Protein 6LU2 (pdb70)

Nearest PDB structures (foldseek):
  6lu3-assembly1_A  TM=9.025E-01  e=8.427E-100  Microbacterium hydrocarbonoxydans
  7og0-assembly1_A  TM=8.226E-01  e=1.180E-25  Haemophilus influenzae 86-028NP
  7og0-assembly2_B  TM=8.154E-01  e=1.916E-25  Haemophilus influenzae 86-028NP
  6ofq-assembly1_A  TM=7.859E-01  e=2.929E-25  Helicobacter pylori SS1
  8tv8-assembly1_A  TM=7.716E-01  e=7.281E-24  Haemophilus influenzae 86-028NP

Solvent-accessible surface area: 18898 Å² total

Foldseek 3Di:
DQEAEEEDAAFPFLALQEGDDLVNLQNLQAFFKFQWAFFFPGTFGFQFNDWDDAQFDIKTQGDFLQFFLVRHGCFLVQLLVQQVCSLVRHDQVLNCLQQVGSDWDWDGDRPRNIITGRPGGFRLNRLSRNRSSSGGFGPQCVVPVPVSGPAFRRRGGRHQWHQPDDDRRAKTKIAGRPSDDRGTPYPDDDFFAARRIYIHGYDDDQVRQLVCCVVVVGQKYWHQVSVVVADPVQKDKAFFWWKKKAFQLDPPAPVVDLLLLLLLLQLQDLVVLCCQQAVVSWFWAQARGDPLFQLRPPDDGADRRYHDLPSSLVRAAAAEFEEEFACNRHPRRRSSVSSQVSSVSSHHNYDYDYDHPVVSCCCQLVPLVNGGMYIDGGGPQSRYRLLVLQCAEDDDSVVVGNPSNRHDDVLLNVLSVQQSNPSDSSSNSVSSNSSSNSCNVSSSMGTRTGHMRMMGGDPQWDWDRSNHHSNIRIRGND

Organism: NCBI:txid273678

Structure (mmCIF, N/CA/C/O backbone):
data_6LU2
#
_entry.id   6LU2
#
_cell.length_a   49.263
_cell.length_b   78.443
_cell.length_c   123.368
_cell.angle_alpha   90.000
_cell.angle_beta   90.000
_cell.angle_gamma   90.000
#
_symmetry.space_group_name_H-M   'P 21 21 21'
#
loop_
_entity.id
_entity.type
_entity.pdbx_description
1 polymer 'Substrate binding protein'
2 water water
#
loop_
_atom_site.group_PDB
_atom_site.id
_atom_site.type_symbol
_atom_site.label_atom_id
_atom_site.label_alt_id
_atom_site.label_comp_id
_atom_site.label_asym_id
_atom_site.label_entity_id
_atom_site.label_seq_id
_atom_site.pdbx_PDB_ins_code
_atom_site.Cartn_x
_atom_site.Cartn_y
_atom_site.Cartn_z
_atom_site.occupancy
_atom_site.B_iso_or_equiv
_atom_site.auth_seq_id
_atom_site.auth_comp_id
_atom_site.auth_asym_id
_atom_site.auth_atom_id
_atom_site.pdbx_PDB_model_num
ATOM 1 N N . THR A 1 31 ? 19.802 27.644 43.811 1.000 40.960 35 THR A N 1
ATOM 2 C CA . THR A 1 31 ? 20.217 28.999 43.297 1.000 39.890 35 THR A CA 1
ATOM 3 C C . THR A 1 31 ? 19.129 29.576 42.393 1.000 34.250 35 THR A C 1
ATOM 4 O O . THR A 1 31 ? 18.420 28.815 41.727 1.000 31.520 35 THR A O 1
ATOM 8 N N . SER A 1 32 ? 19.033 30.901 42.368 1.000 30.860 36 SER A N 1
ATOM 9 C CA . SER A 1 32 ? 18.022 31.637 41.586 1.000 28.940 36 SER A CA 1
ATOM 10 C C . SER A 1 32 ? 18.709 32.655 40.680 1.000 24.270 36 SER A C 1
ATOM 11 O O . SER A 1 32 ? 17.980 33.490 40.146 1.000 26.350 36 SER A O 1
ATOM 14 N N . THR A 1 33 ? 20.031 32.560 40.517 1.000 23.940 37 THR A N 1
ATOM 15 C CA . THR A 1 33 ? 20.844 33.460 39.658 1.000 24.580 37 THR A CA 1
ATOM 16 C C . THR A 1 33 ? 21.415 32.699 38.459 1.000 23.520 37 THR A C 1
ATOM 17 O O . THR A 1 33 ? 21.971 31.611 38.609 1.000 24.590 37 THR A O 1
ATOM 21 N N . VAL A 1 34 ? 21.354 33.310 37.282 1.000 21.350 38 VAL A N 1
ATOM 22 C CA . VAL A 1 34 ? 22.081 32.792 36.104 1.000 20.210 38 VAL A CA 1
ATOM 23 C C . VAL A 1 34 ? 23.024 33.894 35.609 1.000 20.430 38 VAL A C 1
ATOM 24 O O . VAL A 1 34 ? 22.604 35.047 35.469 1.000 20.130 38 VAL A O 1
ATOM 28 N N . ARG A 1 35 ? 24.295 33.552 35.461 1.000 20.500 39 ARG A N 1
ATOM 29 C CA . ARG A 1 35 ? 25.328 34.459 34.895 1.000 19.470 39 ARG A CA 1
ATOM 30 C C . ARG A 1 35 ? 25.476 34.094 33.421 1.000 18.890 39 ARG A C 1
ATOM 31 O O . ARG A 1 35 ? 25.900 32.956 33.110 1.000 20.000 39 ARG A O 1
ATOM 39 N N . VAL A 1 36 ? 25.100 35.011 32.528 1.000 17.650 40 VAL A N 1
ATOM 40 C CA . VAL A 1 36 ? 25.088 34.721 31.073 1.000 17.090 40 VAL A CA 1
ATOM 41 C C . VAL A 1 36 ? 26.104 35.611 30.362 1.000 16.910 40 VAL A C 1
ATOM 42 O O . VAL A 1 36 ? 25.956 36.854 30.460 1.000 18.060 40 VAL A O 1
ATOM 46 N N . GLY A 1 37 ? 27.014 34.998 29.609 1.000 17.320 41 GLY A N 1
ATOM 47 C CA . GLY A 1 37 ? 27.988 35.707 28.760 1.000 17.740 41 GLY A CA 1
ATOM 48 C C . GLY A 1 37 ? 27.283 36.344 27.570 1.000 18.190 41 GLY A C 1
ATOM 49 O O . GLY A 1 37 ? 26.429 35.687 26.962 1.000 16.940 41 GLY A O 1
ATOM 50 N N . PHE A 1 38 ? 27.613 37.583 27.223 1.000 17.720 42 PHE A N 1
ATOM 51 C CA . PHE A 1 38 ? 27.047 38.241 26.015 1.000 17.370 42 PHE A CA 1
ATOM 52 C C . PHE A 1 38 ? 28.005 39.364 25.617 1.000 18.570 42 PHE A C 1
ATOM 53 O O . PHE A 1 38 ? 29.007 39.615 26.327 1.000 17.290 42 PHE A O 1
ATOM 61 N N . ASP A 1 39 ? 27.723 39.983 24.480 1.000 18.000 43 ASP A N 1
ATOM 62 C CA . ASP A 1 39 ? 28.547 41.086 23.933 1.000 19.860 43 ASP A CA 1
ATOM 63 C C . ASP A 1 39 ? 28.090 42.404 24.565 1.000 18.780 43 ASP A C 1
ATOM 64 O O . ASP A 1 39 ? 26.966 42.488 25.101 1.000 17.890 43 ASP A O 1
ATOM 69 N N . THR A 1 40 ? 28.941 43.426 24.508 1.000 19.990 44 THR A N 1
ATOM 70 C CA . THR A 1 40 ? 28.613 44.744 25.092 1.000 21.550 44 THR A CA 1
ATOM 71 C C . THR A 1 40 ? 27.403 45.332 24.393 1.000 18.740 44 THR A C 1
ATOM 72 O O . THR A 1 40 ? 27.436 45.513 23.176 1.000 18.350 44 THR A O 1
ATOM 76 N N . PRO A 1 41 ? 26.348 45.721 25.133 1.000 18.770 45 PRO A N 1
ATOM 77 C CA . PRO A 1 41 ? 25.241 46.439 24.512 1.000 19.970 45 PRO A CA 1
ATOM 78 C C . PRO A 1 41 ? 25.697 47.789 23.940 1.000 20.280 45 PRO A C 1
ATOM 79 O O . PRO A 1 41 ? 26.530 48.477 24.557 1.000 20.530 45 PRO A O 1
ATOM 83 N N A GLN A 1 42 ? 25.165 48.141 22.770 0.500 19.960 46 GLN A N 1
ATOM 84 N N B GLN A 1 42 ? 25.151 48.126 22.771 0.500 19.670 46 GLN A N 1
ATOM 85 C CA A GLN A 1 42 ? 25.350 49.480 22.146 0.500 20.640 46 GLN A CA 1
ATOM 86 C CA B GLN A 1 42 ? 25.304 49.439 22.087 0.500 20.170 46 GLN A CA 1
ATOM 87 C C A GLN A 1 42 ? 24.263 50.432 22.664 0.500 19.810 46 GLN A C 1
ATOM 88 C C B GLN A 1 42 ? 24.262 50.417 22.646 0.500 19.580 46 GLN A C 1
ATOM 89 O O A GLN A 1 42 ? 24.511 51.652 22.697 0.500 19.900 46 GLN A O 1
ATOM 90 O O B GLN A 1 42 ? 24.537 51.631 22.683 0.500 19.870 46 GLN A O 1
ATOM 101 N N . SER A 1 43 ? 23.100 49.912 23.065 1.000 18.700 47 SER A N 1
ATOM 102 C CA . SER A 1 43 ? 21.994 50.728 23.608 1.000 18.170 47 SER A CA 1
ATOM 103 C C . SER A 1 43 ? 21.061 49.851 24.419 1.000 17.510 47 SER A C 1
ATOM 104 O O . SER A 1 43 ? 20.786 48.733 23.963 1.000 19.200 47 SER A O 1
ATOM 107 N N . LEU A 1 44 ? 20.569 50.356 25.546 1.000 16.930 48 LEU A N 1
ATOM 108 C CA . LEU A 1 44 ? 19.518 49.685 26.340 1.000 16.840 48 LEU A CA 1
ATOM 109 C C . LEU A 1 44 ? 18.129 50.191 25.954 1.000 16.020 48 LEU A C 1
ATOM 110 O O . LEU A 1 44 ? 17.154 49.756 26.596 1.000 17.770 48 LEU A O 1
ATOM 115 N N . SER A 1 45 ? 18.028 51.031 24.922 1.000 16.340 49 SER A N 1
ATOM 116 C CA . SER A 1 45 ? 16.719 51.544 24.454 1.000 16.650 49 SER A CA 1
ATOM 117 C C . SER A 1 45 ? 16.185 50.634 23.360 1.000 16.190 49 SER A C 1
ATOM 118 O O . SER A 1 45 ? 16.851 50.450 22.359 1.000 15.380 49 SER A O 1
ATOM 121 N N . PRO A 1 46 ? 14.935 50.134 23.460 1.000 16.410 50 PRO A N 1
ATOM 122 C CA . PRO A 1 46 ? 14.387 49.324 22.378 1.000 18.340 50 PRO A CA 1
ATOM 123 C C . PRO A 1 46 ? 14.362 50.106 21.057 1.000 17.560 50 PRO A C 1
ATOM 124 O O . PRO A 1 46 ? 14.474 49.509 20.017 1.000 16.770 50 PRO A O 1
ATOM 128 N N . PHE A 1 47 ? 14.222 51.431 21.123 1.000 18.390 51 PHE A N 1
ATOM 129 C CA . PHE A 1 47 ? 14.159 52.305 19.922 1.000 19.610 51 PHE A CA 1
ATOM 130 C C . PHE A 1 47 ? 15.515 52.392 19.232 1.000 21.530 51 PHE A C 1
ATOM 131 O O . PHE A 1 47 ? 15.539 52.737 18.044 1.000 25.500 51 PHE A O 1
ATOM 139 N N . ASN A 1 48 ? 16.613 52.102 19.927 1.000 20.030 52 ASN A N 1
ATOM 140 C CA . ASN A 1 48 ? 17.960 52.250 19.334 1.000 22.540 52 ASN A CA 1
ATOM 141 C C . ASN A 1 48 ? 18.661 50.897 19.237 1.000 21.880 52 ASN A C 1
ATOM 142 O O . ASN A 1 48 ? 19.876 50.894 19.021 1.000 24.860 52 ASN A O 1
ATOM 147 N N . ALA A 1 49 ? 17.921 49.794 19.346 1.000 20.410 53 ALA A N 1
ATOM 148 C CA . ALA A 1 49 ? 18.511 48.436 19.369 1.000 20.740 53 ALA A CA 1
ATOM 149 C C . ALA A 1 49 ? 19.009 48.077 17.969 1.000 22.040 53 ALA A C 1
ATOM 150 O O . ALA A 1 49 ? 18.199 48.086 17.003 1.000 21.660 53 ALA A O 1
ATOM 152 N N . LEU A 1 50 ? 20.312 47.805 17.858 1.000 22.000 54 LEU A N 1
ATOM 153 C CA . LEU A 1 50 ? 20.956 47.436 16.570 1.000 24.170 54 LEU A CA 1
ATOM 154 C C . LEU A 1 50 ? 21.676 46.090 16.699 1.000 23.320 54 LEU A C 1
ATOM 155 O O . LEU A 1 50 ? 21.482 45.249 15.817 1.000 27.220 54 LEU A O 1
ATOM 160 N N . ALA A 1 51 ? 22.462 45.892 17.762 1.000 19.970 55 ALA A N 1
ATOM 161 C CA . ALA A 1 51 ? 23.294 44.685 17.952 1.000 18.020 55 ALA A CA 1
ATOM 162 C C . ALA A 1 51 ? 22.518 43.702 18.820 1.000 17.210 55 ALA A C 1
ATOM 163 O O . ALA A 1 51 ? 21.711 44.133 19.651 1.000 16.400 55 ALA A O 1
ATOM 165 N N . LEU A 1 52 ? 22.797 42.424 18.670 1.000 15.820 56 LEU A N 1
ATOM 166 C CA . LEU A 1 52 ? 22.080 41.366 19.433 1.000 14.830 56 LEU A CA 1
ATOM 167 C C . LEU A 1 52 ? 21.954 41.684 20.925 1.000 14.730 56 LEU A C 1
ATOM 168 O O . LEU A 1 52 ? 20.849 41.551 21.450 1.000 13.410 56 LEU A O 1
ATOM 173 N N . PRO A 1 53 ? 23.022 42.105 21.663 1.000 15.920 57 PRO A N 1
ATOM 174 C CA . PRO A 1 53 ? 22.883 42.413 23.089 1.000 15.840 57 PRO A CA 1
ATOM 175 C C . PRO A 1 53 ? 21.808 43.455 23.396 1.000 14.110 57 PRO A C 1
ATOM 176 O O . PRO A 1 53 ? 21.171 43.411 24.477 1.000 13.900 57 PRO A O 1
ATOM 180 N N . ASP A 1 54 ? 21.614 44.400 22.471 1.000 14.380 58 ASP A N 1
ATOM 181 C CA . ASP A 1 54 ? 20.566 45.436 22.637 1.000 14.520 58 ASP A CA 1
ATOM 182 C C . ASP A 1 54 ? 19.190 44.770 22.697 1.000 14.400 58 ASP A C 1
ATOM 183 O O . ASP A 1 54 ? 18.358 45.137 23.547 1.000 12.830 58 ASP A O 1
ATOM 188 N N . TYR A 1 55 ? 18.955 43.790 21.826 1.000 13.500 59 TYR A N 1
ATOM 189 C CA . TYR A 1 55 ? 17.680 43.034 21.806 1.000 14.220 59 TYR A CA 1
ATOM 190 C C . TYR A 1 55 ? 17.540 42.123 23.028 1.000 14.330 59 TYR A C 1
ATOM 191 O O . TYR A 1 55 ? 16.436 41.977 23.562 1.000 14.000 59 TYR A O 1
ATOM 200 N N . GLN A 1 56 ? 18.642 41.511 23.446 1.000 13.980 60 GLN A N 1
ATOM 201 C CA . GLN A 1 56 ? 18.677 40.577 24.602 1.000 14.060 60 GLN A CA 1
ATOM 202 C C . GLN A 1 56 ? 18.239 41.334 25.865 1.000 14.550 60 GLN A C 1
ATOM 203 O O . GLN A 1 56 ? 17.444 40.811 26.674 1.000 13.920 60 GLN A O 1
ATOM 209 N N . THR A 1 57 ? 18.758 42.544 26.063 1.000 14.760 61 THR A N 1
ATOM 210 C CA . THR A 1 57 ? 18.404 43.366 27.244 1.000 15.280 61 THR A CA 1
ATOM 211 C C . THR A 1 57 ? 16.972 43.895 27.114 1.000 13.990 61 THR A C 1
ATOM 212 O O . THR A 1 57 ? 16.233 43.897 28.111 1.000 14.340 61 THR A O 1
ATOM 216 N N . ALA A 1 58 ? 16.555 44.328 25.925 1.000 14.140 62 ALA A N 1
ATOM 217 C CA . ALA A 1 58 ? 15.169 44.808 25.694 1.000 13.390 62 ALA A CA 1
ATOM 218 C C . ALA A 1 58 ? 14.156 43.712 26.049 1.000 13.660 62 ALA A C 1
ATOM 219 O O . ALA A 1 58 ? 13.081 44.015 26.603 1.000 14.600 62 ALA A O 1
ATOM 221 N N . ARG A 1 59 ? 14.490 42.462 25.760 1.000 13.500 63 ARG A N 1
ATOM 222 C CA . ARG A 1 59 ? 13.586 41.319 26.021 1.000 14.030 63 ARG A CA 1
ATOM 223 C C . ARG A 1 59 ? 13.334 41.153 27.521 1.000 15.030 63 ARG A C 1
ATOM 224 O O . ARG A 1 59 ? 12.206 40.799 27.902 1.000 16.120 63 ARG A O 1
ATOM 232 N N . LEU A 1 60 ? 14.313 41.472 28.370 1.000 14.690 64 LEU A N 1
ATOM 233 C CA . LEU A 1 60 ? 14.113 41.343 29.840 1.000 15.330 64 LEU A CA 1
ATOM 234 C C . LEU A 1 60 ? 13.246 42.487 30.371 1.000 15.750 64 LEU A C 1
ATOM 235 O O . LEU A 1 60 ? 12.423 42.239 31.266 1.000 15.630 64 LEU A O 1
ATOM 240 N N . SER A 1 61 ? 13.452 43.697 29.867 1.000 15.110 65 SER A N 1
ATOM 241 C CA . SER A 1 61 ? 12.850 44.926 30.443 1.000 15.580 65 SER A CA 1
ATOM 242 C C . SER A 1 61 ? 11.458 45.233 29.904 1.000 14.720 65 SER A C 1
ATOM 243 O O . SER A 1 61 ? 10.746 45.998 30.568 1.000 16.200 65 SER A O 1
ATOM 246 N N . TYR A 1 62 ? 11.139 44.818 28.680 1.000 15.230 66 TYR A N 1
ATOM 247 C CA . TYR A 1 62 ? 9.941 45.306 27.960 1.000 15.690 66 TYR A CA 1
ATOM 248 C C . TYR A 1 62 ? 9.278 44.089 27.332 1.000 16.170 66 TYR A C 1
ATOM 249 O O . TYR A 1 62 ? 9.988 43.193 26.893 1.000 17.310 66 TYR A O 1
ATOM 258 N N . ASP A 1 63 ? 7.951 44.070 27.365 1.000 17.880 67 ASP A N 1
ATOM 259 C CA . ASP A 1 63 ? 7.145 42.928 26.876 1.000 15.730 67 ASP A CA 1
ATOM 260 C C . ASP A 1 63 ? 6.606 43.290 25.502 1.000 15.420 67 ASP A C 1
ATOM 261 O O . ASP A 1 63 ? 6.053 44.375 25.339 1.000 14.030 67 ASP A O 1
ATOM 266 N N . THR A 1 64 ? 6.750 42.385 24.550 1.000 15.790 68 THR A N 1
ATOM 267 C CA . THR A 1 64 ? 6.157 42.531 23.208 1.000 15.520 68 THR A CA 1
ATOM 268 C C . THR A 1 64 ? 4.707 42.032 23.233 1.000 15.880 68 THR A C 1
ATOM 269 O O . THR A 1 64 ? 4.329 41.259 24.148 1.000 16.180 68 THR A O 1
ATOM 273 N N . LEU A 1 65 ? 3.933 42.457 22.245 1.000 17.470 69 LEU A N 1
ATOM 274 C CA . LEU A 1 65 ? 2.486 42.109 22.111 1.000 18.040 69 LEU A CA 1
ATOM 275 C C . LEU A 1 65 ? 2.322 40.606 21.902 1.000 18.320 69 LEU A C 1
ATOM 276 O O . LEU A 1 65 ? 1.401 39.999 22.515 1.000 18.270 69 LEU A O 1
ATOM 281 N N . VAL A 1 66 ? 3.203 40.010 21.110 1.000 17.370 70 VAL A N 1
ATOM 282 C CA . VAL A 1 66 ? 3.194 38.551 20.813 1.000 16.880 70 VAL A CA 1
ATOM 283 C C . VAL A 1 66 ? 4.614 38.034 20.955 1.000 18.410 70 VAL A C 1
ATOM 284 O O . VAL A 1 66 ? 5.541 38.862 21.011 1.000 16.270 70 VAL A O 1
ATOM 288 N N . ARG A 1 67 ? 4.757 36.713 21.011 1.000 16.480 71 ARG A N 1
ATOM 289 C CA . ARG A 1 67 ? 6.049 36.024 21.221 1.000 17.440 71 ARG A CA 1
ATOM 290 C C . ARG A 1 67 ? 6.156 34.826 20.294 1.000 17.540 71 ARG A C 1
ATOM 291 O O . ARG A 1 67 ? 5.111 34.178 19.996 1.000 19.040 71 ARG A O 1
ATOM 299 N N . ARG A 1 68 ? 7.380 34.545 19.866 1.000 17.030 72 ARG A N 1
ATOM 300 C CA . ARG A 1 68 ? 7.656 33.405 18.963 1.000 17.010 72 ARG A CA 1
ATOM 301 C C . ARG A 1 68 ? 7.464 32.078 19.696 1.000 18.300 72 ARG A C 1
ATOM 302 O O . ARG A 1 68 ? 7.935 31.905 20.836 1.000 20.190 72 ARG A O 1
ATOM 310 N N . ASP A 1 69 ? 6.816 31.134 19.021 1.000 20.010 73 ASP A N 1
ATOM 311 C CA . ASP A 1 69 ? 6.837 29.706 19.426 1.000 20.260 73 ASP A CA 1
ATOM 312 C C . ASP A 1 69 ? 6.895 28.896 18.131 1.000 22.280 73 ASP A C 1
ATOM 313 O O . ASP A 1 69 ? 6.873 29.499 17.056 1.000 23.780 73 ASP A O 1
ATOM 318 N N . ALA A 1 70 ? 6.953 27.577 18.228 1.000 23.930 74 ALA A N 1
ATOM 319 C CA . ALA A 1 70 ? 7.012 26.695 17.045 1.000 24.830 74 ALA A CA 1
ATOM 320 C C . ALA A 1 70 ? 5.777 26.966 16.177 1.000 26.620 74 ALA A C 1
ATOM 321 O O . ALA A 1 70 ? 4.657 26.927 16.723 1.000 27.270 74 ALA A O 1
ATOM 323 N N . GLY A 1 71 ? 5.963 27.289 14.894 1.000 29.810 75 GLY A N 1
ATOM 324 C CA . GLY A 1 71 ? 4.863 27.425 13.914 1.000 30.380 75 GLY A CA 1
ATOM 325 C C . GLY A 1 71 ? 4.195 28.795 13.892 1.000 30.750 75 GLY A C 1
ATOM 326 O O . GLY A 1 71 ? 3.334 29.016 13.008 1.000 30.280 75 GLY A O 1
ATOM 327 N N . GLY A 1 72 ? 4.574 29.727 14.772 1.000 28.040 76 GLY A N 1
ATOM 328 C CA . GLY A 1 72 ? 3.975 31.070 14.755 1.000 27.200 76 GLY A CA 1
ATOM 329 C C . GLY A 1 72 ? 4.054 31.725 16.114 1.000 28.910 76 GLY A C 1
ATOM 330 O O . GLY A 1 72 ? 4.797 31.236 16.979 1.000 37.590 76 GLY A O 1
ATOM 331 N N . VAL A 1 73 ? 3.269 32.762 16.321 1.000 24.020 77 VAL A N 1
ATOM 332 C CA . VAL A 1 73 ? 3.391 33.599 17.547 1.000 21.960 77 VAL A CA 1
ATOM 333 C C . VAL A 1 73 ? 2.300 33.209 18.537 1.000 22.430 77 VAL A C 1
ATOM 334 O O . VAL A 1 73 ? 1.271 32.630 18.125 1.000 22.450 77 VAL A O 1
ATOM 338 N N . VAL A 1 74 ? 2.497 33.566 19.801 1.000 21.700 78 VAL A N 1
ATOM 339 C CA . VAL A 1 74 ? 1.527 33.299 20.899 1.000 20.110 78 VAL A CA 1
ATOM 340 C C . VAL A 1 74 ? 1.259 34.617 21.608 1.000 20.570 78 VAL A C 1
ATOM 341 O O . VAL A 1 74 ? 2.071 35.542 21.517 1.000 19.080 78 VAL A O 1
ATOM 345 N N . PRO A 1 75 ? 0.107 34.734 22.307 1.000 20.560 79 PRO A N 1
ATOM 346 C CA . PRO A 1 75 ? -0.167 35.894 23.154 1.000 20.390 79 PRO A CA 1
ATOM 347 C C . PRO A 1 75 ? 0.991 36.256 24.095 1.000 20.200 79 PRO A C 1
ATOM 348 O O . PRO A 1 75 ? 1.518 35.412 24.825 1.000 18.560 79 PRO A O 1
ATOM 352 N N . GLY A 1 76 ? 1.401 37.521 24.021 1.000 20.460 80 GLY A N 1
ATOM 353 C CA . GLY A 1 76 ? 2.325 38.132 24.993 1.000 20.050 80 GLY A CA 1
ATOM 354 C C . GLY A 1 76 ? 1.561 39.158 25.790 1.000 19.690 80 GLY A C 1
ATOM 355 O O . GLY A 1 76 ? 0.673 38.748 26.539 1.000 20.910 80 GLY A O 1
ATOM 356 N N . LEU A 1 77 ? 1.816 40.449 25.580 1.000 20.170 81 LEU A N 1
ATOM 357 C CA . LEU A 1 77 ? 1.046 41.529 26.242 1.000 21.330 81 LEU A CA 1
ATOM 358 C C . LEU A 1 77 ? -0.346 41.668 25.596 1.000 19.870 81 LEU A C 1
ATOM 359 O O . LEU A 1 77 ? -1.259 42.149 26.277 1.000 22.290 81 LEU A O 1
ATOM 364 N N . ALA A 1 78 ? -0.520 41.250 24.337 1.000 20.640 82 ALA A N 1
ATOM 365 C CA . ALA A 1 78 ? -1.844 41.116 23.688 1.000 20.570 82 ALA A CA 1
ATOM 366 C C . ALA A 1 78 ? -2.403 39.725 24.006 1.000 22.400 82 ALA A C 1
ATOM 367 O O . ALA A 1 78 ? -1.703 38.736 23.783 1.000 21.310 82 ALA A O 1
ATOM 369 N N . ALA A 1 79 ? -3.632 39.651 24.520 1.000 24.830 83 ALA A N 1
ATOM 370 C CA . ALA A 1 79 ? -4.298 38.362 24.830 1.000 24.190 83 ALA A CA 1
ATOM 371 C C . ALA A 1 79 ? -4.785 37.719 23.523 1.000 22.410 83 ALA A C 1
ATOM 372 O O . ALA A 1 79 ? -4.785 36.487 23.409 1.000 22.820 83 ALA A O 1
ATOM 374 N N . SER A 1 80 ? -5.184 38.536 22.555 1.000 24.050 84 SER A N 1
ATOM 375 C CA . SER A 1 80 ? -5.749 38.058 21.269 1.000 24.190 84 SER A CA 1
ATOM 376 C C . SER A 1 80 ? -5.639 39.153 20.220 1.000 24.120 84 SER A C 1
ATOM 377 O O . SER A 1 80 ? -5.307 40.314 20.556 1.000 23.420 84 SER A O 1
ATOM 380 N N . TRP A 1 81 ? -5.917 38.790 18.974 1.000 22.520 85 TRP A N 1
ATOM 381 C CA . TRP A 1 81 ? -5.899 39.768 17.873 1.000 24.120 85 TRP A CA 1
ATOM 382 C C . TRP A 1 81 ? -6.870 39.295 16.807 1.000 24.970 85 TRP A C 1
ATOM 383 O O . TRP A 1 81 ? -7.102 38.084 16.717 1.000 25.550 85 TRP A O 1
ATOM 394 N N . THR A 1 82 ? -7.364 40.246 16.031 1.000 27.480 86 THR A N 1
ATOM 395 C CA . THR A 1 82 ? -8.180 39.973 14.834 1.000 29.220 86 THR A CA 1
ATOM 396 C C . THR A 1 82 ? -7.581 40.746 13.672 1.000 28.510 86 THR A C 1
ATOM 397 O O . THR A 1 82 ? -6.924 41.781 13.900 1.000 25.770 86 THR A O 1
ATOM 401 N N . GLY A 1 83 ? -7.833 40.251 12.472 1.000 29.280 87 GLY A N 1
ATOM 402 C CA . GLY A 1 83 ? -7.559 41.005 11.247 1.000 27.960 87 GLY A CA 1
ATOM 403 C C . GLY A 1 83 ? -6.517 40.291 10.435 1.000 27.530 87 GLY A C 1
ATOM 404 O O . GLY A 1 83 ? -6.349 39.082 10.610 1.000 28.040 87 GLY A O 1
ATOM 405 N N . ASP A 1 84 ? -5.859 41.023 9.557 1.000 24.750 88 ASP A N 1
ATOM 406 C CA . ASP A 1 84 ? -5.002 40.425 8.513 1.000 26.850 88 ASP A CA 1
ATOM 407 C C . ASP A 1 84 ? -3.921 41.436 8.142 1.000 25.860 88 ASP A C 1
ATOM 408 O O . ASP A 1 84 ? -3.711 42.408 8.906 1.000 25.370 88 ASP A O 1
ATOM 413 N N . ALA A 1 85 ? -3.291 41.215 6.990 1.000 25.710 89 ALA A N 1
ATOM 414 C CA . ALA A 1 85 ? -2.213 42.064 6.445 1.000 25.030 89 ALA A CA 1
ATOM 415 C C . ALA A 1 85 ? -2.641 43.533 6.437 1.000 25.950 89 ALA A C 1
ATOM 416 O O . ALA A 1 85 ? -1.793 44.391 6.712 1.000 24.330 89 ALA A O 1
ATOM 418 N N . ALA A 1 86 ? -3.917 43.830 6.166 1.000 23.280 90 ALA A N 1
ATOM 419 C CA . ALA A 1 86 ? -4.380 45.217 5.951 1.000 24.240 90 ALA A CA 1
ATOM 420 C C . ALA A 1 86 ? -4.551 45.950 7.278 1.000 24.080 90 ALA A C 1
ATOM 421 O O . ALA A 1 86 ? -4.413 47.195 7.290 1.000 26.550 90 ALA A O 1
ATOM 423 N N . GLN A 1 87 ? -4.910 45.232 8.336 1.000 24.380 91 GLN A N 1
ATOM 424 C CA . GLN A 1 87 ? -5.222 45.854 9.638 1.000 25.300 91 GLN A CA 1
ATOM 425 C C . GLN A 1 87 ? -5.234 44.774 10.712 1.000 24.590 91 GLN A C 1
ATOM 426 O O . GLN A 1 87 ? -5.855 43.720 10.487 1.000 26.310 91 GLN A O 1
ATOM 432 N N . LEU A 1 88 ? -4.543 45.024 11.823 1.000 25.040 92 LEU A N 1
ATOM 433 C CA . LEU A 1 88 ? -4.614 44.167 13.030 1.000 23.710 92 LEU A CA 1
ATOM 434 C C . LEU A 1 88 ? -5.179 44.980 14.185 1.000 23.910 92 LEU A C 1
ATOM 435 O O . LEU A 1 88 ? -4.794 46.149 14.384 1.000 25.740 92 LEU A O 1
ATOM 440 N N . THR A 1 89 ? -6.031 44.337 14.958 1.000 22.350 93 THR A N 1
ATOM 441 C CA . THR A 1 89 ? -6.583 44.895 16.201 1.000 23.680 93 THR A CA 1
ATOM 442 C C . THR A 1 89 ? -6.174 43.941 17.312 1.000 21.410 93 THR A C 1
ATOM 443 O O . THR A 1 89 ? -6.544 42.755 17.245 1.000 23.210 93 THR A O 1
ATOM 447 N N . PHE A 1 90 ? -5.412 44.437 18.277 1.000 23.020 94 PHE A N 1
ATOM 448 C CA . PHE A 1 90 ? -4.946 43.647 19.443 1.000 21.650 94 PHE A CA 1
ATOM 449 C C . PHE A 1 90 ? -5.783 43.998 20.666 1.000 21.190 94 PHE A C 1
ATOM 450 O O . PHE A 1 90 ? -6.004 45.191 20.937 1.000 21.640 94 PHE A O 1
ATOM 458 N N . THR A 1 91 ? -6.216 42.977 21.387 1.000 21.870 95 THR A N 1
ATOM 459 C CA . THR A 1 91 ? -6.868 43.096 22.712 1.000 24.210 95 THR A CA 1
ATOM 460 C C . THR A 1 91 ? -5.770 42.942 23.768 1.000 23.490 95 THR A C 1
ATOM 461 O O . THR A 1 91 ? -5.078 41.919 23.770 1.000 21.410 95 THR A O 1
ATOM 465 N N . ILE A 1 92 ? -5.584 43.951 24.609 1.000 23.240 96 ILE A N 1
ATOM 466 C CA . ILE A 1 92 ? -4.473 43.954 25.597 1.000 25.440 96 ILE A CA 1
ATOM 467 C C . ILE A 1 92 ? -4.896 43.074 26.772 1.000 26.570 96 ILE A C 1
ATOM 468 O O . ILE A 1 92 ? -6.055 43.180 27.239 1.000 28.710 96 ILE A O 1
ATOM 473 N N . ARG A 1 93 ? -3.988 42.243 27.254 1.000 25.850 97 ARG A N 1
ATOM 474 C CA . ARG A 1 93 ? -4.334 41.316 28.350 1.000 29.950 97 ARG A CA 1
ATOM 475 C C . ARG A 1 93 ? -4.600 42.139 29.610 1.000 28.670 97 ARG A C 1
ATOM 476 O O . ARG A 1 93 ? -3.995 43.234 29.782 1.000 27.910 97 ARG A O 1
ATOM 484 N N . ASP A 1 94 ? -5.492 41.645 30.453 1.000 29.260 98 ASP A N 1
ATOM 485 C CA . ASP A 1 94 ? -5.859 42.379 31.690 1.000 32.160 98 ASP A CA 1
ATOM 486 C C . ASP A 1 94 ? -4.773 42.154 32.737 1.000 28.020 98 ASP A C 1
ATOM 487 O O . ASP A 1 94 ? -4.094 41.119 32.694 1.000 27.020 98 ASP A O 1
ATOM 492 N N . GLY A 1 95 ? -4.619 43.112 33.638 1.000 26.410 99 GLY A N 1
ATOM 493 C CA . GLY A 1 95 ? -3.743 42.953 34.808 1.000 27.840 99 GLY A CA 1
ATOM 494 C C . GLY A 1 95 ? -2.267 43.153 34.500 1.000 28.870 99 GLY A C 1
ATOM 495 O O . GLY A 1 95 ? -1.467 42.859 35.391 1.000 28.400 99 GLY A O 1
ATOM 496 N N . ALA A 1 96 ? -1.899 43.627 33.309 1.000 27.450 100 ALA A N 1
ATOM 497 C CA . ALA A 1 96 ? -0.495 43.967 32.978 1.000 26.020 100 ALA A CA 1
ATOM 498 C C . ALA A 1 96 ? -0.205 45.347 33.559 1.000 23.710 100 ALA A C 1
ATOM 499 O O . ALA A 1 96 ? -1.094 46.237 33.484 1.000 22.820 100 ALA A O 1
ATOM 501 N N . THR A 1 97 ? 0.988 45.502 34.139 1.000 25.180 101 THR A N 1
ATOM 502 C CA . THR A 1 97 ? 1.408 46.747 34.827 1.000 24.520 101 THR A CA 1
ATOM 503 C C . THR A 1 97 ? 2.846 47.075 34.454 1.000 22.680 101 THR A C 1
ATOM 504 O O . THR A 1 97 ? 3.649 46.155 34.281 1.000 21.960 101 THR A O 1
ATOM 508 N N . CYS A 1 98 ? 3.126 48.365 34.383 1.000 24.070 102 CYS A N 1
ATOM 509 C CA . CYS A 1 98 ? 4.497 48.909 34.382 1.000 23.490 102 CYS A CA 1
ATOM 510 C C . CYS A 1 98 ? 5.132 48.675 35.760 1.000 22.050 102 CYS A C 1
ATOM 511 O O . CYS A 1 98 ? 4.403 48.380 36.740 1.000 23.110 102 CYS A O 1
ATOM 514 N N . SER A 1 99 ? 6.458 48.760 35.830 1.000 21.040 103 SER A N 1
ATOM 515 C CA . SER A 1 99 ? 7.249 48.418 37.033 1.000 21.450 103 SER A CA 1
ATOM 516 C C . SER A 1 99 ? 6.950 49.396 38.185 1.000 22.580 103 SER A C 1
ATOM 517 O O . SER A 1 99 ? 7.367 49.096 39.308 1.000 23.280 103 SER A O 1
ATOM 520 N N . ASP A 1 100 ? 6.239 50.496 37.938 1.000 24.060 104 ASP A N 1
ATOM 521 C CA . ASP A 1 100 ? 5.787 51.410 39.026 1.000 27.050 104 ASP A CA 1
ATOM 522 C C . ASP A 1 100 ? 4.314 51.166 39.379 1.000 27.830 104 ASP A C 1
ATOM 523 O O . ASP A 1 100 ? 3.744 52.028 40.094 1.000 31.870 104 ASP A O 1
ATOM 528 N N . GLY A 1 101 ? 3.702 50.090 38.869 1.000 26.370 105 GLY A N 1
ATOM 529 C CA . GLY A 1 101 ? 2.306 49.709 39.160 1.000 27.110 105 GLY A CA 1
ATOM 530 C C . GLY A 1 101 ? 1.296 50.375 38.236 1.000 27.650 105 GLY A C 1
ATOM 531 O O . GLY A 1 101 ? 0.100 50.078 38.409 1.000 28.040 105 GLY A O 1
ATOM 532 N N . THR A 1 102 ? 1.740 51.213 37.287 1.000 27.570 106 THR A N 1
ATOM 533 C CA . THR A 1 102 ? 0.889 51.869 36.251 1.000 30.830 106 THR A CA 1
ATOM 534 C C . THR A 1 102 ? 0.205 50.756 35.452 1.000 28.920 106 THR A C 1
ATOM 535 O O . THR A 1 102 ? 0.902 49.821 35.019 1.000 27.820 106 THR A O 1
ATOM 539 N N . GLU A 1 103 ? -1.097 50.858 35.235 1.000 27.410 107 GLU A N 1
ATOM 540 C CA . GLU A 1 103 ? -1.836 49.827 34.469 1.000 27.620 107 GLU A CA 1
ATOM 541 C C . GLU A 1 103 ? -1.435 49.970 32.996 1.000 23.430 107 GLU A C 1
ATOM 542 O O . GLU A 1 103 ? -1.395 51.120 32.484 1.000 24.670 107 GLU A O 1
ATOM 548 N N . ILE A 1 104 ? -1.119 48.853 32.341 1.000 22.860 108 ILE A N 1
ATOM 549 C CA . ILE A 1 104 ? -0.817 48.875 30.885 1.000 22.860 108 ILE A CA 1
ATOM 550 C C . ILE A 1 104 ? -2.147 48.873 30.134 1.000 23.430 108 ILE A C 1
ATOM 551 O O . ILE A 1 104 ? -2.757 47.816 29.977 1.000 24.510 108 ILE A O 1
ATOM 556 N N . THR A 1 105 ? -2.524 50.056 29.662 1.000 24.060 109 THR A N 1
ATOM 557 C CA . THR A 1 105 ? -3.760 50.354 28.905 1.000 25.580 109 THR A CA 1
ATOM 558 C C . THR A 1 105 ? -3.483 50.276 27.410 1.000 24.910 109 THR A C 1
ATOM 559 O O . THR A 1 105 ? -2.326 50.365 26.972 1.000 23.050 109 THR A O 1
ATOM 563 N N . PRO A 1 106 ? -4.523 50.202 26.557 1.000 23.990 110 PRO A N 1
ATOM 564 C CA . PRO A 1 106 ? -4.313 50.452 25.132 1.000 22.830 110 PRO A CA 1
ATOM 565 C C . PRO A 1 106 ? -3.556 51.747 24.826 1.000 22.500 110 PRO A C 1
ATOM 566 O O . PRO A 1 106 ? -2.733 51.735 23.952 1.000 22.720 110 PRO A O 1
ATOM 570 N N . THR A 1 107 ? -3.829 52.838 25.540 1.000 22.940 111 THR A N 1
ATOM 571 C CA . THR A 1 107 ? -3.110 54.117 25.307 1.000 22.460 111 THR A CA 1
ATOM 572 C C . THR A 1 107 ? -1.609 53.903 25.558 1.000 21.720 111 THR A C 1
ATOM 573 O O . THR A 1 107 ? -0.794 54.406 24.770 1.000 23.050 111 THR A O 1
ATOM 577 N N . VAL A 1 108 ? -1.247 53.205 26.620 1.000 20.740 112 VAL A N 1
ATOM 578 C CA . VAL A 1 108 ? 0.194 52.991 26.949 1.000 21.860 112 VAL A CA 1
ATOM 579 C C . VAL A 1 108 ? 0.836 52.249 25.775 1.000 20.670 112 VAL A C 1
ATOM 580 O O . VAL A 1 108 ? 1.972 52.597 25.351 1.000 21.850 112 VAL A O 1
ATOM 584 N N . VAL A 1 109 ? 0.150 51.222 25.283 1.000 20.420 113 VAL A N 1
ATOM 585 C CA . VAL A 1 109 ? 0.688 50.346 24.212 1.000 20.390 113 VAL A CA 1
ATOM 586 C C . VAL A 1 109 ? 0.789 51.179 22.934 1.000 21.090 113 VAL A C 1
ATOM 587 O O . VAL A 1 109 ? 1.826 51.115 22.278 1.000 19.250 113 VAL A O 1
ATOM 591 N N . ALA A 1 110 ? -0.258 51.928 22.598 1.000 21.430 114 ALA A N 1
ATOM 592 C CA . ALA A 1 110 ? -0.308 52.732 21.354 1.000 21.270 114 ALA A CA 1
ATOM 593 C C . ALA A 1 110 ? 0.773 53.808 21.408 1.000 21.170 114 ALA A C 1
ATOM 594 O O . ALA A 1 110 ? 1.419 54.067 20.394 1.000 19.410 114 ALA A O 1
ATOM 596 N N . ASP A 1 111 ? 0.958 54.444 22.560 1.000 21.790 115 ASP A N 1
ATOM 597 C CA . ASP A 1 111 ? 1.998 55.495 22.670 1.000 21.290 115 ASP A CA 1
ATOM 598 C C . ASP A 1 111 ? 3.387 54.872 22.452 1.000 20.210 115 ASP A C 1
ATOM 599 O O . ASP A 1 111 ? 4.209 55.517 21.789 1.000 20.750 115 ASP A O 1
ATOM 604 N N . SER A 1 112 ? 3.639 53.674 22.981 1.000 19.560 116 SER A N 1
ATOM 605 C CA . SER A 1 112 ? 4.950 52.982 22.831 1.000 19.100 116 SER A CA 1
ATOM 606 C C . SER A 1 112 ? 5.189 52.642 21.351 1.000 18.800 116 SER A C 1
ATOM 607 O O . SER A 1 112 ? 6.280 52.927 20.810 1.000 18.390 116 SER A O 1
ATOM 610 N N . LEU A 1 113 ? 4.195 52.071 20.680 1.000 18.250 117 LEU A N 1
ATOM 611 C CA . LEU A 1 113 ? 4.383 51.689 19.261 1.000 19.120 117 LEU A CA 1
ATOM 612 C C . LEU A 1 113 ? 4.554 52.946 18.403 1.000 18.710 117 LEU A C 1
ATOM 613 O O . LEU A 1 113 ? 5.390 52.907 17.512 1.000 19.770 117 LEU A O 1
ATOM 618 N N . SER A 1 114 ? 3.824 54.019 18.693 1.000 19.020 118 SER A N 1
ATOM 619 C CA . SER A 1 114 ? 3.988 55.322 17.999 1.000 20.090 118 SER A CA 1
ATOM 620 C C . SER A 1 114 ? 5.413 55.849 18.194 1.000 20.370 118 SER A C 1
ATOM 621 O O . SER A 1 114 ? 6.031 56.257 17.202 1.000 19.240 118 SER A O 1
ATOM 624 N N . ALA A 1 115 ? 5.917 55.824 19.426 1.000 21.600 119 ALA A N 1
ATOM 625 C CA . ALA A 1 115 ? 7.297 56.256 19.730 1.000 20.530 119 ALA A CA 1
ATOM 626 C C . ALA A 1 115 ? 8.267 55.344 18.980 1.000 20.900 119 ALA A C 1
ATOM 627 O O . ALA A 1 115 ? 9.279 55.850 18.481 1.000 21.980 119 ALA A O 1
ATOM 629 N N . PHE A 1 116 ? 7.979 54.043 18.874 1.000 20.000 120 PHE A N 1
ATOM 630 C CA . PHE A 1 116 ? 8.868 53.128 18.122 1.000 20.480 120 PHE A CA 1
ATOM 631 C C . PHE A 1 116 ? 8.911 53.592 16.661 1.000 20.780 120 PHE A C 1
ATOM 632 O O . PHE A 1 116 ? 9.989 53.739 16.106 1.000 21.300 120 PHE A O 1
ATOM 640 N N . ALA A 1 117 ? 7.751 53.812 16.050 1.000 21.120 121 ALA A N 1
ATOM 641 C CA . ALA A 1 117 ? 7.654 54.214 14.624 1.000 22.940 121 ALA A CA 1
ATOM 642 C C . ALA A 1 117 ? 8.403 55.541 14.425 1.000 21.500 121 ALA A C 1
ATOM 643 O O . ALA A 1 117 ? 9.068 55.739 13.371 1.000 22.180 121 ALA A O 1
ATOM 645 N N . LYS A 1 118 ? 8.358 56.412 15.423 1.000 24.090 122 LYS A N 1
ATOM 646 C CA . LYS A 1 118 ? 8.930 57.779 15.330 1.000 25.670 122 LYS A CA 1
ATOM 647 C C . LYS A 1 118 ? 10.448 57.732 15.534 1.000 26.010 122 LYS A C 1
ATOM 648 O O . LYS A 1 118 ? 11.140 58.418 14.799 1.000 24.530 122 LYS A O 1
ATOM 654 N N . ASN A 1 119 ? 10.944 56.926 16.475 1.000 24.100 123 ASN A N 1
ATOM 655 C CA . ASN A 1 119 ? 12.331 57.028 17.012 1.000 22.940 123 ASN A CA 1
ATOM 656 C C . ASN A 1 119 ? 13.252 55.908 16.497 1.000 24.270 123 ASN A C 1
ATOM 657 O O . ASN A 1 119 ? 14.487 56.123 16.420 1.000 21.280 123 ASN A O 1
ATOM 662 N N . ALA A 1 120 ? 12.727 54.735 16.140 1.000 22.360 124 ALA A N 1
ATOM 663 C CA . ALA A 1 120 ? 13.574 53.616 15.671 1.000 21.430 124 ALA A CA 1
ATOM 664 C C . ALA A 1 120 ? 14.105 53.912 14.265 1.000 23.880 124 ALA A C 1
ATOM 665 O O . ALA A 1 120 ? 13.610 54.840 13.577 1.000 24.350 124 ALA A O 1
ATOM 667 N N . GLY A 1 121 ? 15.151 53.188 13.884 1.000 24.620 125 GLY A N 1
ATOM 668 C CA . GLY A 1 121 ? 15.769 53.304 12.555 1.000 25.700 125 GLY A CA 1
ATOM 669 C C . GLY A 1 121 ? 14.731 53.068 11.466 1.000 25.530 125 GLY A C 1
ATOM 670 O O . GLY A 1 121 ? 13.858 52.204 11.598 1.000 24.080 125 GLY A O 1
ATOM 671 N N . PRO A 1 122 ? 14.765 53.821 10.346 1.000 27.500 126 PRO A N 1
ATOM 672 C CA . PRO A 1 122 ? 13.805 53.593 9.270 1.000 27.440 126 PRO A CA 1
ATOM 673 C C . PRO A 1 122 ? 13.711 52.148 8.776 1.000 27.780 126 PRO A C 1
ATOM 674 O O . PRO A 1 122 ? 12.631 51.688 8.494 1.000 28.680 126 PRO A O 1
ATOM 678 N N A SER A 1 123 ? 14.845 51.436 8.670 0.500 26.470 127 SER A N 1
ATOM 679 N N B SER A 1 123 ? 14.842 51.476 8.699 0.500 27.130 127 SER A N 1
ATOM 680 C CA A SER A 1 123 ? 14.884 50.041 8.150 0.500 27.530 127 SER A CA 1
ATOM 681 C CA B SER A 1 123 ? 14.911 50.094 8.190 0.500 28.190 127 SER A CA 1
ATOM 682 C C A SER A 1 123 ? 14.054 49.131 9.067 0.500 26.170 127 SER A C 1
ATOM 683 C C B SER A 1 123 ? 14.068 49.155 9.068 0.500 26.690 127 SER A C 1
ATOM 684 O O A SER A 1 123 ? 13.260 48.343 8.521 0.500 25.320 127 SER A O 1
ATOM 685 O O B SER A 1 123 ? 13.295 48.364 8.502 0.500 26.220 127 SER A O 1
ATOM 690 N N . THR A 1 124 ? 14.206 49.229 10.394 1.000 24.810 128 THR A N 1
ATOM 691 C CA . THR A 1 124 ? 13.443 48.353 11.328 1.000 24.290 128 THR A CA 1
ATOM 692 C C . THR A 1 124 ? 11.955 48.764 11.345 1.000 22.520 128 THR A C 1
ATOM 693 O O . THR A 1 124 ? 11.098 47.877 11.503 1.000 21.090 128 THR A O 1
ATOM 697 N N . VAL A 1 125 ? 11.642 50.051 11.208 1.000 21.900 129 VAL A N 1
ATOM 698 C CA . VAL A 1 125 ? 10.234 50.537 11.155 1.000 22.430 129 VAL A CA 1
ATOM 699 C C . VAL A 1 125 ? 9.568 49.984 9.886 1.000 22.690 129 VAL A C 1
ATOM 700 O O . VAL A 1 125 ? 8.401 49.521 9.967 1.000 21.730 129 VAL A O 1
ATOM 704 N N . VAL A 1 126 ? 10.274 49.996 8.750 1.000 23.580 130 VAL A N 1
ATOM 705 C CA . VAL A 1 126 ? 9.744 49.429 7.478 1.000 23.220 130 VAL A CA 1
ATOM 706 C C . VAL A 1 126 ? 9.592 47.906 7.608 1.000 23.640 130 VAL A C 1
ATOM 707 O O . VAL A 1 126 ? 8.552 47.386 7.189 1.000 24.260 130 VAL A O 1
ATOM 711 N N . ASP A 1 127 ? 10.560 47.196 8.180 1.000 23.860 131 ASP A N 1
ATOM 712 C CA . ASP A 1 127 ? 10.390 45.748 8.470 1.000 22.640 131 ASP A CA 1
ATOM 713 C C . ASP A 1 127 ? 9.110 45.506 9.275 1.000 19.660 131 ASP A C 1
ATOM 714 O O . ASP A 1 127 ? 8.509 44.434 9.074 1.000 20.510 131 ASP A O 1
ATOM 719 N N . THR A 1 128 ? 8.730 46.414 10.176 1.000 17.810 132 THR A N 1
ATOM 720 C CA . THR A 1 128 ? 7.626 46.200 11.147 1.000 19.320 132 THR A CA 1
ATOM 721 C C . THR A 1 128 ? 6.291 46.555 10.494 1.000 19.430 132 THR A C 1
ATOM 722 O O . THR A 1 128 ? 5.336 45.808 10.686 1.000 18.110 132 THR A O 1
ATOM 726 N N . PHE A 1 129 ? 6.225 47.680 9.782 1.000 19.130 133 PHE A N 1
ATOM 727 C CA . PHE A 1 129 ? 4.938 48.240 9.298 1.000 20.150 133 PHE A CA 1
ATOM 728 C C . PHE A 1 129 ? 4.886 48.380 7.774 1.000 21.550 133 PHE A C 1
ATOM 729 O O . PHE A 1 129 ? 3.841 48.810 7.289 1.000 23.830 133 PHE A O 1
ATOM 737 N N . GLY A 1 130 ? 5.955 48.060 7.062 1.000 21.740 134 GLY A N 1
ATOM 738 C CA . GLY A 1 130 ? 6.012 48.159 5.588 1.000 24.380 134 GLY A CA 1
ATOM 739 C C . GLY A 1 130 ? 6.186 49.595 5.128 1.000 26.220 134 GLY A C 1
ATOM 740 O O . GLY A 1 130 ? 6.161 49.831 3.902 1.000 30.300 134 GLY A O 1
ATOM 741 N N . GLY A 1 131 ? 6.360 50.519 6.063 1.000 26.130 135 GLY A N 1
ATOM 742 C CA . GLY A 1 131 ? 6.488 51.953 5.773 1.000 26.170 135 GLY A CA 1
ATOM 743 C C . GLY A 1 131 ? 6.638 52.730 7.049 1.000 27.910 135 GLY A C 1
ATOM 744 O O . GLY A 1 131 ? 6.593 52.122 8.138 1.000 27.370 135 GLY A O 1
ATOM 745 N N . LEU A 1 132 ? 6.817 54.035 6.935 1.000 26.840 136 LEU A N 1
ATOM 746 C CA . LEU A 1 132 ? 7.250 54.848 8.088 1.000 28.920 136 LEU A CA 1
ATOM 747 C C . LEU A 1 132 ? 6.077 55.455 8.845 1.000 29.010 136 LEU A C 1
ATOM 748 O O . LEU A 1 132 ? 6.339 55.981 9.936 1.000 32.170 136 LEU A O 1
ATOM 753 N N . ASN A 1 133 ? 4.849 55.355 8.332 1.000 29.410 137 ASN A N 1
ATOM 754 C CA . ASN A 1 133 ? 3.697 56.147 8.841 1.000 29.900 137 ASN A CA 1
ATOM 755 C C . ASN A 1 133 ? 2.467 55.261 9.040 1.000 26.780 137 ASN A C 1
ATOM 756 O O . ASN A 1 133 ? 1.409 55.503 8.466 1.000 26.800 137 ASN A O 1
ATOM 761 N N . PRO A 1 134 ? 2.523 54.215 9.896 1.000 24.250 138 PRO A N 1
ATOM 762 C CA . PRO A 1 134 ? 1.322 53.451 10.213 1.000 23.680 138 PRO A CA 1
ATOM 763 C C . PRO A 1 134 ? 0.345 54.291 11.032 1.000 24.750 138 PRO A C 1
ATOM 764 O O . PRO A 1 134 ? 0.782 55.223 11.706 1.000 24.440 138 PRO A O 1
ATOM 768 N N . ALA A 1 135 ? -0.942 53.954 10.950 1.000 24.120 139 ALA A N 1
ATOM 769 C CA . ALA A 1 135 ? -1.979 54.449 11.875 1.000 25.210 139 ALA A CA 1
ATOM 770 C C . ALA A 1 135 ? -2.012 53.517 13.081 1.000 24.770 139 ALA A C 1
ATOM 771 O O . ALA A 1 135 ? -2.113 52.287 12.895 1.000 25.210 139 ALA A O 1
ATOM 773 N N . ILE A 1 136 ? -1.894 54.088 14.269 1.000 25.940 140 ILE A N 1
ATOM 774 C CA . ILE A 1 136 ? -1.882 53.321 15.548 1.000 26.970 140 ILE A CA 1
ATOM 775 C C . ILE A 1 136 ? -2.844 54.030 16.492 1.000 27.640 140 ILE A C 1
ATOM 776 O O . ILE A 1 136 ? -2.590 55.207 16.837 1.000 27.480 140 ILE A O 1
ATOM 781 N N . THR A 1 137 ? -3.923 53.342 16.846 1.000 27.130 141 THR A N 1
ATOM 782 C CA . THR A 1 137 ? -5.082 53.934 17.544 1.000 29.990 141 THR A CA 1
ATOM 783 C C . THR A 1 137 ? -5.494 53.080 18.734 1.000 28.340 141 THR A C 1
ATOM 784 O O . THR A 1 137 ? -5.765 51.877 18.541 1.000 27.730 141 THR A O 1
ATOM 788 N N . ALA A 1 138 ? -5.588 53.697 19.906 1.000 28.250 142 ALA A N 1
ATOM 789 C CA . ALA A 1 138 ? -6.034 53.029 21.139 1.000 28.280 142 ALA A CA 1
ATOM 790 C C . ALA A 1 138 ? -7.525 53.287 21.366 1.000 28.060 142 ALA A C 1
ATOM 791 O O . ALA A 1 138 ? -8.000 54.414 21.106 1.000 29.980 142 ALA A O 1
ATOM 793 N N . ASP A 1 139 ? -8.201 52.274 21.892 1.000 30.580 143 ASP A N 1
ATOM 794 C CA . ASP A 1 139 ? -9.575 52.356 22.441 1.000 31.280 143 ASP A CA 1
ATOM 795 C C . ASP A 1 139 ? -9.567 51.760 23.854 1.000 28.690 143 ASP A C 1
ATOM 796 O O . ASP A 1 139 ? -9.690 50.526 23.995 1.000 27.270 143 ASP A O 1
ATOM 801 N N . ASP A 1 140 ? -9.397 52.606 24.868 1.000 30.060 144 ASP A N 1
ATOM 802 C CA . ASP A 1 140 ? -9.223 52.176 26.280 1.000 32.750 144 ASP A CA 1
ATOM 803 C C . ASP A 1 140 ? -10.466 51.413 26.752 1.000 33.550 144 ASP A C 1
ATOM 804 O O . ASP A 1 140 ? -10.293 50.374 27.407 1.000 33.770 144 ASP A O 1
ATOM 809 N N . ALA A 1 141 ? -11.664 51.900 26.409 1.000 36.310 145 ALA A N 1
ATOM 810 C CA . ALA A 1 141 ? -12.965 51.252 26.716 1.000 36.540 145 ALA A CA 1
ATOM 811 C C . ALA A 1 141 ? -12.999 49.816 26.170 1.000 34.660 145 ALA A C 1
ATOM 812 O O . ALA A 1 141 ? -13.297 48.884 26.952 1.000 34.810 145 ALA A O 1
ATOM 814 N N . ALA A 1 142 ? -12.701 49.636 24.877 1.000 33.100 146 ALA A N 1
ATOM 815 C CA . ALA A 1 142 ? -12.751 48.327 24.177 1.000 31.230 146 ALA A CA 1
ATOM 816 C C . ALA A 1 142 ? -11.577 47.441 24.609 1.000 31.150 146 ALA A C 1
ATOM 817 O O . ALA A 1 142 ? -11.662 46.201 24.447 1.000 29.250 146 ALA A O 1
ATOM 819 N N . GLY A 1 143 ? -10.494 48.053 25.092 1.000 29.210 147 GLY A N 1
ATOM 820 C CA . GLY A 1 143 ? -9.259 47.335 25.465 1.000 28.220 147 GLY A CA 1
ATOM 821 C C . GLY A 1 143 ? -8.414 46.992 24.247 1.000 27.200 147 GLY A C 1
ATOM 822 O O . GLY A 1 143 ? -7.704 45.976 24.294 1.000 25.410 147 GLY A O 1
ATOM 823 N N . THR A 1 144 ? -8.486 47.792 23.178 1.000 25.390 148 THR A N 1
ATOM 824 C CA . THR A 1 144 ? -7.925 47.390 21.865 1.000 25.160 148 THR A CA 1
ATOM 825 C C . THR A 1 144 ? -6.937 48.431 21.349 1.000 24.530 148 THR A C 1
ATOM 826 O O . THR A 1 144 ? -7.056 49.628 21.708 1.000 24.080 148 THR A O 1
ATOM 830 N N . VAL A 1 145 ? -6.005 47.947 20.534 1.000 22.500 149 VAL A N 1
ATOM 831 C CA . VAL A 1 145 ? -5.035 48.762 19.769 1.000 22.670 149 VAL A CA 1
ATOM 832 C C . VAL A 1 145 ? -5.155 48.320 18.320 1.000 22.230 149 VAL A C 1
ATOM 833 O O . VAL A 1 145 ? -4.964 47.147 18.011 1.000 23.680 149 VAL A O 1
ATOM 845 N N . ILE A 1 147 ? -3.904 48.703 14.494 1.000 23.020 151 ILE A N 1
ATOM 846 C CA . ILE A 1 147 ? -2.781 49.112 13.676 1.000 22.070 151 ILE A CA 1
ATOM 847 C C . ILE A 1 147 ? -3.140 48.919 12.208 1.000 21.900 151 ILE A C 1
ATOM 848 O O . ILE A 1 147 ? -3.368 47.772 11.797 1.000 20.790 151 ILE A O 1
ATOM 853 N N . THR A 1 148 ? -3.098 50.006 11.446 1.000 23.650 152 THR A N 1
ATOM 854 C CA . THR A 1 148 ? -3.359 50.009 9.993 1.000 25.280 152 THR A CA 1
ATOM 855 C C . THR A 1 148 ? -2.109 50.470 9.276 1.000 24.320 152 THR A C 1
ATOM 856 O O . THR A 1 148 ? -1.844 51.672 9.209 1.000 24.690 152 THR A O 1
ATOM 860 N N . PRO A 1 149 ? -1.318 49.524 8.728 1.000 25.270 153 PRO A N 1
ATOM 861 C CA . PRO A 1 149 ? -0.190 49.878 7.880 1.000 26.240 153 PRO A CA 1
ATOM 862 C C . PRO A 1 149 ? -0.675 50.748 6.711 1.000 28.330 153 PRO A C 1
ATOM 863 O O . PRO A 1 149 ? -1.826 50.600 6.299 1.000 29.910 153 PRO A O 1
ATOM 867 N N . GLU A 1 150 ? 0.188 51.629 6.210 1.000 28.270 154 GLU A N 1
ATOM 868 C CA . GLU A 1 150 ? -0.109 52.528 5.057 1.000 31.020 154 GLU A CA 1
ATOM 869 C C . GLU A 1 150 ? -0.625 51.727 3.866 1.000 32.100 154 GLU A C 1
ATOM 870 O O . GLU A 1 150 ? -1.561 52.198 3.200 1.000 33.980 154 GLU A O 1
ATOM 876 N N . ALA A 1 151 ? 0.034 50.617 3.559 1.000 28.850 155 ALA A N 1
ATOM 877 C CA . ALA A 1 151 ? -0.429 49.582 2.615 1.000 30.040 155 ALA A CA 1
ATOM 878 C C . ALA A 1 151 ? -0.383 48.267 3.369 1.000 29.880 155 ALA A C 1
ATOM 879 O O . ALA A 1 151 ? 0.277 48.202 4.407 1.000 29.290 155 ALA A O 1
ATOM 881 N N . PRO A 1 152 ? -1.089 47.201 2.927 1.000 27.480 156 PRO A N 1
ATOM 882 C CA . PRO A 1 152 ? -1.046 45.938 3.662 1.000 26.380 156 PRO A CA 1
ATOM 883 C C . PRO A 1 152 ? 0.375 45.430 3.918 1.000 25.480 156 PRO A C 1
ATOM 884 O O . PRO A 1 152 ? 1.253 45.600 3.087 1.000 25.800 156 PRO A O 1
ATOM 888 N N . TRP A 1 153 ? 0.564 44.830 5.086 1.000 22.080 157 TRP A N 1
ATOM 889 C CA . TRP A 1 153 ? 1.897 44.384 5.535 1.000 21.670 157 TRP A CA 1
ATOM 890 C C . TRP A 1 153 ? 1.737 43.111 6.344 1.000 20.070 157 TRP A C 1
ATOM 891 O O . TRP A 1 153 ? 1.451 43.162 7.567 1.000 18.760 157 TRP A O 1
ATOM 902 N N . ALA A 1 154 ? 1.844 41.992 5.643 1.000 22.220 158 ALA A N 1
ATOM 903 C CA . ALA A 1 154 ? 1.582 40.662 6.213 1.000 22.480 158 ALA A CA 1
ATOM 904 C C . ALA A 1 154 ? 2.529 40.403 7.382 1.000 22.720 158 ALA A C 1
ATOM 905 O O . ALA A 1 154 ? 2.102 39.737 8.324 1.000 23.510 158 ALA A O 1
ATOM 907 N N . ASP A 1 155 ? 3.752 40.931 7.347 1.000 21.180 159 ASP A N 1
ATOM 908 C CA . ASP A 1 155 ? 4.751 40.623 8.404 1.000 21.730 159 ASP A CA 1
ATOM 909 C C . ASP A 1 155 ? 4.437 41.348 9.720 1.000 20.160 159 ASP A C 1
ATOM 910 O O . ASP A 1 155 ? 5.149 41.054 10.682 1.000 22.000 159 ASP A O 1
ATOM 915 N N . LEU A 1 156 ? 3.457 42.254 9.791 1.000 20.570 160 LEU A N 1
ATOM 916 C CA . LEU A 1 156 ? 3.228 43.070 11.020 1.000 20.050 160 LEU A CA 1
ATOM 917 C C . LEU A 1 156 ? 3.143 42.162 12.252 1.000 20.870 160 LEU A C 1
ATOM 918 O O . LEU A 1 156 ? 3.771 42.493 13.265 1.000 19.460 160 LEU A O 1
ATOM 923 N N . LEU A 1 157 ? 2.365 41.088 12.207 1.000 19.280 161 LEU A N 1
ATOM 924 C CA . LEU A 1 157 ? 2.148 40.257 13.419 1.000 19.700 161 LEU A CA 1
ATOM 925 C C . LEU A 1 157 ? 3.487 39.674 13.861 1.000 20.170 161 LEU A C 1
ATOM 926 O O . LEU A 1 157 ? 3.851 39.826 15.061 1.000 20.730 161 LEU A O 1
ATOM 931 N N . ALA A 1 158 ? 4.199 39.023 12.946 1.000 18.830 162 ALA A N 1
ATOM 932 C CA . ALA A 1 158 ? 5.523 38.449 13.274 1.000 19.240 162 ALA A CA 1
ATOM 933 C C . ALA A 1 158 ? 6.453 39.553 13.786 1.000 18.510 162 ALA A C 1
ATOM 934 O O . ALA A 1 158 ? 7.132 39.309 14.788 1.000 18.480 162 ALA A O 1
ATOM 936 N N . ALA A 1 159 ? 6.494 40.705 13.115 1.000 17.130 163 ALA A N 1
ATOM 937 C CA . ALA A 1 159 ? 7.402 41.824 13.477 1.000 18.020 163 ALA A CA 1
ATOM 938 C C . ALA A 1 159 ? 7.145 42.299 14.908 1.000 18.060 163 ALA A C 1
ATOM 939 O O . ALA A 1 159 ? 8.106 42.760 15.549 1.000 16.990 163 ALA A O 1
ATOM 941 N N . LEU A 1 160 ? 5.923 42.174 15.428 1.000 17.000 164 LEU A N 1
ATOM 942 C CA . LEU A 1 160 ? 5.615 42.660 16.798 1.000 16.890 164 LEU A CA 1
ATOM 943 C C . LEU A 1 160 ? 6.013 41.642 17.866 1.000 15.690 164 LEU A C 1
ATOM 944 O O . LEU A 1 160 ? 5.680 41.889 19.054 1.000 16.830 164 LEU A O 1
ATOM 949 N N . SER A 1 161 ? 6.737 40.580 17.505 1.000 14.890 165 SER A N 1
ATOM 950 C CA . SER A 1 161 ? 7.377 39.679 18.493 1.000 15.660 165 SER A CA 1
ATOM 951 C C . SER A 1 161 ? 8.828 40.111 18.715 1.000 17.060 165 SER A C 1
ATOM 952 O O . SER A 1 161 ? 9.441 39.647 19.680 1.000 17.010 165 SER A O 1
ATOM 955 N N . VAL A 1 162 ? 9.368 40.970 17.855 1.000 15.390 166 VAL A N 1
ATOM 956 C CA . VAL A 1 162 ? 10.807 41.347 17.911 1.000 14.980 166 VAL A CA 1
ATOM 957 C C . VAL A 1 162 ? 11.019 42.224 19.152 1.000 14.820 166 VAL A C 1
ATOM 958 O O . VAL A 1 162 ? 10.164 43.093 19.433 1.000 14.630 166 VAL A O 1
ATOM 962 N N . ALA A 1 163 ? 12.114 42.002 19.887 1.000 15.180 167 ALA A N 1
ATOM 963 C CA . ALA A 1 163 ? 12.302 42.556 21.246 1.000 15.280 167 ALA A CA 1
ATOM 964 C C . ALA A 1 163 ? 12.282 44.083 21.222 1.000 14.490 167 ALA A C 1
ATOM 965 O O . ALA A 1 163 ? 11.857 44.701 22.212 1.000 14.500 167 ALA A O 1
ATOM 967 N N . SER A 1 164 ? 12.690 44.691 20.128 1.000 14.800 168 SER A N 1
ATOM 968 C CA . SER A 1 164 ? 12.750 46.166 20.001 1.000 15.760 168 SER A CA 1
ATOM 969 C C . SER A 1 164 ? 11.344 46.774 19.943 1.000 15.360 168 SER A C 1
ATOM 970 O O . SER A 1 164 ? 11.258 48.012 20.092 1.000 15.990 168 SER A O 1
ATOM 973 N N . THR A 1 165 ? 10.285 45.967 19.723 1.000 14.210 169 THR A N 1
ATOM 974 C CA . THR A 1 165 ? 8.882 46.458 19.735 1.000 14.660 169 THR A CA 1
ATOM 975 C C . THR A 1 165 ? 8.251 46.328 21.136 1.000 14.670 169 THR A C 1
ATOM 976 O O . THR A 1 165 ? 7.046 46.611 21.273 1.000 14.220 169 THR A O 1
ATOM 980 N N . GLY A 1 166 ? 9.034 45.950 22.153 1.000 15.260 170 GLY A N 1
ATOM 981 C CA . GLY A 1 166 ? 8.577 45.836 23.547 1.000 15.040 170 GLY A CA 1
ATOM 982 C C . GLY A 1 166 ? 8.010 47.153 24.064 1.000 15.130 170 GLY A C 1
ATOM 983 O O . GLY A 1 166 ? 8.534 48.248 23.707 1.000 15.380 170 GLY A O 1
ATOM 984 N N . ILE A 1 167 ? 6.963 47.084 24.873 1.000 16.790 171 ILE A N 1
ATOM 985 C CA . ILE A 1 167 ? 6.185 48.276 25.296 1.000 17.800 171 ILE A CA 1
ATOM 986 C C . ILE A 1 167 ? 7.007 49.062 26.323 1.000 16.480 171 ILE A C 1
ATOM 987 O O . ILE A 1 167 ? 7.342 48.503 27.384 1.000 17.760 171 ILE A O 1
ATOM 992 N N . VAL A 1 168 ? 7.272 50.329 26.010 1.000 17.310 172 VAL A N 1
ATOM 993 C CA . VAL A 1 168 ? 7.903 51.291 26.951 1.000 17.530 172 VAL A CA 1
ATOM 994 C C . VAL A 1 168 ? 6.802 52.111 27.620 1.000 18.210 172 VAL A C 1
ATOM 995 O O . VAL A 1 168 ? 6.009 52.763 26.939 1.000 17.350 172 VAL A O 1
ATOM 999 N N . CYS A 1 169 ? 6.807 52.103 28.944 1.000 18.880 173 CYS A N 1
ATOM 1000 C CA . CYS A 1 169 ? 5.770 52.759 29.774 1.000 19.170 173 CYS A CA 1
ATOM 1001 C C . CYS A 1 169 ? 6.016 54.264 29.830 1.000 20.560 173 CYS A C 1
ATOM 1002 O O . CYS A 1 169 ? 7.067 54.748 29.411 1.000 20.850 173 CYS A O 1
ATOM 1005 N N . PRO A 1 170 ? 5.028 55.080 30.265 1.000 20.150 174 PRO A N 1
ATOM 1006 C CA . PRO A 1 170 ? 5.139 56.533 30.121 1.000 21.520 174 PRO A CA 1
ATOM 1007 C C . PRO A 1 170 ? 6.450 57.166 30.620 1.000 21.190 174 PRO A C 1
ATOM 1008 O O . PRO A 1 170 ? 6.945 58.069 29.968 1.000 21.280 174 PRO A O 1
ATOM 1012 N N . ALA A 1 171 ? 6.973 56.706 31.750 1.000 20.630 175 ALA A N 1
ATOM 1013 C CA . ALA A 1 171 ? 8.194 57.263 32.376 1.000 21.240 175 ALA A CA 1
ATOM 1014 C C . ALA A 1 171 ? 9.360 57.156 31.389 1.000 21.080 175 ALA A C 1
ATOM 1015 O O . ALA A 1 171 ? 10.160 58.094 31.275 1.000 21.240 175 ALA A O 1
ATOM 1017 N N . GLY A 1 172 ? 9.441 56.039 30.655 1.000 19.600 176 GLY A N 1
ATOM 1018 C CA . GLY A 1 172 ? 10.477 55.856 29.633 1.000 19.050 176 GLY A CA 1
ATOM 1019 C C . GLY A 1 172 ? 10.256 56.775 28.461 1.000 18.070 176 GLY A C 1
ATOM 1020 O O . GLY A 1 172 ? 11.236 57.323 27.965 1.000 17.540 176 GLY A O 1
ATOM 1021 N N . LEU A 1 173 ? 9.011 56.934 28.011 1.000 17.320 177 LEU A N 1
ATOM 1022 C CA . LEU A 1 173 ? 8.724 57.773 26.816 1.000 18.230 177 LEU A CA 1
ATOM 1023 C C . LEU A 1 173 ? 9.073 59.240 27.131 1.000 19.500 177 LEU A C 1
ATOM 1024 O O . LEU A 1 173 ? 9.432 59.954 26.196 1.000 18.400 177 LEU A O 1
ATOM 1029 N N . ALA A 1 174 ? 9.024 59.630 28.412 1.000 20.220 178 ALA A N 1
ATOM 1030 C CA . ALA A 1 174 ? 9.390 60.982 28.897 1.000 21.200 178 ALA A CA 1
ATOM 1031 C C . ALA A 1 174 ? 10.913 61.181 28.916 1.000 21.910 178 ALA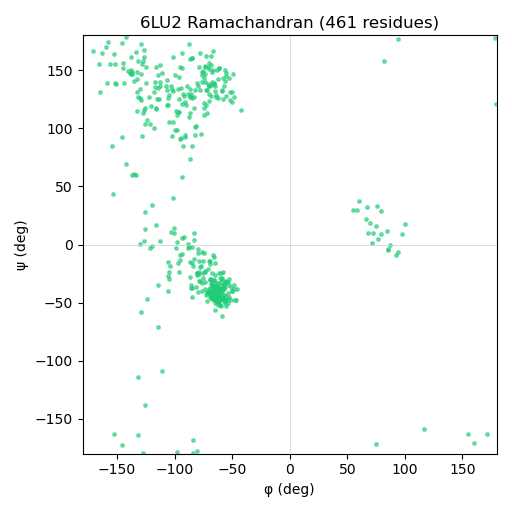 A C 1
ATOM 1032 O O . ALA A 1 174 ? 11.347 62.357 29.031 1.000 23.040 178 ALA A O 1
ATOM 1034 N N . ASN A 1 175 ? 11.712 60.111 28.797 1.000 20.400 179 ASN A N 1
ATOM 1035 C CA . ASN A 1 175 ? 13.192 60.157 28.953 1.000 19.610 179 ASN A CA 1
ATOM 1036 C C . ASN A 1 175 ? 13.827 59.216 27.931 1.000 19.600 179 ASN A C 1
ATOM 1037 O O . ASN A 1 175 ? 14.385 58.188 28.329 1.000 18.440 179 ASN A O 1
ATOM 1042 N N . LEU A 1 176 ? 13.738 59.576 26.659 1.000 19.700 180 LEU A N 1
ATOM 1043 C CA . LEU A 1 176 ? 14.236 58.718 25.557 1.000 19.300 180 LEU A CA 1
ATOM 1044 C C . LEU A 1 176 ? 15.744 58.537 25.697 1.000 19.790 180 LEU A C 1
ATOM 1045 O O . LEU A 1 176 ? 16.259 57.419 25.430 1.000 20.150 180 LEU A O 1
ATOM 1050 N N . ASP A 1 177 ? 16.442 59.588 26.121 1.000 19.490 181 ASP A N 1
ATOM 1051 C CA . ASP A 1 177 ? 17.912 59.532 26.261 1.000 19.100 181 ASP A CA 1
ATOM 1052 C C . ASP A 1 177 ? 18.283 58.518 27.341 1.000 16.870 181 ASP A C 1
ATOM 1053 O O . ASP A 1 177 ? 19.240 57.799 27.127 1.000 19.670 181 ASP A O 1
ATOM 1058 N N . GLY A 1 178 ? 17.575 58.504 28.468 1.000 17.680 182 GLY A N 1
ATOM 1059 C CA . GLY A 1 178 ? 17.917 57.690 29.647 1.000 18.050 182 GLY A CA 1
ATOM 1060 C C . GLY A 1 178 ? 17.703 56.209 29.368 1.000 18.260 182 GLY A C 1
ATOM 1061 O O . GLY A 1 178 ? 18.398 55.364 29.941 1.000 18.090 182 GLY A O 1
ATOM 1062 N N . LEU A 1 179 ? 16.745 55.890 28.516 1.000 18.260 183 LEU A N 1
ATOM 1063 C CA . LEU A 1 179 ? 16.501 54.488 28.088 1.000 18.520 183 LEU A CA 1
ATOM 1064 C C . LEU A 1 179 ? 17.782 53.885 27.502 1.000 19.380 183 LEU A C 1
ATOM 1065 O O . LEU A 1 179 ? 17.963 52.647 27.630 1.000 17.590 183 LEU A O 1
ATOM 1070 N N . ASN A 1 180 ? 18.637 54.689 26.864 1.000 18.480 184 ASN A N 1
ATOM 1071 C CA . ASN A 1 180 ? 19.861 54.163 26.211 1.000 19.350 184 ASN A CA 1
ATOM 1072 C C . ASN A 1 180 ? 20.836 53.596 27.239 1.000 18.830 184 ASN A C 1
ATOM 1073 O O . ASN A 1 180 ? 21.586 52.683 26.886 1.000 19.120 184 ASN A O 1
ATOM 1078 N N . THR A 1 181 ? 20.861 54.127 28.457 1.000 19.100 185 THR A N 1
ATOM 1079 C CA . THR A 1 181 ? 21.989 53.879 29.383 1.000 20.230 185 THR A CA 1
ATOM 1080 C C . THR A 1 181 ? 21.535 53.190 30.662 1.000 19.910 185 THR A C 1
ATOM 1081 O O . THR A 1 181 ? 22.412 52.888 31.477 1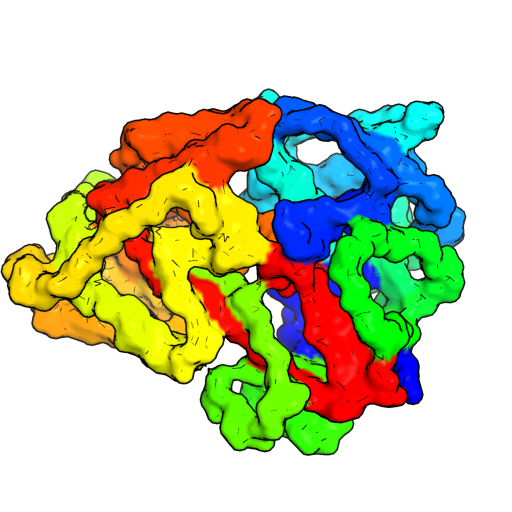.000 22.720 185 THR A O 1
ATOM 1085 N N . GLY A 1 182 ? 20.242 52.917 30.831 1.000 19.380 186 GLY A N 1
ATOM 1086 C CA . GLY A 1 182 ? 19.783 52.227 32.043 1.000 19.380 186 GLY A CA 1
ATOM 1087 C C . GLY A 1 182 ? 18.284 52.155 32.199 1.000 19.140 186 GLY A C 1
ATOM 1088 O O . GLY A 1 182 ? 17.537 52.325 31.221 1.000 18.640 186 GLY A O 1
ATOM 1089 N N . SER A 1 183 ? 17.875 51.866 33.426 1.000 19.230 187 SER A N 1
ATOM 1090 C CA . SER A 1 183 ? 16.461 51.784 33.835 1.000 20.200 187 SER A CA 1
ATOM 1091 C C . SER A 1 183 ? 15.996 53.202 34.137 1.000 20.630 187 SER A C 1
ATOM 1092 O O . SER A 1 183 ? 16.636 53.848 34.982 1.000 21.130 187 SER A O 1
ATOM 1095 N N . VAL A 1 184 ? 14.897 53.601 33.516 1.000 20.460 188 VAL A N 1
ATOM 1096 C CA . VAL A 1 184 ? 14.068 54.755 33.952 1.000 20.150 188 VAL A CA 1
ATOM 1097 C C . VAL A 1 184 ? 12.932 54.202 34.801 1.000 20.670 188 VAL A C 1
ATOM 1098 O O . VAL A 1 184 ? 12.109 53.460 34.265 1.000 19.310 188 VAL A O 1
ATOM 1102 N N . GLU A 1 185 ? 12.916 54.535 36.085 1.000 20.060 189 GLU A N 1
ATOM 1103 C CA . GLU A 1 185 ? 11.987 53.926 37.062 1.000 20.950 189 GLU A CA 1
ATOM 1104 C C . GLU A 1 185 ? 10.560 53.989 36.520 1.000 20.780 189 GLU A C 1
ATOM 1105 O O . GLU A 1 185 ? 10.052 55.083 36.214 1.000 20.740 189 GLU A O 1
ATOM 1111 N N . GLY A 1 186 ? 9.925 52.828 36.409 1.000 19.900 190 GLY A N 1
ATOM 1112 C CA . GLY A 1 186 ? 8.542 52.725 35.935 1.000 20.220 190 GLY A CA 1
ATOM 1113 C C . GLY A 1 186 ? 8.420 52.453 34.447 1.000 19.860 190 GLY A C 1
ATOM 1114 O O . GLY A 1 186 ? 7.281 52.237 34.012 1.000 22.250 190 GLY A O 1
ATOM 1115 N N . ALA A 1 187 ? 9.511 52.456 33.676 1.000 18.810 191 ALA A N 1
ATOM 1116 C CA . ALA A 1 187 ? 9.426 52.354 32.202 1.000 19.060 191 ALA A CA 1
ATOM 1117 C C . ALA A 1 187 ? 9.182 50.895 31.798 1.000 18.450 191 ALA A C 1
ATOM 1118 O O . ALA A 1 187 ? 8.710 50.664 30.662 1.000 17.400 191 ALA A O 1
ATOM 1120 N N . GLU A 1 188 ? 9.586 49.952 32.644 1.000 17.180 192 GLU A N 1
ATOM 1121 C CA . GLU A 1 188 ? 9.622 48.514 32.260 1.000 17.470 192 GLU A CA 1
ATOM 1122 C C . GLU A 1 188 ? 8.197 47.975 32.196 1.000 17.630 192 GLU A C 1
ATOM 1123 O O . GLU A 1 188 ? 7.429 48.152 33.158 1.000 18.900 192 GLU A O 1
ATOM 1129 N N . SER A 1 189 ? 7.882 47.262 31.116 1.000 16.750 193 SER A N 1
ATOM 1130 C CA . SER A 1 189 ? 6.619 46.498 30.981 1.000 17.750 193 SER A CA 1
ATOM 1131 C C . SER A 1 189 ? 6.953 45.020 31.136 1.000 17.560 193 SER A C 1
ATOM 1132 O O . SER A 1 189 ? 6.014 44.213 31.280 1.000 19.920 193 SER A O 1
ATOM 1135 N N . GLY A 1 190 ? 8.237 44.686 31.043 1.000 17.730 194 GLY A N 1
ATOM 1136 C CA . GLY A 1 190 ? 8.724 43.303 31.078 1.000 17.810 194 GLY A CA 1
ATOM 1137 C C . GLY A 1 190 ? 8.904 42.770 32.497 1.000 17.690 194 GLY A C 1
ATOM 1138 O O . GLY A 1 190 ? 8.635 43.462 33.491 1.000 19.140 194 GLY A O 1
ATOM 1139 N N . PRO A 1 191 ? 9.361 41.510 32.612 1.000 17.470 195 PRO A N 1
ATOM 1140 C CA . PRO A 1 191 ? 9.483 40.850 33.910 1.000 18.370 195 PRO A CA 1
ATOM 1141 C C . PRO A 1 191 ? 10.644 41.333 34.789 1.000 19.200 195 PRO A C 1
ATOM 1142 O O . PRO A 1 191 ? 10.579 41.125 36.008 1.000 20.260 195 PRO A O 1
ATOM 1146 N N . TYR A 1 192 ? 11.685 41.918 34.189 1.000 17.600 196 TYR A N 1
ATOM 1147 C CA . TYR A 1 192 ? 12.911 42.293 34.927 1.000 17.080 196 TYR A CA 1
ATOM 1148 C C . TYR A 1 192 ? 13.105 43.807 34.911 1.000 17.780 196 TYR A C 1
ATOM 1149 O O . TYR A 1 192 ? 12.673 44.488 33.974 1.000 17.540 196 TYR A O 1
ATOM 1158 N N . VAL A 1 193 ? 13.780 44.295 35.953 1.000 17.800 197 VAL A N 1
ATOM 1159 C CA . VAL A 1 193 ? 14.309 45.683 36.032 1.000 18.770 197 VAL A CA 1
ATOM 1160 C C . VAL A 1 193 ? 15.832 45.581 36.125 1.000 18.310 197 VAL A C 1
ATOM 1161 O O . VAL A 1 193 ? 16.358 44.730 36.886 1.000 18.260 197 VAL A O 1
ATOM 1165 N N . LEU A 1 194 ? 16.537 46.408 35.368 1.000 18.370 198 LEU A N 1
ATOM 1166 C CA . LEU A 1 194 ? 18.004 46.533 35.513 1.000 18.970 198 LEU A CA 1
ATOM 1167 C C . LEU A 1 194 ? 18.269 47.172 36.882 1.000 20.570 198 LEU A C 1
ATOM 1168 O O . LEU A 1 194 ? 18.036 48.361 37.056 1.000 19.750 198 LEU A O 1
ATOM 1173 N N A SER A 1 195 ? 18.695 46.372 37.851 0.500 21.030 199 SER A N 1
ATOM 1174 N N B SER A 1 195 ? 18.707 46.361 37.836 0.500 22.470 199 SER A N 1
ATOM 1175 C CA A SER A 1 195 ? 18.831 46.798 39.270 0.500 22.190 199 SER A CA 1
ATOM 1176 C CA B SER A 1 195 ? 18.862 46.741 39.265 0.500 24.770 199 SER A CA 1
ATOM 1177 C C A SER A 1 195 ? 20.217 47.396 39.532 0.500 24.750 199 SER A C 1
ATOM 1178 C C B SER A 1 195 ? 20.213 47.412 39.504 0.500 26.330 199 SER A C 1
ATOM 1179 O O A SER A 1 195 ? 20.305 48.273 40.412 0.500 27.660 199 SER A O 1
ATOM 1180 O O B SER A 1 195 ? 20.266 48.345 40.327 0.500 29.290 199 SER A O 1
ATOM 1185 N N . GLU A 1 196 ? 21.254 46.927 38.828 1.000 26.850 200 GLU A N 1
ATOM 1186 C CA . GLU A 1 196 ? 22.651 47.409 38.959 1.000 30.700 200 GLU A CA 1
ATOM 1187 C C . GLU A 1 196 ? 23.301 47.321 37.590 1.000 28.850 200 GLU A C 1
ATOM 1188 O O . GLU A 1 196 ? 22.998 46.391 36.795 1.000 24.340 200 GLU A O 1
ATOM 1194 N N . VAL A 1 197 ? 24.185 48.252 37.307 1.000 25.980 201 VAL A N 1
ATOM 1195 C CA . VAL A 1 197 ? 24.860 48.239 35.996 1.000 25.580 201 VAL A CA 1
ATOM 1196 C C . VAL A 1 197 ? 26.283 48.738 36.171 1.000 26.210 201 VAL A C 1
ATOM 1197 O O . VAL A 1 197 ? 26.487 49.803 36.786 1.000 26.840 201 VAL A O 1
ATOM 1201 N N A GLU A 1 198 ? 27.236 47.968 35.662 0.500 25.380 202 GLU A N 1
ATOM 1202 N N B GLU A 1 198 ? 27.232 47.948 35.683 0.500 25.670 202 GLU A N 1
ATOM 1203 C CA A GLU A 1 198 ? 28.622 48.427 35.420 0.500 26.610 202 GLU A CA 1
ATOM 1204 C CA B GLU A 1 198 ? 28.630 48.363 35.424 0.500 27.190 202 GLU A CA 1
ATOM 1205 C C A GLU A 1 198 ? 28.806 48.447 33.914 0.500 26.810 202 GLU A C 1
ATOM 1206 C C B GLU A 1 198 ? 28.792 48.442 33.914 0.500 27.000 202 GLU A C 1
ATOM 1207 O O A GLU A 1 198 ? 29.019 47.408 33.283 0.500 23.920 202 GLU A O 1
ATOM 1208 O O B GLU A 1 198 ? 28.997 47.416 33.264 0.500 24.070 202 GLU A O 1
ATOM 1219 N N . PRO A 1 199 ? 28.705 49.652 33.313 1.000 27.350 203 PRO A N 1
ATOM 1220 C CA . PRO A 1 199 ? 28.637 49.789 31.863 1.000 28.220 203 PRO A CA 1
ATOM 1221 C C . PRO A 1 199 ? 29.779 49.049 31.173 1.000 26.000 203 PRO A C 1
ATOM 1222 O O . PRO A 1 199 ? 30.930 49.157 31.579 1.000 26.550 203 PRO A O 1
ATOM 1226 N N . GLY A 1 200 ? 29.418 48.241 30.181 1.000 22.600 204 GLY A N 1
ATOM 1227 C CA . GLY A 1 200 ? 30.374 47.442 29.415 1.000 21.670 204 GLY A CA 1
ATOM 1228 C C . GLY A 1 200 ? 30.939 46.278 30.218 1.000 21.160 204 GLY A C 1
ATOM 1229 O O . GLY A 1 200 ? 31.856 45.657 29.709 1.000 22.980 204 GLY A O 1
ATOM 1230 N N . VAL A 1 201 ? 30.418 45.961 31.403 1.000 21.220 205 VAL A N 1
ATOM 1231 C CA . VAL A 1 201 ? 30.988 44.859 32.234 1.000 21.460 205 VAL A CA 1
ATOM 1232 C C . VAL A 1 201 ? 29.883 43.905 32.679 1.000 21.600 205 VAL A C 1
ATOM 1233 O O . VAL A 1 201 ? 29.984 42.705 32.365 1.000 21.630 205 VAL A O 1
ATOM 1237 N N . ARG A 1 202 ? 28.875 44.409 33.376 1.000 19.650 206 ARG A N 1
ATOM 1238 C CA . ARG A 1 202 ? 27.811 43.533 33.915 1.000 20.670 206 ARG A CA 1
ATOM 1239 C C . ARG A 1 202 ? 26.496 44.276 34.029 1.000 20.540 206 ARG A C 1
ATOM 1240 O O . ARG A 1 202 ? 26.481 45.414 34.529 1.000 22.370 206 ARG A O 1
ATOM 1248 N N . TYR A 1 203 ? 25.408 43.599 33.650 1.000 18.640 207 TYR A N 1
ATOM 1249 C CA . TYR A 1 203 ? 24.044 44.172 33.635 1.000 18.550 207 TYR A CA 1
ATOM 1250 C C . TYR A 1 203 ? 23.168 43.263 34.487 1.000 18.990 207 TYR A C 1
ATOM 1251 O O . TYR A 1 203 ? 22.915 42.118 34.050 1.000 19.700 207 TYR A O 1
ATOM 1260 N N . THR A 1 204 ? 22.785 43.719 35.687 1.000 17.870 208 THR A N 1
ATOM 1261 C CA . THR A 1 204 ? 22.128 42.853 36.696 1.000 19.410 208 THR A CA 1
ATOM 1262 C C . THR A 1 204 ? 20.621 43.074 36.630 1.000 19.810 208 THR A C 1
ATOM 1263 O O . THR A 1 204 ? 20.148 44.177 36.943 1.000 20.600 208 THR A O 1
ATOM 1267 N N . TYR A 1 205 ? 19.885 42.045 36.237 1.000 17.840 209 TYR A N 1
ATOM 1268 C CA . TYR A 1 205 ? 18.422 42.125 36.074 1.000 17.670 209 TYR A CA 1
ATOM 1269 C C . TYR A 1 205 ? 17.744 41.381 37.211 1.000 18.640 209 TYR A C 1
ATOM 1270 O O . TYR A 1 205 ? 18.105 40.229 37.462 1.000 19.340 209 TYR A O 1
ATOM 1279 N N . GLU A 1 206 ? 16.743 42.004 37.815 1.000 18.400 210 GLU A N 1
ATOM 1280 C CA . GLU A 1 206 ? 15.991 41.376 38.924 1.000 19.500 210 GLU A CA 1
ATOM 1281 C C . GLU A 1 206 ? 14.522 41.202 38.556 1.000 17.670 210 GLU A C 1
ATOM 1282 O O . GLU A 1 206 ? 13.855 42.179 38.173 1.000 17.300 210 GLU A O 1
ATOM 1288 N N . LEU A 1 207 ? 14.020 39.999 38.790 1.000 20.590 211 LEU A N 1
ATOM 1289 C CA . LEU A 1 207 ? 12.618 39.641 38.505 1.000 20.420 211 LEU A CA 1
ATOM 1290 C C . LEU A 1 207 ? 11.689 40.465 39.388 1.000 21.200 211 LEU A C 1
ATOM 1291 O O . LEU A 1 207 ? 11.861 40.470 40.646 1.000 22.470 211 LEU A O 1
ATOM 1296 N N . ARG A 1 208 ? 10.716 41.106 38.765 1.000 21.970 212 ARG A N 1
ATOM 1297 C CA . ARG A 1 208 ? 9.666 41.892 39.454 1.000 22.170 212 ARG A CA 1
ATOM 1298 C C . ARG A 1 208 ? 8.731 40.932 40.199 1.000 24.860 212 ARG A C 1
ATOM 1299 O O . ARG A 1 208 ? 8.162 40.017 39.561 1.000 23.470 212 ARG A O 1
ATOM 1307 N N . ASP A 1 209 ? 8.595 41.139 41.508 1.000 27.290 213 ASP A N 1
ATOM 1308 C CA . ASP A 1 209 ? 7.657 40.405 42.404 1.000 31.850 213 ASP A CA 1
ATOM 1309 C C . ASP A 1 209 ? 6.215 40.546 41.908 1.000 31.320 213 ASP A C 1
ATOM 1310 O O . ASP A 1 209 ? 5.451 39.570 42.047 1.000 33.130 213 ASP A O 1
ATOM 1315 N N . ASP A 1 210 ? 5.882 41.710 41.344 1.000 30.170 214 ASP A N 1
ATOM 1316 C CA . ASP A 1 210 ? 4.508 42.120 40.944 1.000 32.390 214 ASP A CA 1
ATOM 1317 C C . ASP A 1 210 ? 4.180 41.664 39.518 1.000 31.760 214 ASP A C 1
ATOM 1318 O O . ASP A 1 210 ? 3.060 41.955 39.071 1.000 33.840 214 ASP A O 1
ATOM 1323 N N . TYR A 1 211 ? 5.098 40.989 38.826 1.000 26.700 215 TYR A N 1
ATOM 1324 C CA . TYR A 1 211 ? 4.891 40.612 37.407 1.000 25.080 215 TYR A CA 1
ATOM 1325 C C . TYR A 1 211 ? 4.197 39.259 37.319 1.000 25.780 215 TYR A C 1
ATOM 1326 O O . TYR A 1 211 ? 4.700 38.294 37.918 1.000 26.030 215 TYR A O 1
ATOM 1335 N N . ASP A 1 212 ? 3.121 39.191 36.538 1.000 27.900 216 ASP A N 1
ATOM 1336 C CA . ASP A 1 212 ? 2.353 37.936 36.320 1.000 29.910 216 ASP A CA 1
ATOM 1337 C C . ASP A 1 212 ? 1.653 37.992 34.962 1.000 29.760 216 ASP A C 1
ATOM 1338 O O . ASP A 1 212 ? 0.476 37.619 34.877 1.000 29.840 216 ASP A O 1
ATOM 1343 N N . SER A 1 213 ? 2.357 38.450 33.930 1.000 26.250 217 SER A N 1
ATOM 1344 C CA . SER A 1 213 ? 1.787 38.601 32.571 1.000 24.750 217 SER A CA 1
ATOM 1345 C C . SER A 1 213 ? 2.560 37.744 31.564 1.000 24.060 217 SER A C 1
ATOM 1346 O O . SER A 1 213 ? 2.659 38.159 30.392 1.000 23.250 217 SER A O 1
ATOM 1349 N N . TRP A 1 214 ? 3.049 36.571 31.984 1.000 22.630 218 TRP A N 1
ATOM 1350 C CA . TRP A 1 214 ? 3.867 35.668 31.130 1.000 23.130 218 TRP A CA 1
ATOM 1351 C C . TRP A 1 214 ? 3.139 35.323 29.837 1.000 22.620 218 TRP A C 1
ATOM 1352 O O . TRP A 1 214 ? 1.915 35.215 29.790 1.000 20.090 218 TRP A O 1
ATOM 1363 N N . PRO A 1 215 ? 3.882 35.174 28.725 1.000 23.050 219 PRO A N 1
ATOM 1364 C CA . PRO A 1 215 ? 3.280 34.767 27.458 1.000 23.030 219 PRO A CA 1
ATOM 1365 C C . PRO A 1 215 ? 2.628 33.379 27.528 1.000 23.610 219 PRO A C 1
ATOM 1366 O O . PRO A 1 215 ? 3.086 32.543 28.279 1.000 22.160 219 PRO A O 1
ATOM 1370 N N . GLU A 1 216 ? 1.602 33.156 26.709 1.000 24.630 220 GLU A N 1
ATOM 1371 C CA . GLU A 1 216 ? 0.898 31.848 26.668 1.000 26.350 220 GLU A CA 1
ATOM 1372 C C . GLU A 1 216 ? 1.627 30.931 25.688 1.000 24.010 220 GLU A C 1
ATOM 1373 O O . GLU A 1 216 ? 1.098 30.682 24.586 1.000 24.320 220 GLU A O 1
ATOM 1379 N N . TRP A 1 217 ? 2.794 30.441 26.096 1.000 24.100 221 TRP A N 1
ATOM 1380 C CA . TRP A 1 217 ? 3.665 29.572 25.274 1.000 24.710 221 TRP A CA 1
ATOM 1381 C C . TRP A 1 217 ? 2.941 28.250 25.035 1.000 26.340 221 TRP A C 1
ATOM 1382 O O . TRP A 1 217 ? 2.286 27.763 25.970 1.000 25.920 221 TRP A O 1
ATOM 1393 N N . GLU A 1 218 ? 3.039 27.725 23.820 1.000 26.830 222 GLU A N 1
ATOM 1394 C CA . GLU A 1 218 ? 2.529 26.373 23.485 1.000 31.290 222 GLU A CA 1
ATOM 1395 C C . GLU A 1 218 ? 3.577 25.366 23.943 1.000 30.280 222 GLU A C 1
ATOM 1396 O O . GLU A 1 218 ? 3.206 24.282 24.448 1.000 29.460 222 GLU A O 1
ATOM 1402 N N . THR A 1 219 ? 4.851 25.716 23.800 1.000 30.040 223 THR A N 1
ATOM 1403 C CA . THR A 1 219 ? 5.965 24.826 24.195 1.000 29.640 223 THR A CA 1
ATOM 1404 C C . THR A 1 219 ? 6.101 24.911 25.716 1.000 31.240 223 THR A C 1
ATOM 1405 O O . THR A 1 219 ? 6.052 26.012 26.282 1.000 30.330 223 THR A O 1
ATOM 1409 N N . THR A 1 220 ? 6.211 23.770 26.371 1.000 33.920 224 THR A N 1
ATOM 1410 C CA . THR A 1 220 ? 6.287 23.699 27.846 1.000 36.750 224 THR A CA 1
ATOM 1411 C C . THR A 1 220 ? 7.774 23.709 28.209 1.000 34.980 224 THR A C 1
ATOM 1412 O O . THR A 1 220 ? 8.526 22.956 27.567 1.000 38.610 224 THR A O 1
ATOM 1416 N N . LEU A 1 221 ? 8.208 24.566 29.127 1.000 30.970 225 LEU A N 1
ATOM 1417 C CA . LEU A 1 221 ? 9.646 24.672 29.476 1.000 32.410 225 LEU A CA 1
ATOM 1418 C C . LEU A 1 221 ? 9.872 24.213 30.914 1.000 31.460 225 LEU A C 1
ATOM 1419 O O . LEU A 1 221 ? 9.261 24.770 31.823 1.000 30.310 225 LEU A O 1
ATOM 1424 N N . GLU A 1 222 ? 10.777 23.263 31.082 1.000 30.220 226 GLU A N 1
ATOM 1425 C CA . GLU A 1 222 ? 11.165 22.714 32.400 1.000 32.130 226 GLU A CA 1
ATOM 1426 C C . GLU A 1 222 ? 11.969 23.770 33.145 1.000 30.270 226 GLU A C 1
ATOM 1427 O O . GLU A 1 222 ? 12.621 24.609 32.487 1.000 29.630 226 GLU A O 1
ATOM 1433 N N . GLY A 1 223 ? 11.932 23.711 34.466 1.000 27.920 227 GLY A N 1
ATOM 1434 C CA . GLY A 1 223 ? 12.824 24.503 35.320 1.000 26.580 227 GLY A CA 1
ATOM 1435 C C . GLY A 1 223 ? 12.194 25.807 35.742 1.000 26.520 227 GLY A C 1
ATOM 1436 O O . GLY A 1 223 ? 11.058 26.108 35.321 1.000 27.660 227 GLY A O 1
ATOM 1437 N N . GLU A 1 224 ? 12.916 26.549 36.567 1.000 25.000 228 GLU A N 1
ATOM 1438 C CA . GLU A 1 224 ? 12.413 27.777 37.225 1.000 26.090 228 GLU A CA 1
ATOM 1439 C C . GLU A 1 224 ? 12.907 29.009 36.470 1.000 22.470 228 GLU A C 1
ATOM 1440 O O . GLU A 1 224 ? 14.043 29.013 36.002 1.000 21.060 228 GLU A O 1
ATOM 1446 N N . ILE A 1 225 ? 12.073 30.033 36.441 1.000 23.040 229 ILE A N 1
ATOM 1447 C CA . ILE A 1 225 ? 12.453 31.378 35.926 1.000 23.330 229 ILE A CA 1
ATOM 1448 C C . ILE A 1 225 ? 13.468 31.987 36.882 1.000 23.250 229 ILE A C 1
ATOM 1449 O O . ILE A 1 225 ? 13.263 32.019 38.089 1.000 25.860 229 ILE A O 1
ATOM 1454 N N . PRO A 1 226 ? 14.628 32.449 36.372 1.000 23.290 230 PRO A N 1
ATOM 1455 C CA . PRO A 1 226 ? 15.656 33.040 37.226 1.000 21.670 230 PRO A CA 1
ATOM 1456 C C . PRO A 1 226 ? 15.167 34.334 37.887 1.000 23.870 230 PRO A C 1
ATOM 1457 O O . PRO A 1 226 ? 14.541 35.161 37.246 1.000 21.920 230 PRO A O 1
ATOM 1461 N N . LYS A 1 227 ? 15.453 34.493 39.171 1.000 22.260 231 LYS A N 1
ATOM 1462 C CA . LYS A 1 227 ? 15.092 35.735 39.881 1.000 24.170 231 LYS A CA 1
ATOM 1463 C C . LYS A 1 227 ? 16.136 36.810 39.571 1.000 20.540 231 LYS A C 1
ATOM 1464 O O . LYS A 1 227 ? 15.814 37.985 39.698 1.000 21.000 231 LYS A O 1
ATOM 1470 N N . THR A 1 228 ? 17.348 36.409 39.218 1.000 21.050 232 THR A N 1
ATOM 1471 C CA . THR A 1 228 ? 18.423 37.345 38.812 1.000 20.330 232 THR A CA 1
ATOM 1472 C C . THR A 1 228 ? 19.075 36.826 37.538 1.000 21.240 232 THR A C 1
ATOM 1473 O O . THR A 1 228 ? 19.410 35.632 37.489 1.000 20.550 232 THR A O 1
ATOM 1477 N N . ILE A 1 229 ? 19.228 37.696 36.540 1.000 19.640 233 ILE A N 1
ATOM 1478 C CA . ILE A 1 229 ? 20.060 37.396 35.343 1.000 18.680 233 ILE A CA 1
ATOM 1479 C C . ILE A 1 229 ? 21.193 38.401 35.375 1.000 19.350 233 ILE A C 1
ATOM 1480 O O . ILE A 1 229 ? 20.889 39.601 35.376 1.000 20.240 233 ILE A O 1
ATOM 1485 N N . GLU A 1 230 ? 22.409 37.907 35.510 1.000 19.660 234 GLU A N 1
ATOM 1486 C CA . GLU A 1 230 ? 23.631 38.730 35.394 1.000 20.360 234 GLU A CA 1
ATOM 1487 C C . GLU A 1 230 ? 24.137 38.621 33.968 1.000 18.490 234 GLU A C 1
ATOM 1488 O O . GLU A 1 230 ? 24.931 37.702 33.672 1.000 18.160 234 GLU A O 1
ATOM 1494 N N . TYR A 1 231 ? 23.697 39.525 33.108 1.000 17.300 235 TYR A N 1
ATOM 1495 C CA . TYR A 1 231 ? 24.217 39.594 31.728 1.000 17.390 235 TYR A CA 1
ATOM 1496 C C . TYR A 1 231 ? 25.643 40.134 31.808 1.000 18.390 235 TYR A C 1
ATOM 1497 O O . TYR A 1 231 ? 25.824 41.324 32.165 1.000 17.080 235 TYR A O 1
ATOM 1506 N N . THR A 1 232 ? 26.615 39.293 31.457 1.000 17.760 236 THR A N 1
ATOM 1507 C CA . THR A 1 232 ? 28.051 39.536 31.747 1.000 18.200 236 THR A CA 1
ATOM 1508 C C . THR A 1 232 ? 28.816 39.678 30.436 1.000 18.420 236 THR A C 1
ATOM 1509 O O . THR A 1 232 ? 28.901 38.710 29.644 1.000 18.790 236 THR A O 1
ATOM 1513 N N . VAL A 1 233 ? 29.407 40.847 30.196 1.000 18.930 237 VAL A N 1
ATOM 1514 C CA . VAL A 1 233 ? 30.163 41.077 28.940 1.000 20.060 237 VAL A CA 1
ATOM 1515 C C . VAL A 1 233 ? 31.386 40.157 28.880 1.000 20.020 237 VAL A C 1
ATOM 1516 O O . VAL A 1 233 ? 32.145 40.068 29.861 1.000 22.140 237 VAL A O 1
ATOM 1520 N N . VAL A 1 234 ? 31.563 39.495 27.744 1.000 19.820 238 VAL A N 1
ATOM 1521 C CA . VAL A 1 234 ? 32.814 38.776 27.382 1.000 22.510 238 VAL A CA 1
ATOM 1522 C C . VAL A 1 234 ? 33.510 39.500 26.230 1.000 24.720 238 VAL A C 1
ATOM 1523 O O . VAL A 1 234 ? 32.817 40.052 25.370 1.000 25.490 238 VAL A O 1
ATOM 1527 N N . LYS A 1 235 ? 34.836 39.429 26.228 1.000 28.360 239 LYS A N 1
ATOM 1528 C CA . LYS A 1 235 ? 35.748 40.084 25.257 1.000 33.090 239 LYS A CA 1
ATOM 1529 C C . LYS A 1 235 ? 35.703 39.418 23.882 1.000 34.270 239 LYS A C 1
ATOM 1530 O O . LYS A 1 235 ? 35.732 40.143 22.889 1.000 35.270 239 LYS A O 1
ATOM 1536 N N . ASP A 1 236 ? 35.666 38.090 23.841 1.000 33.080 240 ASP A N 1
ATOM 1537 C CA . ASP A 1 236 ? 36.036 37.271 22.660 1.000 34.550 240 ASP A CA 1
ATOM 1538 C C . ASP A 1 236 ? 35.494 35.868 22.939 1.000 34.080 240 ASP A C 1
ATOM 1539 O O . ASP A 1 236 ? 35.174 35.552 24.085 1.000 29.170 240 ASP A O 1
ATOM 1544 N N . PRO A 1 237 ? 35.217 35.032 21.914 1.000 34.810 241 PRO A N 1
ATOM 1545 C CA . PRO A 1 237 ? 34.693 33.686 22.155 1.000 34.150 241 PRO A CA 1
ATOM 1546 C C . PRO A 1 237 ? 35.591 32.802 23.025 1.000 34.420 241 PRO A C 1
ATOM 1547 O O . PRO A 1 237 ? 35.065 31.957 23.747 1.000 32.920 241 PRO A O 1
ATOM 1551 N N . SER A 1 238 ? 36.906 32.946 22.857 1.000 34.790 242 SER A N 1
ATOM 1552 C CA . SER A 1 238 ? 37.933 32.210 23.630 1.000 36.230 242 SER A CA 1
ATOM 1553 C C . SER A 1 238 ? 37.690 32.468 25.127 1.000 32.210 242 SER A C 1
ATOM 1554 O O . SER A 1 238 ? 37.615 31.488 25.895 1.000 28.180 242 SER A O 1
ATOM 1557 N N . ALA A 1 239 ? 37.497 33.735 25.521 1.000 30.650 243 ALA A N 1
ATOM 1558 C CA . ALA A 1 239 ? 37.230 34.143 26.926 1.000 27.400 243 ALA A CA 1
ATOM 1559 C C . ALA A 1 239 ? 35.878 33.586 27.387 1.000 22.870 243 ALA A C 1
ATOM 1560 O O . ALA A 1 239 ? 35.769 33.178 28.554 1.000 22.210 243 ALA A O 1
ATOM 1562 N N . SER A 1 240 ? 34.877 33.565 26.507 1.000 21.600 244 SER A N 1
ATOM 1563 C CA . SER A 1 240 ? 33.546 33.003 26.838 1.000 21.410 244 SER A CA 1
ATOM 1564 C C . SER A 1 240 ? 33.695 31.523 27.232 1.000 20.490 244 SER A C 1
ATOM 1565 O O . SER A 1 240 ? 33.252 31.143 28.340 1.000 19.620 244 SER A O 1
ATOM 1568 N N . ALA A 1 241 ? 34.336 30.722 26.383 1.000 21.170 245 ALA A N 1
ATOM 1569 C CA . ALA A 1 241 ? 34.564 29.277 26.657 1.000 20.960 245 ALA A CA 1
ATOM 1570 C C . ALA A 1 241 ? 35.335 29.108 27.978 1.000 22.970 245 ALA A C 1
ATOM 1571 O O . ALA A 1 241 ? 34.928 28.275 28.820 1.000 22.770 245 ALA A O 1
ATOM 1573 N N . ASN A 1 242 ? 36.413 29.863 28.177 1.000 22.820 246 ASN A N 1
ATOM 1574 C CA . ASN A 1 242 ? 37.270 29.741 29.392 1.000 23.100 246 ASN A CA 1
ATOM 1575 C C . ASN A 1 242 ? 36.439 29.996 30.646 1.000 22.850 246 ASN A C 1
ATOM 1576 O O . ASN A 1 242 ? 36.590 29.233 31.637 1.000 20.600 246 ASN A O 1
ATOM 1581 N N . GLN A 1 243 ? 35.570 31.012 30.621 1.000 21.490 247 GLN A N 1
ATOM 1582 C CA . GLN A 1 243 ? 34.805 31.437 31.817 1.000 22.570 247 GLN A CA 1
ATOM 1583 C C . GLN A 1 243 ? 33.684 30.440 32.139 1.000 21.420 247 GLN A C 1
ATOM 1584 O O . GLN A 1 243 ? 33.382 30.278 33.315 1.000 20.860 247 GLN A O 1
ATOM 1590 N N . ILE A 1 244 ? 33.092 29.783 31.137 1.000 19.360 248 ILE A N 1
ATOM 1591 C CA . ILE A 1 244 ? 32.068 28.731 31.386 1.000 20.060 248 ILE A CA 1
ATOM 1592 C C . ILE A 1 244 ? 32.803 27.544 32.031 1.000 20.080 248 ILE A C 1
ATOM 1593 O O . ILE A 1 244 ? 32.340 27.015 33.068 1.000 21.650 248 ILE A O 1
ATOM 1598 N N . LEU A 1 245 ? 33.947 27.181 31.470 1.000 19.920 249 LEU A N 1
ATOM 1599 C CA . LEU A 1 245 ? 34.722 26.008 31.955 1.000 21.550 249 LEU A CA 1
ATOM 1600 C C . LEU A 1 245 ? 35.223 26.215 33.384 1.000 22.920 249 LEU A C 1
ATOM 1601 O O . LEU A 1 245 ? 35.255 25.208 34.137 1.000 23.850 249 LEU A O 1
ATOM 1606 N N . SER A 1 246 ? 35.598 27.440 33.746 1.000 22.900 250 SER A N 1
ATOM 1607 C CA . SER A 1 246 ? 36.156 27.785 35.081 1.000 24.600 250 SER A CA 1
ATOM 1608 C C . SER A 1 246 ? 35.033 28.052 36.084 1.000 25.090 250 SER A C 1
ATOM 1609 O O . SER A 1 246 ? 35.320 28.137 37.298 1.000 25.220 250 SER A O 1
ATOM 1612 N N . GLY A 1 247 ? 33.800 28.262 35.622 1.000 24.410 251 GLY A N 1
ATOM 1613 C CA . GLY A 1 247 ? 32.655 28.504 36.516 1.000 24.440 251 GLY A CA 1
ATOM 1614 C C . GLY A 1 247 ? 32.453 29.976 36.850 1.000 23.540 251 GLY A C 1
ATOM 1615 O O . GLY A 1 247 ? 31.813 30.264 37.849 1.000 24.250 251 GLY A O 1
ATOM 1616 N N A GLN A 1 248 ? 32.989 30.887 36.031 0.500 24.880 252 GLN A N 1
ATOM 1617 N N B GLN A 1 248 ? 32.977 30.879 36.024 0.500 24.880 252 GLN A N 1
ATOM 1618 C CA A GLN A 1 248 ? 32.759 32.353 36.151 0.500 24.180 252 GLN A CA 1
ATOM 1619 C CA B GLN A 1 248 ? 32.740 32.340 36.149 0.500 24.180 252 GLN A CA 1
ATOM 1620 C C A GLN A 1 248 ? 31.461 32.717 35.419 0.500 23.150 252 GLN A C 1
ATOM 1621 C C B GLN A 1 248 ? 31.439 32.705 35.435 0.500 23.200 252 GLN A C 1
ATOM 1622 O O A GLN A 1 248 ? 30.892 33.786 35.717 0.500 24.090 252 GLN A O 1
ATOM 1623 O O B GLN A 1 248 ? 30.880 33.781 35.723 0.500 24.190 252 GLN A O 1
ATOM 1634 N N . LEU A 1 249 ? 31.026 31.867 34.484 1.000 20.840 253 LEU A N 1
ATOM 1635 C CA . LEU A 1 249 ? 29.707 31.983 33.826 1.000 19.890 253 LEU A CA 1
ATOM 1636 C C . LEU A 1 249 ? 28.985 30.646 33.912 1.000 20.440 253 LEU A C 1
ATOM 1637 O O . LEU A 1 249 ? 29.650 29.574 33.850 1.000 22.670 253 LEU A O 1
ATOM 1642 N N . ASP A 1 250 ? 27.665 30.740 33.964 1.000 18.610 254 ASP A N 1
ATOM 1643 C CA . ASP A 1 250 ? 26.757 29.571 33.920 1.000 20.030 254 ASP A CA 1
ATOM 1644 C C . ASP A 1 250 ? 26.502 29.188 32.459 1.000 20.980 254 ASP A C 1
ATOM 1645 O O . ASP A 1 250 ? 26.391 27.985 32.182 1.000 20.620 254 ASP A O 1
ATOM 1650 N N . LEU A 1 251 ? 26.384 30.173 31.568 1.000 19.090 255 LEU A N 1
ATOM 1651 C CA . LEU A 1 251 ? 26.134 29.972 30.114 1.000 20.520 255 LEU A CA 1
ATOM 1652 C C . LEU A 1 251 ? 26.870 31.050 29.333 1.000 18.710 255 LEU A C 1
ATOM 1653 O O . LEU A 1 251 ? 26.953 32.193 29.818 1.000 17.640 255 LEU A O 1
ATOM 1658 N N . GLY A 1 252 ? 27.246 30.722 28.107 1.000 17.960 256 GLY A N 1
ATOM 1659 C CA . GLY A 1 252 ? 27.659 31.738 27.137 1.000 18.810 256 GLY A CA 1
ATOM 1660 C C . GLY A 1 252 ? 27.835 31.165 25.763 1.000 18.350 256 GLY A C 1
ATOM 1661 O O . GLY A 1 252 ? 27.862 29.936 25.591 1.000 18.520 256 GLY A O 1
ATOM 1662 N N . ARG A 1 253 ? 27.927 32.041 24.773 1.000 16.470 257 ARG A N 1
ATOM 1663 C CA . ARG A 1 253 ? 28.128 31.563 23.394 1.000 17.550 257 ARG A CA 1
ATOM 1664 C C . ARG A 1 253 ? 29.558 31.065 23.202 1.000 17.040 257 ARG A C 1
ATOM 1665 O O . ARG A 1 253 ? 30.508 31.760 23.646 1.000 17.680 257 ARG A O 1
ATOM 1673 N N . ILE A 1 254 ? 29.742 29.967 22.478 1.000 17.860 258 ILE A N 1
ATOM 1674 C CA . ILE A 1 254 ? 31.107 29.524 22.092 1.000 18.140 258 ILE A CA 1
ATOM 1675 C C . ILE A 1 254 ? 31.172 29.351 20.581 1.000 19.500 258 ILE A C 1
ATOM 1676 O O . ILE A 1 254 ? 30.147 29.161 19.934 1.000 21.110 258 ILE A O 1
ATOM 1689 N N . PRO A 1 256 ? 32.401 27.184 17.168 1.000 21.630 260 PRO A N 1
ATOM 1690 C CA . PRO A 1 256 ? 32.559 25.758 16.876 1.000 22.180 260 PRO A CA 1
ATOM 1691 C C . PRO A 1 256 ? 33.914 25.155 17.270 1.000 24.170 260 PRO A C 1
ATOM 1692 O O . PRO A 1 256 ? 33.922 24.003 17.688 1.000 25.160 260 PRO A O 1
ATOM 1696 N N . ASP A 1 257 ? 35.011 25.909 17.168 1.000 24.470 261 ASP A N 1
ATOM 1697 C CA . ASP A 1 257 ? 36.361 25.366 17.464 1.000 27.810 261 ASP A CA 1
ATOM 1698 C C . ASP A 1 257 ? 36.545 25.076 18.966 1.000 26.130 261 ASP A C 1
ATOM 1699 O O . ASP A 1 257 ? 37.511 24.375 19.281 1.000 27.440 261 ASP A O 1
ATOM 1704 N N . SER A 1 258 ? 35.686 25.570 19.858 1.000 23.310 262 SER A N 1
ATOM 1705 C CA . SER A 1 258 ? 35.779 25.318 21.320 1.000 22.430 262 SER A CA 1
ATOM 1706 C C . SER A 1 258 ? 34.888 24.134 21.742 1.000 20.720 262 SER A C 1
ATOM 1707 O O . SER A 1 258 ? 34.941 23.757 22.911 1.000 22.100 262 SER A O 1
ATOM 1710 N N . ARG A 1 259 ? 34.054 23.634 20.841 1.000 20.920 263 ARG A N 1
ATOM 1711 C CA . ARG A 1 259 ? 33.021 22.592 21.066 1.000 23.410 263 ARG A CA 1
ATOM 1712 C C . ARG A 1 259 ? 33.604 21.409 21.833 1.000 23.230 263 ARG A C 1
ATOM 1713 O O . ARG A 1 259 ? 32.970 20.908 22.799 1.000 21.440 263 ARG A O 1
ATOM 1721 N N . SER A 1 260 ? 34.765 20.972 21.363 1.000 25.170 264 SER A N 1
ATOM 1722 C CA . SER A 1 260 ? 35.431 19.718 21.792 1.000 24.510 264 SER A CA 1
ATOM 1723 C C . SER A 1 260 ? 35.836 19.800 23.263 1.000 24.470 264 SER A C 1
ATOM 1724 O O . SER A 1 260 ? 36.103 18.735 23.843 1.000 22.980 264 SER A O 1
ATOM 1727 N N . ARG A 1 261 ? 35.859 20.992 23.868 1.000 22.230 265 ARG A N 1
ATOM 1728 C CA . ARG A 1 261 ? 36.252 21.155 25.298 1.000 21.680 265 ARG A CA 1
ATOM 1729 C C . ARG A 1 261 ? 35.113 20.772 26.256 1.000 20.910 265 ARG A C 1
ATOM 1730 O O . ARG A 1 261 ? 35.374 20.640 27.467 1.000 18.840 265 ARG A O 1
ATOM 1738 N N . PHE A 1 262 ? 33.884 20.634 25.755 1.000 18.340 266 PHE A N 1
ATOM 1739 C CA . PHE A 1 262 ? 32.657 20.466 26.559 1.000 18.540 266 PHE A CA 1
ATOM 1740 C C . PHE A 1 262 ? 32.088 19.060 26.339 1.000 17.710 266 PHE A C 1
ATOM 1741 O O . PHE A 1 262 ? 32.272 18.496 25.253 1.000 19.820 266 PHE A O 1
ATOM 1749 N N . SER A 1 263 ? 31.346 18.540 27.313 1.000 19.140 267 SER A N 1
ATOM 1750 C CA . SER A 1 263 ? 30.510 17.329 27.117 1.000 19.740 267 SER A CA 1
ATOM 1751 C C . SER A 1 263 ? 29.286 17.719 26.283 1.000 21.330 267 SER A C 1
ATOM 1752 O O . SER A 1 263 ? 28.933 18.887 26.260 1.000 20.900 267 SER A O 1
ATOM 1755 N N . ASP A 1 264 ? 28.723 16.765 25.548 1.000 22.680 268 ASP A N 1
ATOM 1756 C CA . ASP A 1 264 ? 27.536 17.010 24.689 1.000 24.560 268 ASP A CA 1
ATOM 1757 C C . ASP A 1 264 ? 26.404 17.640 25.509 1.000 23.720 268 ASP A C 1
ATOM 1758 O O . ASP A 1 264 ? 25.741 18.547 24.987 1.000 21.670 268 ASP A O 1
ATOM 1763 N N . SER A 1 265 ? 26.173 17.172 26.740 1.000 20.300 269 SER A N 1
ATOM 1764 C CA . SER A 1 265 ? 25.147 17.690 27.676 1.000 21.750 269 SER A CA 1
ATOM 1765 C C . SER A 1 265 ? 25.284 19.210 27.870 1.000 20.590 269 SER A C 1
ATOM 1766 O O . SER A 1 265 ? 24.266 19.889 28.086 1.000 23.330 269 SER A O 1
ATOM 1769 N N . GLN A 1 266 ? 26.489 19.738 27.760 1.000 19.700 270 GLN A N 1
ATOM 1770 C CA . GLN A 1 266 ? 26.758 21.180 28.003 1.000 19.050 270 GLN A CA 1
ATOM 1771 C C . GLN A 1 266 ? 26.437 22.015 26.752 1.000 18.960 270 GLN A C 1
ATOM 1772 O O . GLN A 1 266 ? 26.442 23.223 26.892 1.000 20.500 270 GLN A O 1
ATOM 1778 N N . LEU A 1 267 ? 26.218 21.418 25.580 1.000 18.760 271 LEU A N 1
ATOM 1779 C CA . LEU A 1 267 ? 26.090 22.196 24.314 1.000 19.610 271 LEU A CA 1
ATOM 1780 C C . LEU A 1 267 ? 24.637 22.260 23.868 1.000 20.560 271 LEU A C 1
ATOM 1781 O O . LEU A 1 267 ? 23.963 21.216 23.809 1.000 19.720 271 LEU A O 1
ATOM 1786 N N . VAL A 1 268 ? 24.150 23.467 23.593 1.000 20.390 272 VAL A N 1
ATOM 1787 C CA . VAL A 1 268 ? 22.756 23.710 23.161 1.000 20.940 272 VAL A CA 1
ATOM 1788 C C . VAL A 1 268 ? 22.865 24.533 21.888 1.000 21.120 272 VAL A C 1
ATOM 1789 O O . VAL A 1 268 ? 23.310 25.668 21.992 1.000 20.050 272 VAL A O 1
ATOM 1793 N N . SER A 1 269 ? 22.480 23.964 20.763 1.000 20.680 273 SER A N 1
ATOM 1794 C CA . SER A 1 269 ? 22.634 24.598 19.431 1.000 22.420 273 SER A CA 1
ATOM 1795 C C . SER A 1 269 ? 21.271 25.051 18.896 1.000 20.610 273 SER A C 1
ATOM 1796 O O . SER A 1 269 ? 20.285 24.307 19.021 1.000 19.960 273 SER A O 1
ATOM 1799 N N . ASN A 1 270 ? 21.194 26.258 18.321 1.000 18.960 274 ASN A N 1
ATOM 1800 C CA . ASN A 1 270 ? 19.936 26.772 17.733 1.000 17.620 274 ASN A CA 1
ATOM 1801 C C . ASN A 1 270 ? 20.239 27.512 16.445 1.000 17.700 274 ASN A C 1
ATOM 1802 O O . ASN A 1 270 ? 21.308 28.110 16.316 1.000 17.280 274 ASN A O 1
ATOM 1807 N N . PRO A 1 271 ? 19.308 27.506 15.468 1.000 18.090 275 PRO A N 1
ATOM 1808 C CA . PRO A 1 271 ? 19.561 28.179 14.202 1.000 17.960 275 PRO A CA 1
ATOM 1809 C C . PRO A 1 271 ? 19.617 29.692 14.450 1.000 16.460 275 PRO A C 1
ATOM 1810 O O . PRO A 1 271 ? 18.832 30.185 15.204 1.000 18.610 275 PRO A O 1
ATOM 1814 N N . PHE A 1 272 ? 20.529 30.396 13.807 1.000 16.060 276 PHE A N 1
ATOM 1815 C CA . PHE A 1 272 ? 20.747 31.833 14.107 1.000 16.040 276 PHE A CA 1
ATOM 1816 C C . PHE A 1 272 ? 20.787 32.605 12.787 1.000 15.710 276 PHE A C 1
ATOM 1817 O O . PHE A 1 272 ? 19.774 32.599 12.085 1.000 17.490 276 PHE A O 1
ATOM 1825 N N . GLY A 1 273 ? 21.925 33.181 12.416 1.000 15.830 277 GLY A N 1
ATOM 1826 C CA . GLY A 1 273 ? 21.997 33.998 11.204 1.000 16.580 277 GLY A CA 1
ATOM 1827 C C . GLY A 1 273 ? 21.867 33.123 9.975 1.000 17.410 277 GLY A C 1
ATOM 1828 O O . GLY A 1 273 ? 22.232 31.913 10.031 1.000 17.790 277 GLY A O 1
ATOM 1829 N N . ASN A 1 274 ? 21.440 33.713 8.872 1.000 16.230 278 ASN A N 1
ATOM 1830 C CA . ASN A 1 274 ? 21.354 32.951 7.604 1.000 17.160 278 ASN A CA 1
ATOM 1831 C C . ASN A 1 274 ? 22.168 33.696 6.551 1.000 16.980 278 ASN A C 1
ATOM 1832 O O . ASN A 1 274 ? 22.120 34.949 6.513 1.000 16.470 278 ASN A O 1
ATOM 1837 N N . PHE A 1 275 ? 22.912 32.949 5.743 1.000 14.710 279 PHE A N 1
ATOM 1838 C CA . PHE A 1 275 ? 23.877 33.511 4.780 1.000 16.580 279 PHE A CA 1
ATOM 1839 C C . PHE A 1 275 ? 23.384 33.248 3.359 1.000 16.630 279 PHE A C 1
ATOM 1840 O O . PHE A 1 275 ? 22.900 32.146 3.078 1.000 18.150 279 PHE A O 1
ATOM 1848 N N . TYR A 1 276 ? 23.557 34.237 2.491 1.000 17.620 280 TYR A N 1
ATOM 1849 C CA . TYR A 1 276 ? 23.221 34.151 1.049 1.000 18.190 280 TYR A CA 1
ATOM 1850 C C . TYR A 1 276 ? 24.052 35.172 0.279 1.000 19.210 280 TYR A C 1
ATOM 1851 O O . TYR A 1 276 ? 24.473 36.189 0.867 1.000 18.710 280 TYR A O 1
ATOM 1860 N N . LEU A 1 277 ? 24.279 34.930 -1.019 1.000 21.240 281 LEU A N 1
ATOM 1861 C CA . LEU A 1 277 ? 25.049 35.873 -1.869 1.000 21.990 281 LEU A CA 1
ATOM 1862 C C . LEU A 1 277 ? 24.196 37.082 -2.245 1.000 21.780 281 LEU A C 1
ATOM 1863 O O . LEU A 1 277 ? 22.972 36.942 -2.438 1.000 22.280 281 LEU A O 1
ATOM 1868 N N . VAL A 1 278 ? 24.855 38.225 -2.404 1.000 23.430 282 VAL A N 1
ATOM 1869 C CA . VAL A 1 278 ? 24.276 39.473 -2.975 1.000 23.770 282 VAL A CA 1
ATOM 1870 C C . VAL A 1 278 ? 25.248 39.941 -4.050 1.000 26.150 282 VAL A C 1
ATOM 1871 O O . VAL A 1 278 ? 26.451 39.978 -3.763 1.000 24.860 282 VAL A O 1
ATOM 1875 N N . PHE A 1 279 ? 24.727 40.309 -5.219 1.000 25.880 283 PHE A N 1
ATOM 1876 C CA . PHE A 1 279 ? 25.515 40.751 -6.393 1.000 26.740 283 PHE A CA 1
ATOM 1877 C C . PHE A 1 279 ? 25.202 42.217 -6.670 1.000 29.180 283 PHE A C 1
ATOM 1878 O O . PHE A 1 279 ? 24.059 42.600 -6.445 1.000 27.980 283 PHE A O 1
ATOM 1886 N N . ASN A 1 280 ? 26.181 42.995 -7.142 1.000 29.800 284 ASN A N 1
ATOM 1887 C CA . ASN A 1 280 ? 25.944 44.347 -7.708 1.000 33.390 284 ASN A CA 1
ATOM 1888 C C . ASN A 1 280 ? 25.506 44.188 -9.168 1.000 35.110 284 ASN A C 1
ATOM 1889 O O . ASN A 1 280 ? 26.369 43.968 -10.023 1.000 34.160 284 ASN A O 1
ATOM 1894 N N . GLU A 1 281 ? 24.208 44.301 -9.450 1.000 36.840 285 GLU A N 1
ATOM 1895 C CA . GLU A 1 281 ? 23.652 44.022 -10.802 1.000 35.180 285 GLU A CA 1
ATOM 1896 C C . GLU A 1 281 ? 23.402 45.321 -11.577 1.000 35.510 285 GLU A C 1
ATOM 1897 O O . GLU A 1 281 ? 22.703 45.258 -12.593 1.000 32.050 285 GLU A O 1
ATOM 1903 N N . ARG A 1 282 ? 23.938 46.454 -11.125 1.000 36.580 286 ARG A N 1
ATOM 1904 C CA . ARG A 1 282 ? 23.673 47.760 -11.781 1.000 39.130 286 ARG A CA 1
ATOM 1905 C C . ARG A 1 282 ? 24.319 47.735 -13.168 1.000 42.640 286 ARG A C 1
ATOM 1906 O O . ARG A 1 282 ? 25.331 47.041 -13.343 1.000 40.230 286 ARG A O 1
ATOM 1914 N N . GLU A 1 283 ? 23.735 48.467 -14.116 1.000 47.800 287 GLU A N 1
ATOM 1915 C CA . GLU A 1 283 ? 24.241 48.603 -15.506 1.000 48.830 287 GLU A CA 1
ATOM 1916 C C . GLU A 1 283 ? 25.714 49.001 -15.448 1.000 42.870 287 GLU A C 1
ATOM 1917 O O . GLU A 1 283 ? 26.044 49.927 -14.689 1.000 42.630 287 GLU A O 1
ATOM 1923 N N . GLY A 1 284 ? 26.557 48.303 -16.202 1.000 43.550 288 GLY A N 1
ATOM 1924 C CA . GLY A 1 284 ? 27.992 48.622 -16.319 1.000 44.550 288 GLY A CA 1
ATOM 1925 C C . GLY A 1 284 ? 28.827 47.852 -15.313 1.000 44.070 288 GLY A C 1
ATOM 1926 O O . GLY A 1 284 ? 30.064 47.916 -15.407 1.000 45.080 288 GLY A O 1
ATOM 1927 N N . ALA A 1 285 ? 28.187 47.157 -14.369 1.000 41.860 289 ALA A N 1
ATOM 1928 C CA . ALA A 1 285 ? 28.886 46.278 -13.407 1.000 39.330 289 ALA A CA 1
ATOM 1929 C C . ALA A 1 285 ? 28.885 44.856 -13.964 1.000 37.480 289 ALA A C 1
ATOM 1930 O O . ALA A 1 285 ? 27.971 44.494 -14.734 1.000 38.450 289 ALA A O 1
ATOM 1932 N N . VAL A 1 286 ? 29.909 44.100 -13.583 1.000 37.800 290 VAL A N 1
ATOM 1933 C CA . VAL A 1 286 ? 30.238 42.741 -14.090 1.000 37.410 290 VAL A CA 1
ATOM 1934 C C . VAL A 1 286 ? 29.045 41.803 -13.904 1.000 37.060 290 VAL A C 1
ATOM 1935 O O . VAL A 1 286 ? 28.837 40.926 -14.753 1.000 38.430 290 VAL A O 1
ATOM 1939 N N . PHE A 1 287 ? 28.304 41.961 -12.806 1.000 38.440 291 PHE A N 1
ATOM 1940 C CA . PHE A 1 287 ? 27.239 41.014 -12.399 1.000 37.840 291 PHE A CA 1
ATOM 1941 C C . PHE A 1 287 ? 25.868 41.528 -12.833 1.000 38.160 291 PHE A C 1
ATOM 1942 O O . PHE A 1 287 ? 24.875 40.829 -12.567 1.000 35.700 291 PHE A O 1
ATOM 1950 N N . ALA A 1 288 ? 25.815 42.676 -13.520 1.000 37.960 292 ALA A N 1
ATOM 1951 C CA . ALA A 1 288 ? 24.651 43.030 -14.363 1.000 37.370 292 ALA A CA 1
ATOM 1952 C C . ALA A 1 288 ? 24.406 41.867 -15.325 1.000 37.350 292 ALA A C 1
ATOM 1953 O O . ALA A 1 288 ? 23.231 41.602 -15.633 1.000 41.100 292 ALA A O 1
ATOM 1955 N N . ASP A 1 289 ? 25.460 41.162 -15.740 1.000 37.240 293 ASP A N 1
ATOM 1956 C CA . ASP A 1 289 ? 25.334 40.029 -16.692 1.000 39.940 293 ASP A CA 1
ATOM 1957 C C . ASP A 1 289 ? 25.025 38.739 -15.927 1.000 39.410 293 ASP A C 1
ATOM 1958 O O . ASP A 1 289 ? 25.914 38.251 -15.216 1.000 38.780 293 ASP A O 1
ATOM 1963 N N . GLU A 1 290 ? 23.819 38.198 -16.128 1.000 38.670 294 GLU A N 1
ATOM 1964 C CA . GLU A 1 290 ? 23.322 36.901 -15.583 1.000 41.790 294 GLU A CA 1
ATOM 1965 C C . GLU A 1 290 ? 24.348 35.770 -15.750 1.000 39.930 294 GLU A C 1
ATOM 1966 O O . GLU A 1 290 ? 24.404 34.901 -14.867 1.000 38.020 294 GLU A O 1
ATOM 1972 N N . LYS A 1 291 ? 25.081 35.712 -16.865 1.000 39.110 295 LYS A N 1
ATOM 1973 C CA . LYS A 1 291 ? 26.085 34.637 -17.112 1.000 38.130 295 LYS A CA 1
ATOM 1974 C C . LYS A 1 291 ? 27.160 34.627 -16.016 1.000 33.980 295 LYS A C 1
ATOM 1975 O O . LYS A 1 291 ? 27.510 33.537 -15.553 1.000 35.800 295 LYS A O 1
ATOM 1981 N N . ASN A 1 292 ? 27.696 35.801 -15.673 1.000 34.270 296 ASN A N 1
ATOM 1982 C CA . ASN A 1 292 ? 28.750 35.980 -14.636 1.000 35.450 296 ASN A CA 1
ATOM 1983 C C . ASN A 1 292 ? 28.202 35.559 -13.265 1.000 35.990 296 ASN A C 1
ATOM 1984 O O . ASN A 1 292 ? 28.974 34.952 -12.483 1.000 37.020 296 ASN A O 1
ATOM 1989 N N . ARG A 1 293 ? 26.926 35.850 -12.987 1.000 33.010 297 ARG A N 1
ATOM 1990 C CA . ARG A 1 293 ? 26.265 35.466 -11.707 1.000 33.680 297 ARG A CA 1
ATOM 1991 C C . ARG A 1 293 ? 26.140 33.943 -11.643 1.000 33.830 297 ARG A C 1
ATOM 1992 O O . ARG A 1 293 ? 26.529 33.347 -10.618 1.000 31.910 297 ARG A O 1
ATOM 2000 N N . GLU A 1 294 ? 25.671 33.311 -12.716 1.000 34.660 298 GLU A N 1
ATOM 2001 C CA . GLU A 1 294 ? 25.534 31.835 -12.751 1.000 33.910 298 GLU A CA 1
ATOM 2002 C C . GLU A 1 294 ? 26.910 31.210 -12.527 1.000 33.960 298 GLU A C 1
ATOM 2003 O O . GLU A 1 294 ? 26.996 30.154 -11.870 1.000 35.080 298 GLU A O 1
ATOM 2009 N N . ALA A 1 295 ? 27.952 31.815 -13.085 1.000 34.000 299 ALA A N 1
ATOM 2010 C CA . ALA A 1 295 ? 29.313 31.244 -13.015 1.000 35.390 299 ALA A CA 1
ATOM 2011 C C . ALA A 1 295 ? 29.780 31.209 -11.553 1.000 35.490 299 ALA A C 1
ATOM 2012 O O . ALA A 1 295 ? 30.407 30.201 -11.144 1.000 33.400 299 ALA A O 1
ATOM 2014 N N . VAL A 1 296 ? 29.472 32.254 -10.781 1.000 36.130 300 VAL A N 1
ATOM 2015 C CA . VAL A 1 296 ? 29.838 32.291 -9.335 1.000 32.410 300 VAL A CA 1
ATOM 2016 C C . VAL A 1 296 ? 29.149 31.108 -8.653 1.000 32.970 300 VAL A C 1
ATOM 2017 O O . VAL A 1 296 ? 29.818 30.428 -7.868 1.000 35.340 300 VAL A O 1
ATOM 2021 N N . ALA A 1 297 ? 27.868 30.863 -8.936 1.000 32.510 301 ALA A N 1
ATOM 2022 C CA . ALA A 1 297 ? 27.111 29.711 -8.385 1.000 31.780 301 ALA A CA 1
ATOM 2023 C C . ALA A 1 297 ? 27.843 28.409 -8.720 1.000 34.670 301 ALA A C 1
ATOM 2024 O O . ALA A 1 297 ? 27.757 27.442 -7.924 1.000 30.880 301 ALA A O 1
ATOM 2026 N N . GLN A 1 298 ? 28.515 28.376 -9.876 1.000 40.120 302 GLN A N 1
ATOM 2027 C CA . GLN A 1 298 ? 29.200 27.165 -10.402 1.000 40.410 302 GLN A CA 1
ATOM 2028 C C . GLN A 1 298 ? 30.524 26.917 -9.667 1.000 37.400 302 GLN A C 1
ATOM 2029 O O . GLN A 1 298 ? 31.014 25.781 -9.781 1.000 37.700 302 GLN A O 1
ATOM 2035 N N . VAL A 1 299 ? 31.106 27.908 -8.969 1.000 34.900 303 VAL A N 1
ATOM 2036 C CA . VAL A 1 299 ? 32.409 27.712 -8.245 1.000 33.630 303 VAL A CA 1
ATOM 2037 C C . VAL A 1 299 ? 32.178 27.565 -6.737 1.000 33.200 303 VAL A C 1
ATOM 2038 O O . VAL A 1 299 ? 33.107 27.096 -6.043 1.000 30.340 303 VAL A O 1
ATOM 2042 N N . LEU A 1 300 ? 31.010 27.986 -6.248 1.000 32.170 304 LEU A N 1
ATOM 2043 C CA . LEU A 1 300 ? 30.722 28.032 -4.793 1.000 29.380 304 LEU A CA 1
ATOM 2044 C C . LEU A 1 300 ? 30.106 26.703 -4.388 1.000 26.740 304 LEU A C 1
ATOM 2045 O O . LEU A 1 300 ? 28.869 26.530 -4.498 1.000 28.590 304 LEU A O 1
ATOM 2050 N N . ASP A 1 301 ? 30.953 25.794 -3.925 1.000 28.010 305 ASP A N 1
ATOM 2051 C CA . ASP A 1 301 ? 30.532 24.482 -3.381 1.000 28.990 305 ASP A CA 1
ATOM 2052 C C . ASP A 1 301 ? 29.925 24.663 -1.991 1.000 30.380 305 ASP A C 1
ATOM 2053 O O . ASP A 1 301 ? 30.691 24.939 -1.066 1.000 30.580 305 ASP A O 1
ATOM 2058 N N . ARG A 1 302 ? 28.624 24.442 -1.836 1.000 30.890 306 ARG A N 1
ATOM 2059 C CA . ARG A 1 302 ? 27.885 24.829 -0.601 1.000 31.460 306 ARG A CA 1
ATOM 2060 C C . ARG A 1 302 ? 28.339 23.959 0.582 1.000 33.430 306 ARG A C 1
ATOM 2061 O O . ARG A 1 302 ? 28.399 24.475 1.711 1.000 30.670 306 ARG A O 1
ATOM 2069 N N . ASP A 1 303 ? 28.673 22.686 0.354 1.000 34.540 307 ASP A N 1
ATOM 2070 C CA . ASP A 1 303 ? 29.140 21.781 1.438 1.000 32.790 307 ASP A CA 1
ATOM 2071 C C . ASP A 1 303 ? 30.520 22.233 1.938 1.000 31.450 307 ASP A C 1
ATOM 2072 O O . ASP A 1 303 ? 30.726 22.227 3.174 1.000 33.290 307 ASP A O 1
ATOM 2077 N N . ALA A 1 304 ? 31.441 22.583 1.037 1.000 30.850 308 ALA A N 1
ATOM 2078 C CA . ALA A 1 304 ? 32.815 23.027 1.385 1.000 31.520 308 ALA A CA 1
ATOM 2079 C C . ALA A 1 304 ? 32.706 24.360 2.131 1.000 31.030 308 ALA A C 1
ATOM 2080 O O . ALA A 1 304 ? 33.429 24.553 3.126 1.000 33.270 308 ALA A O 1
ATOM 2082 N N . PHE A 1 305 ? 31.863 25.257 1.622 1.000 28.410 309 PHE A N 1
ATOM 2083 C CA . PHE A 1 305 ? 31.599 26.576 2.248 1.000 26.420 309 PHE A CA 1
ATOM 2084 C C . PHE A 1 305 ? 31.139 26.388 3.694 1.000 26.220 309 PHE A C 1
ATOM 2085 O O . PHE A 1 305 ? 31.653 27.125 4.577 1.000 26.210 309 PHE A O 1
ATOM 2093 N N . ASP A 1 306 ? 30.182 25.484 3.929 1.000 26.160 310 ASP A N 1
ATOM 2094 C CA . ASP A 1 306 ? 29.660 25.185 5.290 1.000 28.690 310 ASP A CA 1
ATOM 2095 C C . ASP A 1 306 ? 30.787 24.633 6.169 1.000 28.620 310 ASP A C 1
ATOM 2096 O O . ASP A 1 306 ? 30.857 25.001 7.366 1.000 27.070 310 ASP A O 1
ATOM 2101 N N . GLN A 1 307 ? 31.632 23.760 5.620 1.000 27.470 311 GLN A N 1
ATOM 2102 C CA . GLN A 1 307 ? 32.775 23.191 6.374 1.000 27.750 311 GLN A CA 1
ATOM 2103 C C . GLN A 1 307 ? 33.730 24.301 6.806 1.000 25.730 311 GLN A C 1
ATOM 2104 O O . GLN A 1 307 ? 34.167 24.269 7.951 1.000 25.320 311 GLN A O 1
ATOM 2110 N N . THR A 1 308 ? 34.093 25.206 5.900 1.000 25.350 312 THR A N 1
ATOM 2111 C CA . THR A 1 308 ? 35.070 26.270 6.191 1.000 26.990 312 THR A CA 1
ATOM 2112 C C . THR A 1 308 ? 34.447 27.252 7.176 1.000 24.490 312 THR A C 1
ATOM 2113 O O . THR A 1 308 ? 35.189 27.782 8.002 1.000 26.210 312 THR A O 1
ATOM 2117 N N . THR A 1 309 ? 33.151 27.519 7.034 1.000 24.490 313 THR A N 1
ATOM 2118 C CA . THR A 1 309 ? 32.455 28.629 7.742 1.000 24.460 313 THR A CA 1
ATOM 2119 C C . THR A 1 309 ? 31.982 28.192 9.137 1.000 23.320 313 THR A C 1
ATOM 2120 O O . THR A 1 309 ? 31.964 29.048 10.052 1.000 22.840 313 THR A O 1
ATOM 2124 N N . THR A 1 310 ? 31.521 26.952 9.316 1.000 23.780 314 THR A N 1
ATOM 2125 C CA . THR A 1 310 ? 30.860 26.529 10.579 1.000 22.880 314 THR A CA 1
ATOM 2126 C C . THR A 1 310 ? 31.455 25.224 11.131 1.000 25.200 314 THR A C 1
ATOM 2127 O O . THR A 1 310 ? 30.936 24.770 12.136 1.000 22.450 314 THR A O 1
ATOM 2131 N N . ASP A 1 311 ? 32.456 24.625 10.486 1.000 25.800 315 ASP A N 1
ATOM 2132 C CA . ASP A 1 311 ? 32.954 23.272 10.861 1.000 28.950 315 ASP 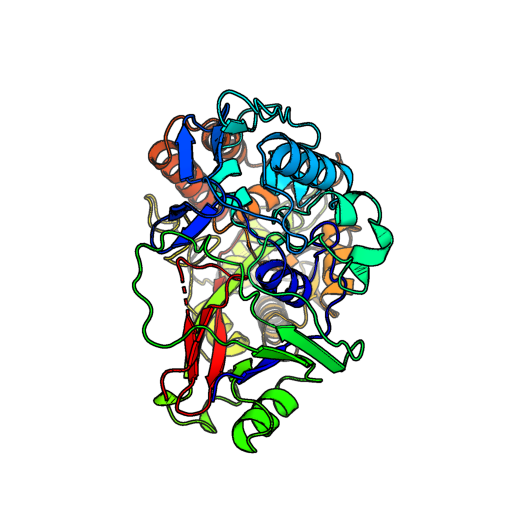A CA 1
ATOM 2133 C C . ASP A 1 311 ? 31.803 22.255 10.852 1.000 27.750 315 ASP A C 1
ATOM 2134 O O . ASP A 1 311 ? 31.856 21.296 11.641 1.000 30.090 315 ASP A O 1
ATOM 2139 N N . GLY A 1 312 ? 30.789 22.474 10.006 1.000 29.140 316 GLY A N 1
ATOM 2140 C CA . GLY A 1 312 ? 29.583 21.627 9.881 1.000 28.700 316 GLY A CA 1
ATOM 2141 C C . GLY A 1 312 ? 28.635 21.695 11.070 1.000 29.210 316 GLY A C 1
ATOM 2142 O O . GLY A 1 312 ? 27.760 20.807 11.186 1.000 33.080 316 GLY A O 1
ATOM 2143 N N . THR A 1 313 ? 28.731 22.722 11.915 1.000 26.260 317 THR A N 1
ATOM 2144 C CA . THR A 1 313 ? 27.766 22.946 13.021 1.000 24.000 317 THR A CA 1
ATOM 2145 C C . THR A 1 313 ? 26.537 23.695 12.493 1.000 22.710 317 THR A C 1
ATOM 2146 O O . THR A 1 313 ? 25.527 23.718 13.184 1.000 24.890 317 THR A O 1
ATOM 2150 N N . GLY A 1 314 ? 26.660 24.333 11.333 1.000 24.140 318 GLY A N 1
ATOM 2151 C CA . GLY A 1 314 ? 25.548 25.012 10.652 1.000 24.010 318 GLY A CA 1
ATOM 2152 C C . GLY A 1 314 ? 24.689 24.015 9.900 1.000 26.540 318 GLY A C 1
ATOM 2153 O O . GLY A 1 314 ? 24.930 22.788 10.025 1.000 26.480 318 GLY A O 1
ATOM 2154 N N . GLU A 1 315 ? 23.677 24.518 9.205 1.000 25.780 319 GLU A N 1
ATOM 2155 C CA . GLU A 1 315 ? 22.749 23.707 8.378 1.000 27.490 319 GLU A CA 1
ATOM 2156 C C . GLU A 1 315 ? 22.669 24.356 7.007 1.000 26.320 319 GLU A C 1
ATOM 2157 O O . GLU A 1 315 ? 22.356 25.555 6.933 1.000 22.330 319 GLU A O 1
ATOM 2163 N N . LEU A 1 316 ? 22.919 23.601 5.943 1.000 23.760 320 LEU A N 1
ATOM 2164 C CA . LEU A 1 316 ? 22.652 24.137 4.590 1.000 25.000 320 LEU A CA 1
ATOM 2165 C C . LEU A 1 316 ? 21.184 24.576 4.525 1.000 24.430 320 LEU A C 1
ATOM 2166 O O . LEU A 1 316 ? 20.317 23.980 5.197 1.000 22.530 320 LEU A O 1
ATOM 2171 N N . THR A 1 317 ? 20.903 25.612 3.745 1.000 22.800 321 THR A N 1
ATOM 2172 C CA . THR A 1 317 ? 19.517 26.058 3.491 1.000 23.180 321 THR A CA 1
ATOM 2173 C C . THR A 1 317 ? 19.396 26.421 2.020 1.000 23.610 321 THR A C 1
ATOM 2174 O O . THR A 1 317 ? 20.372 26.924 1.455 1.000 23.200 321 THR A O 1
ATOM 2178 N N . ASP A 1 318 ? 18.211 26.206 1.457 1.000 26.550 322 ASP A N 1
ATOM 2179 C CA . ASP A 1 318 ? 17.881 26.625 0.080 1.000 26.520 322 ASP A CA 1
ATOM 2180 C C . ASP A 1 318 ? 17.015 27.888 0.113 1.000 25.980 322 ASP A C 1
ATOM 2181 O O . ASP A 1 318 ? 16.483 28.283 -0.962 1.000 25.260 322 ASP A O 1
ATOM 2186 N N . THR A 1 319 ? 16.864 28.540 1.273 1.000 22.440 323 THR A N 1
ATOM 2187 C CA . THR A 1 319 ? 15.999 29.735 1.361 1.000 20.350 323 THR A CA 1
ATOM 2188 C C . THR A 1 319 ? 16.602 30.728 2.362 1.000 18.820 323 THR A C 1
ATOM 2189 O O . THR A 1 319 ? 17.761 30.536 2.788 1.000 20.420 323 THR A O 1
ATOM 2193 N N . PHE A 1 320 ? 15.862 31.774 2.662 1.000 20.070 324 PHE A N 1
ATOM 2194 C CA . PHE A 1 320 ? 16.362 32.891 3.490 1.000 20.010 324 PHE A CA 1
ATOM 2195 C C . PHE A 1 320 ? 15.986 32.621 4.935 1.000 21.320 324 PHE A C 1
ATOM 2196 O O . PHE A 1 320 ? 15.295 33.439 5.540 1.000 22.050 324 PHE A O 1
ATOM 2204 N N . GLY A 1 321 ? 16.441 31.498 5.456 1.000 22.830 325 GLY A N 1
ATOM 2205 C CA . GLY A 1 321 ? 16.199 31.110 6.849 1.000 23.360 325 GLY A CA 1
ATOM 2206 C C . GLY A 1 321 ? 16.382 29.625 7.043 1.000 24.320 325 GLY A C 1
ATOM 2207 O O . GLY A 1 321 ? 16.835 28.938 6.098 1.000 26.740 325 GLY A O 1
ATOM 2208 N N . SER A 1 322 ? 15.996 29.149 8.222 1.000 24.660 326 SER A N 1
ATOM 2209 C CA . SER A 1 322 ? 16.036 27.720 8.609 1.000 24.960 326 SER A CA 1
ATOM 2210 C C . SER A 1 322 ? 14.649 27.090 8.431 1.000 23.680 326 SER A C 1
ATOM 2211 O O . SER A 1 322 ? 13.682 27.804 8.095 1.000 20.460 326 SER A O 1
ATOM 2214 N N . LYS A 1 323 ? 14.535 25.809 8.766 1.000 27.990 327 LYS A N 1
ATOM 2215 C CA . LYS A 1 323 ? 13.234 25.097 8.771 1.000 30.360 327 LYS A CA 1
ATOM 2216 C C . LYS A 1 323 ? 12.224 25.771 9.706 1.000 28.240 327 LYS A C 1
ATOM 2217 O O . LYS A 1 323 ? 11.031 25.604 9.455 1.000 29.470 327 LYS A O 1
ATOM 2223 N N . ALA A 1 324 ? 12.667 26.526 10.717 1.000 26.490 328 ALA A N 1
ATOM 2224 C CA . ALA A 1 324 ? 11.797 27.196 11.715 1.000 24.290 328 ALA A CA 1
ATOM 2225 C C . ALA A 1 324 ? 11.338 28.575 11.227 1.000 21.990 328 ALA A C 1
ATOM 2226 O O . ALA A 1 324 ? 10.406 29.129 11.828 1.000 22.130 328 ALA A O 1
ATOM 2228 N N . THR A 1 325 ? 11.966 29.127 10.188 1.000 21.150 329 THR A N 1
ATOM 2229 C CA . THR A 1 325 ? 11.550 30.416 9.590 1.000 21.620 329 THR A CA 1
ATOM 2230 C C . THR A 1 325 ? 10.162 30.271 8.953 1.000 22.220 329 THR A C 1
ATOM 2231 O O . THR A 1 325 ? 9.935 29.271 8.261 1.000 23.190 329 THR A O 1
ATOM 2235 N N . GLN A 1 326 ? 9.288 31.263 9.139 1.000 24.040 330 GLN A N 1
ATOM 2236 C CA . GLN A 1 326 ? 7.934 31.270 8.517 1.000 25.380 330 GLN A CA 1
ATOM 2237 C C . GLN A 1 326 ? 8.053 30.992 7.012 1.000 25.810 330 GLN A C 1
ATOM 2238 O O . GLN A 1 326 ? 8.902 31.600 6.344 1.000 24.300 330 GLN A O 1
ATOM 2244 N N . CYS A 1 327 ? 7.252 30.061 6.482 1.000 24.530 331 CYS A N 1
ATOM 2245 C CA . CYS A 1 327 ? 7.179 29.742 5.027 1.000 25.930 331 CYS A CA 1
ATOM 2246 C C . CYS A 1 327 ? 8.418 29.008 4.481 1.000 24.650 331 CYS A C 1
ATOM 2247 O O . CYS A 1 327 ? 8.423 28.751 3.261 1.000 25.160 331 CYS A O 1
ATOM 2250 N N . ALA A 1 328 ? 9.439 28.670 5.287 1.000 23.830 332 ALA A N 1
ATOM 2251 C CA . ALA A 1 328 ? 10.709 28.081 4.789 1.000 23.780 332 ALA A CA 1
ATOM 2252 C C . ALA A 1 328 ? 10.486 26.671 4.225 1.000 26.780 332 ALA A C 1
ATOM 2253 O O . ALA A 1 328 ? 11.352 26.240 3.441 1.000 27.360 332 ALA A O 1
ATOM 2255 N N . THR A 1 329 ? 9.432 25.955 4.650 1.000 29.040 333 THR A N 1
ATOM 22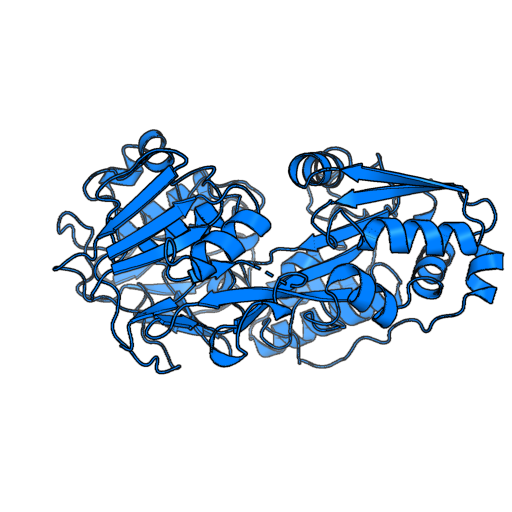56 C CA . THR A 1 329 ? 9.145 24.568 4.158 1.000 32.520 333 THR A CA 1
ATOM 2257 C C . THR A 1 329 ? 8.073 24.571 3.057 1.000 33.270 333 THR A C 1
ATOM 2258 O O . THR A 1 329 ? 7.814 23.482 2.508 1.000 32.250 333 THR A O 1
ATOM 2262 N N . ALA A 1 330 ? 7.501 25.725 2.709 1.000 30.740 334 ALA A N 1
ATOM 2263 C CA . ALA A 1 330 ? 6.363 25.802 1.763 1.000 32.200 334 ALA A CA 1
ATOM 2264 C C . ALA A 1 330 ? 6.869 25.618 0.331 1.000 32.280 334 ALA A C 1
ATOM 2265 O O . ALA A 1 330 ? 8.005 26.019 0.019 1.000 31.590 334 ALA A O 1
ATOM 2267 N N . ALA A 1 331 ? 6.058 24.976 -0.517 1.000 34.330 335 ALA A N 1
ATOM 2268 C CA . ALA A 1 331 ? 6.405 24.674 -1.920 1.000 33.180 335 ALA A CA 1
ATOM 2269 C C . ALA A 1 331 ? 6.295 25.957 -2.724 1.000 31.530 335 ALA A C 1
ATOM 2270 O O . ALA A 1 331 ? 5.473 26.808 -2.404 1.000 33.680 335 ALA A O 1
ATOM 2272 N N . PRO A 1 332 ? 7.098 26.143 -3.791 1.000 31.490 336 PRO A N 1
ATOM 2273 C CA . PRO A 1 332 ? 8.081 25.160 -4.247 1.000 33.040 336 PRO A CA 1
ATOM 2274 C C . PRO A 1 332 ? 9.462 25.268 -3.580 1.000 35.550 336 PRO A C 1
ATOM 2275 O O . PRO A 1 332 ? 9.711 26.246 -2.861 1.000 34.210 336 PRO A O 1
ATOM 2279 N N . ARG A 1 333 ? 10.328 24.292 -3.855 1.000 34.330 337 ARG A N 1
ATOM 2280 C CA . ARG A 1 333 ? 11.742 24.281 -3.406 1.000 32.590 337 ARG A CA 1
ATOM 2281 C C . ARG A 1 333 ? 12.588 24.861 -4.532 1.000 35.870 337 ARG A C 1
ATOM 2282 O O . ARG A 1 333 ? 12.378 24.541 -5.704 1.000 33.800 337 ARG A O 1
ATOM 2290 N N . PRO A 1 334 ? 13.544 25.774 -4.256 1.000 32.000 338 PRO A N 1
ATOM 2291 C CA . PRO A 1 334 ? 14.381 26.313 -5.328 1.000 32.280 338 PRO A CA 1
ATOM 2292 C C . PRO A 1 334 ? 15.214 25.226 -6.017 1.000 33.220 338 PRO A C 1
ATOM 2293 O O . PRO A 1 334 ? 15.504 24.231 -5.389 1.000 31.240 338 PRO A O 1
ATOM 2297 N N . ALA A 1 335 ? 15.540 25.446 -7.292 1.000 35.380 339 ALA A N 1
ATOM 2298 C CA . ALA A 1 335 ? 16.437 24.584 -8.095 1.000 35.910 339 ALA A CA 1
ATOM 2299 C C . ALA A 1 335 ? 17.831 25.202 -8.090 1.000 34.230 339 ALA A C 1
ATOM 2300 O O . ALA A 1 335 ? 18.064 26.135 -8.879 1.000 40.690 339 ALA A O 1
ATOM 2302 N N . LEU A 1 336 ? 18.725 24.710 -7.236 1.000 36.410 340 LEU A N 1
ATOM 2303 C CA . LEU A 1 336 ? 20.077 25.304 -7.081 1.000 38.330 340 LEU A CA 1
ATOM 2304 C C . LEU A 1 336 ? 20.952 24.897 -8.269 1.000 37.060 340 LEU A C 1
ATOM 2305 O O . LEU A 1 336 ? 20.860 23.745 -8.695 1.000 38.530 340 LEU A O 1
ATOM 2310 N N . THR A 1 337 ? 21.764 25.832 -8.764 1.000 36.360 341 THR A N 1
ATOM 2311 C CA . THR A 1 337 ? 22.769 25.611 -9.830 1.000 37.380 341 THR A CA 1
ATOM 2312 C C . THR A 1 337 ? 23.832 24.634 -9.324 1.000 39.710 341 THR A C 1
ATOM 2313 O O . THR A 1 337 ? 24.425 24.909 -8.261 1.000 40.060 341 THR A O 1
ATOM 2317 N N . ALA A 1 338 ? 24.088 23.556 -10.067 1.000 40.110 342 ALA A N 1
ATOM 2318 C CA . ALA A 1 338 ? 25.107 22.535 -9.719 1.000 41.090 342 ALA A CA 1
ATOM 2319 C C . ALA A 1 338 ? 26.498 23.113 -9.976 1.000 38.870 342 ALA A C 1
ATOM 2320 O O . ALA A 1 338 ? 26.638 24.032 -10.830 1.000 37.700 342 ALA A O 1
ATOM 2322 N N . LEU A 1 339 ? 27.498 22.607 -9.254 1.000 41.920 343 LEU A N 1
ATOM 2323 C CA . LEU A 1 339 ? 28.918 22.963 -9.510 1.000 44.380 343 LEU A CA 1
ATOM 2324 C C . LEU A 1 339 ? 29.253 22.627 -10.962 1.000 44.730 343 LEU A C 1
ATOM 2325 O O . LEU A 1 339 ? 28.857 21.535 -11.425 1.000 45.260 343 LEU A O 1
ATOM 2330 N N . ASP A 1 340 ? 29.952 23.543 -11.629 1.000 48.270 344 ASP A N 1
ATOM 2331 C CA . ASP A 1 340 ? 30.534 23.347 -12.982 1.000 48.760 344 ASP A CA 1
ATOM 2332 C C . ASP A 1 340 ? 31.726 24.296 -13.110 1.000 49.020 344 ASP A C 1
ATOM 2333 O O . ASP A 1 340 ? 31.584 25.421 -13.654 1.000 48.060 344 ASP A O 1
ATOM 2338 N N . GLU A 1 341 ? 32.864 23.822 -12.616 1.000 52.720 345 GLU A N 1
ATOM 2339 C CA . GLU A 1 341 ? 34.100 24.605 -12.375 1.000 55.950 345 GLU A CA 1
ATOM 2340 C C . GLU A 1 341 ? 34.670 25.020 -13.730 1.000 53.740 345 GLU A C 1
ATOM 2341 O O . GLU A 1 341 ? 35.210 26.133 -13.864 1.000 53.390 345 GLU A O 1
ATOM 2347 N N . SER A 1 342 ? 34.489 24.114 -14.690 1.000 54.710 346 SER A N 1
ATOM 2348 C CA . SER A 1 342 ? 34.891 24.185 -16.114 1.000 52.230 346 SER A CA 1
ATOM 2349 C C . SER A 1 342 ? 34.261 25.390 -16.814 1.000 49.290 346 SER A C 1
ATOM 2350 O O . SER A 1 342 ? 35.009 26.238 -17.352 1.000 45.680 346 SER A O 1
ATOM 2353 N N . ALA A 1 343 ? 32.924 25.403 -16.854 1.000 48.900 347 ALA A N 1
ATOM 2354 C CA . ALA A 1 343 ? 32.094 26.442 -17.501 1.000 48.050 347 ALA A CA 1
ATOM 2355 C C . ALA A 1 343 ? 32.335 27.786 -16.809 1.000 50.390 347 ALA A C 1
ATOM 2356 O O . ALA A 1 343 ? 32.294 28.815 -17.504 1.000 50.020 347 ALA A O 1
ATOM 2358 N N . ALA A 1 344 ? 32.594 27.767 -15.493 1.000 49.900 348 ALA A N 1
ATOM 2359 C CA . ALA A 1 344 ? 32.914 28.964 -14.682 1.000 49.400 348 ALA A CA 1
ATOM 2360 C C . ALA A 1 344 ? 34.244 29.555 -15.148 1.000 49.260 348 ALA A C 1
ATOM 2361 O O . ALA A 1 344 ? 34.327 30.791 -15.283 1.000 48.860 348 ALA A O 1
ATOM 2363 N N . ALA A 1 345 ? 35.240 28.691 -15.374 1.000 53.230 349 ALA A N 1
ATOM 2364 C CA . ALA A 1 345 ? 36.609 29.056 -15.810 1.000 51.850 349 ALA A CA 1
ATOM 2365 C C . ALA A 1 345 ? 36.552 29.790 -17.155 1.000 50.500 349 ALA A C 1
ATOM 2366 O O . ALA A 1 345 ? 37.210 30.849 -17.286 1.000 48.780 349 ALA A O 1
ATOM 2368 N N . GLU A 1 346 ? 35.787 29.242 -18.104 1.000 53.750 350 GLU A N 1
ATOM 2369 C CA . GLU A 1 346 ? 35.525 29.867 -19.428 1.000 55.610 350 GLU A CA 1
ATOM 2370 C C . GLU A 1 346 ? 34.920 31.254 -19.210 1.000 53.870 350 GLU A C 1
ATOM 2371 O O . GLU A 1 346 ? 35.420 32.226 -19.810 1.000 52.340 350 GLU A O 1
ATOM 2377 N N . THR A 1 347 ? 33.901 31.347 -18.355 1.000 50.500 351 THR A N 1
ATOM 2378 C CA . THR A 1 347 ? 33.072 32.569 -18.240 1.000 48.870 351 THR A CA 1
ATOM 2379 C C . THR A 1 347 ? 33.870 33.679 -17.548 1.000 48.100 351 THR A C 1
ATOM 2380 O O . THR A 1 347 ? 33.766 34.857 -17.946 1.000 44.030 351 THR A O 1
ATOM 2384 N N . LEU A 1 348 ? 34.588 33.311 -16.482 1.000 48.020 352 LEU A N 1
ATOM 2385 C CA . LEU A 1 348 ? 35.117 34.280 -15.495 1.000 48.260 352 LEU A CA 1
ATOM 2386 C C . LEU A 1 348 ? 36.584 34.662 -15.752 1.000 48.590 352 LEU A C 1
ATOM 2387 O O . LEU A 1 348 ? 37.002 35.684 -15.168 1.000 47.710 352 LEU A O 1
ATOM 2392 N N . ALA A 1 349 ? 37.354 33.921 -16.562 1.000 48.370 353 ALA A N 1
ATOM 2393 C CA . ALA A 1 349 ? 38.752 34.289 -16.901 1.000 45.340 353 ALA A CA 1
ATOM 2394 C C . ALA A 1 349 ? 38.832 35.798 -17.180 1.000 44.680 353 ALA A C 1
ATOM 2395 O O . ALA A 1 349 ? 38.168 36.242 -18.124 1.000 48.880 353 ALA A O 1
ATOM 2397 N N . GLY A 1 350 ? 39.565 36.565 -16.366 1.000 42.840 354 GLY A N 1
ATOM 2398 C CA . GLY A 1 350 ? 39.860 37.990 -16.620 1.000 46.640 354 GLY A CA 1
ATOM 2399 C C . GLY A 1 350 ? 38.781 38.941 -16.129 1.000 48.340 354 GLY A C 1
ATOM 2400 O O . GLY A 1 350 ? 3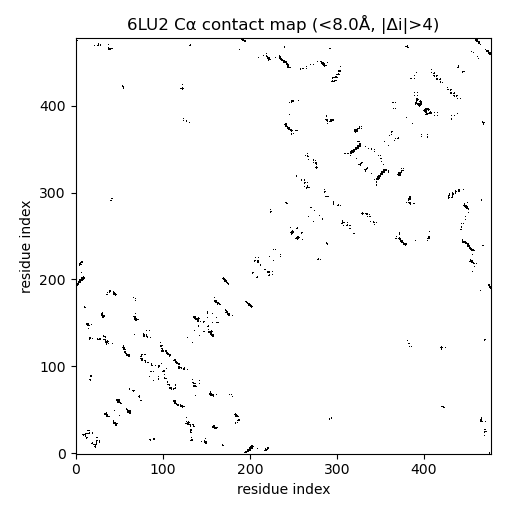9.021 40.165 -16.207 1.000 51.590 354 GLY A O 1
ATOM 2401 N N . VAL A 1 351 ? 37.650 38.432 -15.618 1.000 49.750 355 VAL A N 1
ATOM 2402 C CA . VAL A 1 351 ? 36.577 39.284 -15.023 1.000 47.450 355 VAL A CA 1
ATOM 2403 C C . VAL A 1 351 ? 37.107 39.848 -13.708 1.000 46.920 355 VAL A C 1
ATOM 2404 O O . VAL A 1 351 ? 37.589 39.073 -12.877 1.000 41.290 355 VAL A O 1
ATOM 2408 N N . LYS A 1 352 ? 36.983 41.159 -13.543 1.000 48.160 356 LYS A N 1
ATOM 2409 C CA . LYS A 1 352 ? 37.415 41.884 -12.329 1.000 48.730 356 LYS A CA 1
ATOM 2410 C C . LYS A 1 352 ? 36.235 41.953 -11.363 1.000 46.600 356 LYS A C 1
ATOM 2411 O O . LYS A 1 352 ? 35.174 42.475 -11.740 1.000 40.690 356 LYS A O 1
ATOM 2417 N N . ILE A 1 353 ? 36.450 41.436 -10.156 1.000 44.600 357 ILE A N 1
ATOM 2418 C CA . ILE A 1 353 ? 35.416 41.284 -9.098 1.000 38.620 357 ILE A CA 1
ATOM 2419 C C . ILE A 1 353 ? 35.961 41.982 -7.858 1.000 35.170 357 ILE A C 1
ATOM 2420 O O . ILE A 1 353 ? 37.024 41.558 -7.364 1.000 37.320 357 ILE A O 1
ATOM 2425 N N . ARG A 1 354 ? 35.275 43.023 -7.406 1.000 32.120 358 ARG A N 1
ATOM 2426 C CA . ARG A 1 354 ? 35.503 43.611 -6.075 1.000 32.110 358 ARG A CA 1
ATOM 2427 C C . ARG A 1 354 ? 34.726 42.753 -5.065 1.000 32.250 358 ARG A C 1
ATOM 2428 O O . ARG A 1 354 ? 33.511 42.989 -4.889 1.000 30.430 358 ARG A O 1
ATOM 2436 N N . LEU A 1 355 ? 35.391 41.771 -4.451 1.000 31.620 359 LEU A N 1
ATOM 2437 C CA . LEU A 1 355 ? 34.761 40.898 -3.424 1.000 30.280 359 LEU A CA 1
ATOM 2438 C C . LEU A 1 355 ? 34.844 41.585 -2.062 1.000 29.170 359 LEU A C 1
ATOM 2439 O O . LEU A 1 355 ? 35.934 42.014 -1.653 1.000 30.330 359 LEU A O 1
ATOM 2444 N N . LEU A 1 356 ? 33.696 41.718 -1.413 1.000 28.250 360 LEU A N 1
ATOM 2445 C CA . LEU A 1 356 ? 33.555 42.372 -0.097 1.000 26.670 360 LEU A CA 1
ATOM 2446 C C . LEU A 1 356 ? 33.131 41.278 0.880 1.000 26.180 360 LEU A C 1
ATOM 2447 O O . LEU A 1 356 ? 32.244 40.476 0.515 1.000 24.990 360 LEU A O 1
ATOM 2452 N N . GLY A 1 357 ? 33.758 41.251 2.056 1.000 24.000 361 GLY A N 1
ATOM 2453 C CA . GLY A 1 357 ? 33.531 40.213 3.074 1.000 23.690 361 GLY A CA 1
ATOM 2454 C C . GLY A 1 357 ? 33.330 40.803 4.454 1.000 23.430 361 GLY A C 1
ATOM 2455 O O . GLY A 1 357 ? 33.959 41.828 4.784 1.000 24.750 361 GLY A O 1
ATOM 2456 N N . ALA A 1 358 ? 32.424 40.207 5.227 1.000 21.000 362 ALA A N 1
ATOM 2457 C CA . ALA A 1 358 ? 32.246 40.484 6.662 1.000 20.710 362 ALA A CA 1
ATOM 2458 C C . ALA A 1 358 ? 33.006 39.404 7.425 1.000 22.060 362 ALA A C 1
ATOM 2459 O O . ALA A 1 358 ? 32.880 38.214 7.072 1.000 21.820 362 ALA A O 1
ATOM 2461 N N . GLN A 1 359 ? 33.768 39.819 8.427 1.000 20.810 363 GLN A N 1
ATOM 2462 C CA . GLN A 1 359 ? 34.599 38.904 9.259 1.000 22.410 363 GLN A CA 1
ATOM 2463 C C . GLN A 1 359 ? 33.734 37.954 10.091 1.000 22.330 363 GLN A C 1
ATOM 2464 O O . GLN A 1 359 ? 34.319 37.036 10.711 1.000 22.260 363 GLN A O 1
ATOM 2470 N N . VAL A 1 360 ? 32.414 38.148 10.145 1.000 21.440 364 VAL A N 1
ATOM 2471 C CA . VAL A 1 360 ? 31.499 37.201 10.857 1.000 20.500 364 VAL A CA 1
ATOM 2472 C C . VAL A 1 360 ? 31.210 35.967 9.991 1.000 19.470 364 VAL A C 1
ATOM 2473 O O . VAL A 1 360 ? 30.553 35.034 10.512 1.000 18.680 364 VAL A O 1
ATOM 2477 N N . VAL A 1 361 ? 31.644 35.940 8.730 1.000 19.430 365 VAL A N 1
ATOM 2478 C CA . VAL A 1 361 ? 31.283 34.824 7.804 1.000 19.220 365 VAL A CA 1
ATOM 2479 C C . VAL A 1 361 ? 32.404 33.794 7.916 1.000 21.050 365 VAL A C 1
ATOM 2480 O O . VAL A 1 361 ? 33.359 33.846 7.121 1.000 21.500 365 VAL A O 1
ATOM 2484 N N . GLY A 1 362 ? 32.287 32.923 8.919 1.000 21.600 366 GLY A N 1
ATOM 2485 C CA . GLY A 1 362 ? 33.357 32.002 9.327 1.000 23.500 366 GLY A CA 1
ATOM 2486 C C . GLY A 1 362 ? 34.365 32.699 10.219 1.000 24.670 366 GLY A C 1
ATOM 2487 O O . GLY A 1 362 ? 34.456 33.965 10.201 1.000 23.450 366 GLY A O 1
ATOM 2488 N N . ALA A 1 363 ? 35.097 31.919 11.006 1.000 25.070 367 ALA A N 1
ATOM 2489 C CA . ALA A 1 363 ? 36.158 32.475 11.872 1.000 26.670 367 ALA A CA 1
ATOM 2490 C C . ALA A 1 363 ? 37.097 33.262 10.963 1.000 27.200 367 ALA A C 1
ATOM 2491 O O . ALA A 1 363 ? 37.502 32.718 9.915 1.000 26.130 367 ALA A O 1
ATOM 2493 N N . ALA A 1 364 ? 37.370 34.515 11.317 1.000 27.610 368 ALA A N 1
ATOM 2494 C CA . ALA A 1 364 ? 38.289 35.410 10.576 1.000 28.960 368 ALA A CA 1
ATOM 2495 C C . ALA A 1 364 ? 37.816 35.574 9.127 1.000 26.910 368 ALA A C 1
ATOM 2496 O O . ALA A 1 364 ? 38.675 35.727 8.244 1.000 25.820 368 ALA A O 1
ATOM 2498 N N . GLY A 1 365 ? 36.507 35.476 8.872 1.000 25.180 369 GLY A N 1
ATOM 2499 C CA . GLY A 1 365 ? 35.955 35.682 7.522 1.000 22.870 369 GLY A CA 1
ATOM 2500 C C . GLY A 1 365 ? 36.391 34.587 6.565 1.000 23.410 369 GLY A C 1
ATOM 2501 O O . GLY A 1 365 ? 36.505 34.869 5.358 1.000 22.860 369 GLY A O 1
ATOM 2502 N N . ALA A 1 366 ? 36.582 33.367 7.084 1.000 24.140 370 ALA A N 1
ATOM 2503 C CA . ALA A 1 366 ? 37.050 32.176 6.337 1.000 26.130 370 ALA A CA 1
ATOM 2504 C C . ALA A 1 366 ? 36.136 31.868 5.140 1.000 26.280 370 ALA A C 1
ATOM 2505 O O . ALA A 1 366 ? 36.627 31.315 4.125 1.000 25.400 370 ALA A O 1
ATOM 2507 N N . GLY A 1 367 ? 34.838 32.153 5.249 1.000 23.320 371 GLY A N 1
ATOM 2508 C CA . GLY A 1 367 ? 33.903 31.946 4.125 1.000 22.110 371 GLY A CA 1
ATOM 2509 C C . GLY A 1 367 ? 34.253 32.864 2.972 1.000 22.290 371 GLY A C 1
ATOM 2510 O O . GLY A 1 367 ? 34.105 32.463 1.793 1.000 22.910 371 GLY A O 1
ATOM 2511 N N . ASN A 1 368 ? 34.697 34.075 3.282 1.000 21.900 372 ASN A N 1
ATOM 2512 C CA . ASN A 1 368 ? 34.996 35.101 2.253 1.000 23.470 372 ASN A CA 1
ATOM 2513 C C . ASN A 1 368 ? 36.294 34.745 1.527 1.000 27.100 372 ASN A C 1
ATOM 2514 O O . ASN A 1 368 ? 36.384 35.007 0.301 1.000 28.110 372 ASN A O 1
ATOM 2519 N N . THR A 1 369 ? 37.281 34.218 2.256 1.000 28.540 373 THR A N 1
ATOM 2520 C CA . THR A 1 369 ? 38.579 33.802 1.665 1.000 29.760 373 THR A CA 1
ATOM 2521 C C . THR A 1 369 ? 38.389 32.489 0.905 1.000 31.520 373 THR A C 1
ATOM 2522 O O . THR A 1 369 ? 39.128 32.279 -0.092 1.000 36.620 373 THR A O 1
ATOM 2526 N N . TYR A 1 370 ? 37.433 31.649 1.301 1.000 31.880 374 TYR A N 1
ATOM 2527 C CA . TYR A 1 370 ? 37.076 30.446 0.508 1.000 31.070 374 TYR A CA 1
ATOM 2528 C C . TYR A 1 370 ? 36.561 30.921 -0.856 1.000 33.610 374 TYR A C 1
ATOM 2529 O O . TYR A 1 370 ? 37.024 30.422 -1.905 1.000 31.330 374 TYR A O 1
ATOM 2538 N N . LEU A 1 371 ? 35.636 31.886 -0.846 1.000 32.190 375 LEU A N 1
ATOM 2539 C CA . LEU A 1 371 ? 34.968 32.348 -2.086 1.000 32.680 375 LEU A CA 1
ATOM 2540 C C . LEU A 1 371 ? 35.992 33.063 -2.972 1.000 30.850 375 LEU A C 1
ATOM 2541 O O . LEU A 1 371 ? 35.922 32.853 -4.198 1.000 32.560 375 LEU A O 1
ATOM 2546 N N . GLU A 1 372 ? 36.889 33.872 -2.388 1.000 33.130 376 GLU A N 1
ATOM 2547 C CA . GLU A 1 372 ? 37.998 34.568 -3.102 1.000 35.300 376 GLU A CA 1
ATOM 2548 C C . GLU A 1 372 ? 38.802 33.527 -3.884 1.000 37.350 376 GLU A C 1
ATOM 2549 O O . GLU A 1 372 ? 39.021 33.752 -5.091 1.000 38.240 376 GLU A O 1
ATOM 2555 N N . ALA A 1 373 ? 39.208 32.439 -3.223 1.000 35.830 377 ALA A N 1
ATOM 2556 C CA . ALA A 1 373 ? 40.043 31.366 -3.813 1.000 38.250 377 ALA A CA 1
ATOM 2557 C C . ALA A 1 373 ? 39.270 30.663 -4.930 1.000 39.410 377 ALA A C 1
ATOM 2558 O O . ALA A 1 373 ? 39.856 30.439 -6.015 1.000 39.730 377 ALA A O 1
ATOM 2560 N N . ALA A 1 374 ? 38.011 30.306 -4.678 1.000 38.060 378 ALA A N 1
ATOM 2561 C CA . ALA A 1 374 ? 37.124 29.655 -5.673 1.000 36.990 378 ALA A CA 1
ATOM 2562 C C . ALA A 1 374 ? 37.038 30.513 -6.944 1.000 37.740 378 ALA A C 1
ATOM 2563 O O . ALA A 1 374 ? 37.139 29.939 -8.048 1.000 41.120 378 ALA A O 1
ATOM 2565 N N . LEU A 1 375 ? 36.873 31.832 -6.799 1.000 37.720 379 LEU A N 1
ATOM 2566 C CA . LEU A 1 375 ? 36.792 32.778 -7.948 1.000 38.290 379 LEU A CA 1
ATOM 2567 C C . LEU A 1 375 ? 38.171 32.916 -8.618 1.000 41.160 379 LEU A C 1
ATOM 2568 O O . LEU A 1 375 ? 38.199 32.992 -9.855 1.000 40.210 379 LEU A O 1
ATOM 2573 N N . ARG A 1 376 ? 39.250 32.997 -7.827 1.000 41.980 380 ARG A N 1
ATOM 2574 C CA . ARG A 1 376 ? 40.674 33.040 -8.283 1.000 46.850 380 ARG A CA 1
ATOM 2575 C C . ARG A 1 376 ? 41.005 31.800 -9.119 1.000 46.130 380 ARG A C 1
ATOM 2576 O O . ARG A 1 376 ? 41.661 31.951 -10.173 1.000 46.880 380 ARG A O 1
ATOM 2584 N N . GLU A 1 377 ? 40.599 30.624 -8.642 1.000 46.040 381 GLU A N 1
ATOM 2585 C CA . GLU A 1 377 ? 40.816 29.330 -9.332 1.000 46.900 381 GLU A CA 1
ATOM 2586 C C . GLU A 1 377 ? 40.202 29.395 -10.739 1.000 49.960 381 GLU A C 1
ATOM 2587 O O . GLU A 1 377 ? 40.878 28.946 -11.681 1.000 51.660 381 GLU A O 1
ATOM 2593 N N . ALA A 1 378 ? 38.993 29.950 -10.890 1.000 47.800 382 ALA A N 1
ATOM 2594 C CA . ALA A 1 378 ? 38.256 30.020 -12.180 1.000 50.350 382 ALA A CA 1
ATOM 2595 C C . ALA A 1 378 ? 38.835 31.117 -13.086 1.000 51.300 382 ALA A C 1
ATOM 2596 O O . ALA A 1 378 ? 38.350 31.256 -14.234 1.000 52.190 382 ALA A O 1
ATOM 2598 N N . GLY A 1 379 ? 39.777 31.914 -12.572 1.000 48.480 383 GLY A N 1
ATOM 2599 C CA . GLY A 1 379 ? 40.589 32.849 -13.368 1.000 48.210 383 GLY A CA 1
ATOM 2600 C C . GLY A 1 379 ? 40.093 34.282 -13.277 1.000 47.330 383 GLY A C 1
ATOM 2601 O O . GLY A 1 379 ? 40.488 35.083 -14.140 1.000 45.570 383 GLY A O 1
ATOM 2602 N N . ALA A 1 380 ? 39.271 34.625 -12.281 1.000 43.220 384 ALA A N 1
ATOM 2603 C CA . ALA A 1 380 ? 38.788 36.011 -12.097 1.000 42.230 384 ALA A CA 1
ATOM 2604 C C . ALA A 1 380 ? 39.934 36.861 -11.559 1.000 40.540 384 ALA A C 1
ATOM 2605 O O . ALA A 1 380 ? 40.765 36.334 -10.804 1.000 45.810 384 ALA A O 1
ATOM 2607 N N . ASP A 1 381 ? 39.970 38.129 -11.952 1.000 43.290 385 ASP A N 1
ATOM 2608 C CA . ASP A 1 381 ? 40.851 39.145 -11.331 1.000 46.680 385 ASP A CA 1
ATOM 2609 C C . ASP A 1 381 ? 40.099 39.684 -10.114 1.000 46.890 385 ASP A C 1
ATOM 2610 O O . ASP A 1 381 ? 39.425 40.726 -10.207 1.000 47.730 385 ASP A O 1
ATOM 2615 N N . VAL A 1 382 ? 40.214 38.980 -8.998 1.000 45.510 386 VAL A N 1
ATOM 2616 C CA . VAL A 1 382 ? 39.386 39.224 -7.786 1.000 44.310 386 VAL A CA 1
ATOM 2617 C C . VAL A 1 382 ? 40.252 39.898 -6.723 1.000 42.850 386 VAL A C 1
ATOM 2618 O O . VAL A 1 382 ? 41.436 39.533 -6.567 1.000 43.870 386 VAL A O 1
ATOM 2622 N N . THR A 1 383 ? 39.654 40.837 -6.004 1.000 39.840 387 THR A N 1
ATOM 2623 C CA . THR A 1 383 ? 40.268 41.553 -4.873 1.000 39.740 387 THR A CA 1
ATOM 2624 C C . THR A 1 383 ? 39.294 41.477 -3.697 1.000 39.010 387 THR A C 1
ATOM 2625 O O . THR A 1 383 ? 38.123 41.859 -3.880 1.000 34.960 387 THR A O 1
ATOM 2629 N N . LEU A 1 384 ? 39.755 40.973 -2.554 1.000 35.720 388 LEU A N 1
ATOM 2630 C CA . LEU A 1 384 ? 38.899 40.785 -1.360 1.000 34.340 388 LEU A CA 1
ATOM 2631 C C . LEU A 1 384 ? 39.239 41.848 -0.321 1.000 34.560 388 LEU A C 1
ATOM 2632 O O . LEU A 1 384 ? 40.442 42.013 -0.005 1.000 35.450 388 LEU A O 1
ATOM 2637 N N . GLU A 1 385 ? 38.211 42.572 0.130 1.000 30.870 389 GLU A N 1
ATOM 2638 C CA . GLU A 1 385 ? 38.213 43.414 1.349 1.000 31.110 389 GLU A CA 1
ATOM 2639 C C . GLU A 1 385 ? 37.418 42.659 2.425 1.000 33.200 389 GLU A C 1
ATOM 2640 O O . GLU A 1 385 ? 36.170 42.567 2.293 1.000 31.110 389 GLU A O 1
ATOM 2646 N N . ASN A 1 386 ? 38.121 42.087 3.412 1.000 31.270 390 ASN A N 1
ATOM 2647 C CA . ASN A 1 386 ? 37.530 41.318 4.535 1.000 28.150 390 ASN A CA 1
ATOM 2648 C C . ASN A 1 386 ? 37.528 42.255 5.733 1.000 27.340 390 ASN A C 1
ATOM 2649 O O . ASN A 1 386 ? 38.618 42.558 6.233 1.000 27.730 390 ASN A O 1
ATOM 2654 N N . VAL A 1 387 ? 36.374 42.792 6.109 1.000 25.450 391 VAL A N 1
ATOM 2655 C CA . VAL A 1 387 ? 36.292 43.914 7.085 1.000 25.520 391 VAL A CA 1
ATOM 2656 C C . VAL A 1 387 ? 35.336 43.514 8.196 1.000 24.690 391 VAL A C 1
ATOM 2657 O O . VAL A 1 387 ? 34.633 42.505 8.028 1.000 26.580 391 VAL A O 1
ATOM 2661 N N . ASP A 1 388 ? 35.326 44.275 9.281 1.000 24.080 392 ASP A N 1
ATOM 2662 C CA . ASP A 1 388 ? 34.415 44.050 10.429 1.000 27.800 392 ASP A CA 1
ATOM 2663 C C . ASP A 1 388 ? 32.972 44.322 9.982 1.000 24.950 392 ASP A C 1
ATOM 2664 O O . ASP A 1 388 ? 32.761 44.981 8.933 1.000 25.290 392 ASP A O 1
ATOM 2669 N N . ILE A 1 389 ? 32.009 43.899 10.793 1.000 24.640 393 ILE A N 1
ATOM 2670 C CA . ILE A 1 389 ? 30.558 43.970 10.437 1.000 23.950 393 ILE A CA 1
ATOM 2671 C C . ILE A 1 389 ? 30.114 45.439 10.248 1.000 26.230 393 ILE A C 1
ATOM 2672 O O . ILE A 1 389 ? 29.364 45.727 9.283 1.000 27.920 393 ILE A O 1
ATOM 2677 N N . GLY A 1 390 ? 30.551 46.359 11.117 1.000 27.480 394 GLY A N 1
ATOM 2678 C CA . GLY A 1 390 ? 30.246 47.797 10.977 1.000 28.270 394 GLY A CA 1
ATOM 2679 C C . GLY A 1 390 ? 30.686 48.335 9.629 1.000 27.900 394 GLY A C 1
ATOM 2680 O O . GLY A 1 390 ? 29.860 48.965 8.939 1.000 29.200 394 GLY A O 1
ATOM 2681 N N . THR A 1 391 ? 31.938 48.088 9.233 1.000 27.790 395 THR A N 1
ATOM 2682 C CA . THR A 1 391 ? 32.514 48.576 7.950 1.000 28.180 395 THR A CA 1
ATOM 2683 C C . THR A 1 391 ? 31.743 47.953 6.783 1.000 27.960 395 THR A C 1
ATOM 2684 O O . THR A 1 391 ? 31.410 48.673 5.808 1.000 27.750 395 THR A O 1
ATOM 2688 N N . TRP A 1 392 ? 31.473 46.655 6.887 1.000 27.110 396 TRP A N 1
ATOM 2689 C CA . TRP A 1 392 ? 30.727 45.882 5.863 1.000 25.570 396 TRP A CA 1
ATOM 2690 C C . TRP A 1 392 ? 29.366 46.545 5.618 1.000 24.060 396 TRP A C 1
ATOM 2691 O O . TRP A 1 392 ? 29.047 46.807 4.459 1.000 24.000 396 TRP A O 1
ATOM 2702 N N . ALA A 1 393 ? 28.629 46.858 6.676 1.000 24.810 397 ALA A N 1
ATOM 2703 C CA . ALA A 1 393 ? 27.250 47.383 6.580 1.000 26.430 397 ALA A CA 1
ATOM 2704 C C . ALA A 1 393 ? 27.286 48.774 5.939 1.000 27.110 397 ALA A C 1
ATOM 2705 O O . ALA A 1 393 ? 26.461 49.035 5.050 1.000 28.140 397 ALA A O 1
ATOM 2707 N N . GLY A 1 394 ? 28.252 49.610 6.317 1.000 27.300 398 GLY A N 1
ATOM 2708 C CA . GLY A 1 394 ? 28.437 50.941 5.705 1.000 29.440 398 GLY A CA 1
ATOM 2709 C C . GLY A 1 394 ? 28.682 50.851 4.208 1.000 29.190 398 GLY A C 1
ATOM 2710 O O . GLY A 1 394 ? 28.200 51.721 3.471 1.000 32.680 398 GLY A O 1
ATOM 2711 N N . ARG A 1 395 ? 29.433 49.853 3.757 1.000 28.850 399 ARG A N 1
ATOM 2712 C CA . ARG A 1 395 ? 29.717 49.649 2.321 1.000 30.020 399 ARG A CA 1
ATOM 2713 C C . ARG A 1 395 ? 28.450 49.153 1.619 1.000 29.910 399 ARG A C 1
ATOM 2714 O O . ARG A 1 395 ? 28.125 49.676 0.533 1.000 33.040 399 ARG A O 1
ATOM 2722 N N . VAL A 1 396 ? 27.783 48.140 2.178 1.000 27.530 400 VAL A N 1
ATOM 2723 C CA . VAL A 1 396 ? 26.628 47.495 1.481 1.000 25.570 400 VAL A CA 1
ATOM 2724 C C . VAL A 1 396 ? 25.426 48.458 1.429 1.000 24.640 400 VAL A C 1
ATOM 2725 O O . VAL A 1 396 ? 24.776 48.504 0.382 1.000 28.310 400 VAL A O 1
ATOM 2729 N N . PHE A 1 397 ? 25.135 49.201 2.493 1.000 26.550 401 PHE A N 1
ATOM 2730 C CA . PHE A 1 397 ? 23.924 50.059 2.587 1.000 28.870 401 PHE A CA 1
ATOM 2731 C C . PHE A 1 397 ? 24.235 51.514 2.205 1.000 32.490 401 PHE A C 1
ATOM 2732 O O . PHE A 1 397 ? 23.288 52.240 1.828 1.000 34.920 401 PHE A O 1
ATOM 2740 N N . GLY A 1 398 ? 25.494 51.942 2.315 1.000 33.760 402 GLY A N 1
ATOM 2741 C CA . GLY A 1 398 ? 25.900 53.348 2.120 1.000 35.020 402 GLY A CA 1
ATOM 2742 C C . GLY A 1 398 ? 26.606 53.556 0.790 1.000 35.200 402 GLY A C 1
ATOM 2743 O O . GLY A 1 398 ? 26.538 54.682 0.264 1.000 37.790 402 GLY A O 1
ATOM 2744 N N . GLN A 1 399 ? 27.295 52.535 0.279 1.000 32.880 403 GLN A N 1
ATOM 2745 C CA . GLN A 1 399 ? 28.139 52.638 -0.941 1.000 33.810 403 GLN A CA 1
ATOM 2746 C C . GLN A 1 399 ? 27.907 51.410 -1.808 1.000 32.210 403 GLN A C 1
ATOM 2747 O O . GLN A 1 399 ? 28.841 50.694 -2.159 1.000 33.940 403 GLN A O 1
ATOM 2753 N N . PRO A 1 400 ? 26.661 51.168 -2.259 1.000 32.460 404 PRO A N 1
ATOM 2754 C CA . PRO A 1 400 ? 26.349 49.927 -2.959 1.000 33.250 404 PRO A CA 1
ATOM 2755 C C . PRO A 1 400 ? 27.165 49.704 -4.245 1.000 33.430 404 PRO A C 1
ATOM 2756 O O . PRO A 1 400 ? 27.322 48.557 -4.646 1.000 32.730 404 PRO A O 1
ATOM 2760 N N . GLU A 1 401 ? 27.673 50.772 -4.872 1.000 33.030 405 GLU A N 1
ATOM 2761 C CA . GLU A 1 401 ? 28.415 50.636 -6.160 1.000 35.660 405 GLU A CA 1
ATOM 2762 C C . GLU A 1 401 ? 29.902 50.386 -5.902 1.000 36.400 405 GLU A C 1
ATOM 2763 O O . GLU A 1 401 ? 30.622 50.125 -6.880 1.000 40.580 405 GLU A O 1
ATOM 2769 N N . SER A 1 402 ? 30.324 50.389 -4.632 1.000 34.390 406 SER A N 1
ATOM 2770 C CA . SER A 1 402 ? 31.737 50.208 -4.208 1.000 33.760 406 SER A CA 1
ATOM 2771 C C . SER A 1 402 ? 32.166 48.734 -4.204 1.000 33.070 406 SER A C 1
ATOM 2772 O O . SER A 1 402 ? 33.345 48.486 -3.874 1.000 36.900 406 SER A O 1
ATOM 2775 N N . TYR A 1 403 ? 31.281 47.773 -4.481 1.000 31.650 407 TYR A N 1
ATOM 2776 C CA . TYR A 1 403 ? 31.669 46.335 -4.569 1.000 29.350 407 TYR A CA 1
ATOM 2777 C C . TYR A 1 403 ? 30.840 45.628 -5.639 1.000 30.100 407 TYR A C 1
ATOM 2778 O O . TYR A 1 403 ? 29.911 46.230 -6.194 1.000 33.160 407 TYR A O 1
ATOM 2787 N N . ASP A 1 404 ? 31.183 44.374 -5.912 1.000 28.860 408 ASP A N 1
ATOM 2788 C CA . ASP A 1 404 ? 30.530 43.530 -6.946 1.000 29.700 408 ASP A CA 1
ATOM 2789 C C . ASP A 1 404 ? 29.799 42.331 -6.319 1.000 30.760 408 ASP A C 1
ATOM 2790 O O . ASP A 1 404 ? 28.776 41.870 -6.888 1.000 28.830 408 ASP A O 1
ATOM 2795 N N . LEU A 1 405 ? 30.326 41.765 -5.237 1.000 29.040 409 LEU A N 1
ATOM 2796 C CA . LEU A 1 405 ? 29.784 40.507 -4.662 1.000 25.920 409 LEU A CA 1
ATOM 2797 C C . LEU A 1 405 ? 30.085 40.502 -3.162 1.000 25.870 409 LEU A C 1
ATOM 2798 O O . LEU A 1 405 ? 31.208 40.897 -2.778 1.000 25.590 409 LEU A O 1
ATOM 2803 N N . THR A 1 406 ? 29.126 40.052 -2.356 1.000 23.770 410 THR A N 1
ATOM 2804 C CA . THR A 1 406 ? 29.350 39.765 -0.913 1.000 24.340 410 THR A CA 1
ATOM 2805 C C . THR A 1 406 ? 28.518 38.560 -0.465 1.000 23.140 410 THR A C 1
ATOM 2806 O O . THR A 1 406 ? 27.454 38.250 -1.072 1.000 22.040 410 THR A O 1
ATOM 2810 N N . VAL A 1 407 ? 28.962 37.901 0.598 1.000 21.760 411 VAL A N 1
ATOM 2811 C CA . VAL A 1 407 ? 28.073 36.988 1.358 1.000 20.140 411 VAL A CA 1
ATOM 2812 C C . VAL A 1 407 ? 27.408 37.818 2.449 1.000 19.980 411 VAL A C 1
ATOM 2813 O O . VAL A 1 407 ? 28.114 38.386 3.316 1.000 20.440 411 VAL A O 1
ATOM 2817 N N . PHE A 1 408 ? 26.086 37.8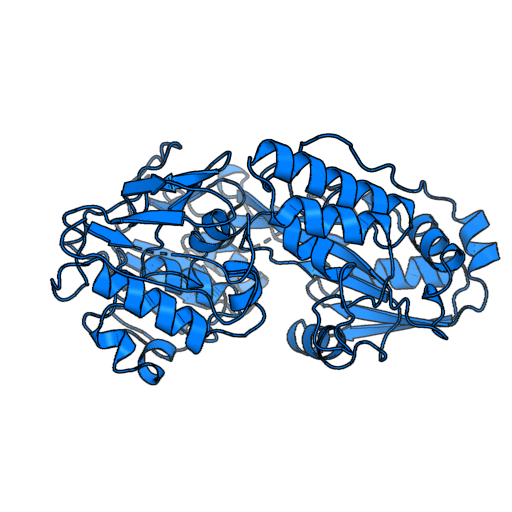68 2.407 1.000 18.780 412 PHE A N 1
ATOM 2818 C CA . PHE A 1 408 ? 25.255 38.622 3.362 1.000 17.910 412 PHE A CA 1
ATOM 2819 C C . PHE A 1 408 ? 25.060 37.749 4.593 1.000 17.900 412 PHE A C 1
ATOM 2820 O O . PHE A 1 408 ? 24.451 36.689 4.481 1.000 18.300 412 PHE A O 1
ATOM 2828 N N . PRO A 1 409 ? 25.529 38.161 5.789 1.000 17.170 413 PRO A N 1
ATOM 2829 C CA . PRO A 1 409 ? 25.253 37.431 7.026 1.000 17.590 413 PRO A CA 1
ATOM 2830 C C . PRO A 1 409 ? 24.030 38.033 7.724 1.000 18.440 413 PRO A C 1
ATOM 2831 O O . PRO A 1 409 ? 24.149 38.981 8.506 1.000 20.130 413 PRO A O 1
ATOM 2835 N N . ASP A 1 410 ? 22.850 37.517 7.432 1.000 16.810 414 ASP A N 1
ATOM 2836 C CA . ASP A 1 410 ? 21.587 38.162 7.865 1.000 18.430 414 ASP A CA 1
ATOM 2837 C C . ASP A 1 410 ? 21.244 37.704 9.287 1.000 19.650 414 ASP A C 1
ATOM 2838 O O . ASP A 1 410 ? 21.257 36.488 9.556 1.000 22.130 414 ASP A O 1
ATOM 2843 N N . LEU A 1 411 ? 20.955 38.632 10.190 1.000 19.150 415 LEU A N 1
ATOM 2844 C CA . LEU A 1 411 ? 20.300 38.277 11.472 1.000 19.420 415 LEU A CA 1
ATOM 2845 C C . LEU A 1 411 ? 18.837 38.667 11.328 1.000 20.100 415 LEU A C 1
ATOM 2846 O O . LEU A 1 411 ? 18.519 39.874 11.486 1.000 20.630 415 LEU A O 1
ATOM 2851 N N . ASN A 1 412 ? 17.996 37.737 10.914 1.000 17.200 416 ASN A N 1
ATOM 2852 C CA . ASN A 1 412 ? 16.578 38.094 10.618 1.000 19.770 416 ASN A CA 1
ATOM 2853 C C . ASN A 1 412 ? 15.746 37.898 11.890 1.000 17.490 416 ASN A C 1
ATOM 2854 O O . ASN A 1 412 ? 15.291 36.789 12.163 1.000 17.960 416 ASN A O 1
ATOM 2859 N N . PHE A 1 413 ? 15.581 38.956 12.680 1.000 16.790 417 PHE A N 1
ATOM 2860 C CA . PHE A 1 413 ? 14.829 38.875 13.959 1.000 16.800 417 PHE A CA 1
ATOM 2861 C C . PHE A 1 413 ? 13.359 38.565 13.680 1.000 16.300 417 PHE A C 1
ATOM 2862 O O . PHE A 1 413 ? 12.701 37.959 14.534 1.000 16.550 417 PHE A O 1
ATOM 2870 N N . THR A 1 414 ? 12.835 39.018 12.538 1.000 15.890 418 THR A N 1
ATOM 2871 C CA . THR A 1 414 ? 11.395 38.894 12.220 1.000 17.280 418 THR A CA 1
ATOM 2872 C C . THR A 1 414 ? 11.012 37.425 12.024 1.000 16.990 418 THR A C 1
ATOM 2873 O O . THR A 1 414 ? 9.853 37.056 12.342 1.000 18.810 418 THR A O 1
ATOM 2877 N N . GLY A 1 415 ? 11.931 36.614 11.507 1.000 17.100 419 GLY A N 1
ATOM 2878 C CA . GLY A 1 415 ? 11.709 35.164 11.325 1.000 17.400 419 GLY A CA 1
ATOM 2879 C C . GLY A 1 415 ? 10.810 34.847 10.131 1.000 18.650 419 GLY A C 1
ATOM 2880 O O . GLY A 1 415 ? 10.043 33.851 10.189 1.000 21.060 419 GLY A O 1
ATOM 2881 N N . THR A 1 416 ? 10.890 35.661 9.085 1.000 17.460 420 THR A N 1
ATOM 2882 C CA . THR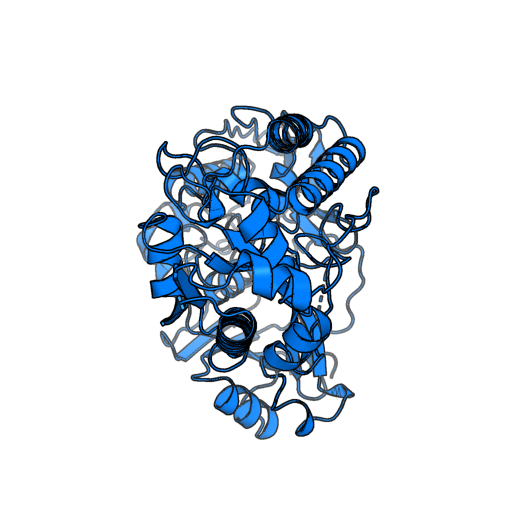 A 1 416 ? 10.156 35.426 7.822 1.000 17.940 420 THR A CA 1
ATOM 2883 C C . THR A 1 416 ? 11.141 35.520 6.660 1.000 17.350 420 THR A C 1
ATOM 2884 O O . THR A 1 416 ? 12.318 35.885 6.872 1.000 16.960 420 THR A O 1
ATOM 2888 N N . LEU A 1 417 ? 10.686 35.180 5.452 1.000 17.600 421 LEU A N 1
ATOM 2889 C CA . LEU A 1 417 ? 11.549 35.232 4.249 1.000 17.550 421 LEU A CA 1
ATOM 2890 C C . LEU A 1 417 ? 11.578 36.622 3.642 1.000 17.650 421 LEU A C 1
ATOM 2891 O O . LEU A 1 417 ? 12.328 36.805 2.661 1.000 17.790 421 LEU A O 1
ATOM 2896 N N . THR A 1 418 ? 10.828 37.572 4.194 1.000 18.380 422 THR A N 1
ATOM 2897 C CA . THR A 1 418 ? 10.634 38.897 3.572 1.000 18.480 422 THR A CA 1
ATOM 2898 C C . THR A 1 418 ? 11.958 39.657 3.452 1.000 19.720 422 THR A C 1
ATOM 2899 O O . THR A 1 418 ? 12.237 40.210 2.383 1.000 18.500 422 THR A O 1
ATOM 2903 N N . SER A 1 419 ? 12.760 39.712 4.511 1.000 20.550 423 SER A N 1
ATOM 2904 C CA . SER A 1 419 ? 13.983 40.548 4.475 1.000 22.430 423 SER A CA 1
ATOM 2905 C C . SER A 1 419 ? 14.938 40.023 3.398 1.000 20.910 423 SER A C 1
ATOM 2906 O O . SER A 1 419 ? 15.499 40.863 2.682 1.000 20.430 423 SER A O 1
ATOM 2909 N N . GLY A 1 420 ? 15.072 38.706 3.233 1.000 19.070 424 GLY A N 1
ATOM 2910 C CA . GLY A 1 420 ? 15.927 38.144 2.169 1.000 19.320 424 GLY A CA 1
ATOM 2911 C C . GLY A 1 420 ? 15.429 38.583 0.796 1.000 19.560 424 GLY A C 1
ATOM 2912 O O . GLY A 1 420 ? 16.216 39.135 0.007 1.000 18.390 424 GLY A O 1
ATOM 2913 N N . ILE A 1 421 ? 14.135 38.381 0.531 1.000 19.090 425 ILE A N 1
ATOM 2914 C CA . ILE A 1 421 ? 13.487 38.764 -0.758 1.000 19.260 425 ILE A CA 1
ATOM 2915 C C . ILE A 1 421 ? 13.677 40.261 -1.022 1.000 19.050 425 ILE A C 1
ATOM 2916 O O . ILE A 1 421 ? 13.939 40.626 -2.191 1.000 21.440 425 ILE A O 1
ATOM 2921 N N . SER A 1 422 ? 13.607 41.100 0.008 1.000 19.320 426 SER A N 1
ATOM 2922 C CA . SER A 1 422 ? 13.715 42.576 -0.091 1.000 20.050 426 SER A CA 1
ATOM 2923 C C . SER A 1 422 ? 15.076 42.995 -0.663 1.000 21.770 426 SER A C 1
ATOM 2924 O O . SER A 1 422 ? 15.165 44.126 -1.173 1.000 23.900 426 SER A O 1
ATOM 2927 N N . ARG A 1 423 ? 16.128 42.183 -0.537 1.000 19.890 427 ARG A N 1
ATOM 2928 C CA . ARG A 1 423 ? 17.486 42.608 -0.972 1.000 21.170 427 ARG A CA 1
ATOM 2929 C C . ARG A 1 423 ? 17.537 42.709 -2.493 1.000 23.120 427 ARG A C 1
ATOM 2930 O O . ARG A 1 423 ? 18.494 43.310 -3.034 1.000 24.080 427 ARG A O 1
ATOM 2938 N N . PHE A 1 424 ? 16.557 42.098 -3.154 1.000 22.560 428 PHE A N 1
ATOM 2939 C CA . PHE A 1 424 ? 16.586 41.836 -4.612 1.000 24.580 428 PHE A CA 1
ATOM 2940 C C . PHE A 1 424 ? 15.333 42.374 -5.311 1.000 25.960 428 PHE A C 1
ATOM 2941 O O . PHE A 1 424 ? 15.249 42.123 -6.533 1.000 28.440 428 PHE A O 1
ATOM 2949 N N . THR A 1 425 ? 14.414 43.042 -4.597 1.000 26.160 429 THR A N 1
ATOM 2950 C CA . THR A 1 425 ? 13.098 43.445 -5.162 1.000 27.800 429 THR A CA 1
ATOM 2951 C C . THR A 1 425 ? 12.787 44.907 -4.872 1.000 28.520 429 THR A C 1
ATOM 2952 O O . THR A 1 425 ? 13.329 45.476 -3.907 1.000 24.660 429 THR A O 1
ATOM 2956 N N . GLY A 1 426 ? 11.908 45.490 -5.687 1.000 28.870 430 GLY A N 1
ATOM 2957 C CA . GLY A 1 426 ? 11.453 46.878 -5.515 1.000 31.840 430 GLY A CA 1
ATOM 2958 C C . GLY A 1 426 ? 12.532 47.854 -5.956 1.000 31.890 430 GLY A C 1
ATOM 2959 O O . GLY A 1 426 ? 13.546 47.447 -6.520 1.000 33.510 430 GLY A O 1
ATOM 2960 N N . PRO A 1 427 ? 12.330 49.159 -5.689 1.000 35.430 431 PRO A N 1
ATOM 2961 C CA . PRO A 1 427 ? 13.291 50.184 -6.083 1.000 36.040 431 PRO A CA 1
ATOM 2962 C C . PRO A 1 427 ? 14.656 50.001 -5.400 1.000 38.980 431 PRO A C 1
ATOM 2963 O O . PRO A 1 427 ? 14.727 49.620 -4.219 1.000 33.720 431 PRO A O 1
ATOM 2967 N N . ASP A 1 428 ? 15.704 50.290 -6.168 1.000 37.670 432 ASP A N 1
ATOM 2968 C CA . ASP A 1 428 ? 17.113 50.337 -5.715 1.000 36.030 432 ASP A CA 1
ATOM 2969 C C . ASP A 1 428 ? 17.231 51.178 -4.441 1.000 34.750 432 ASP A C 1
ATOM 2970 O O . ASP A 1 428 ? 16.500 52.184 -4.291 1.000 35.980 432 ASP A O 1
ATOM 2975 N N . LEU A 1 429 ? 18.161 50.789 -3.572 1.000 36.750 433 LEU A N 1
ATOM 2976 C CA . LEU A 1 429 ? 18.675 51.622 -2.458 1.000 38.340 433 LEU A CA 1
ATOM 2977 C C . LEU A 1 429 ? 19.033 53.012 -3.011 1.000 37.910 433 LEU A C 1
ATOM 2978 O O . LEU A 1 429 ? 18.747 54.012 -2.330 1.000 36.450 433 LEU A O 1
ATOM 2983 N N . LEU A 1 430 ? 19.592 53.081 -4.220 1.000 40.080 434 LEU A N 1
ATOM 2984 C CA . LEU A 1 430 ? 19.939 54.376 -4.873 1.000 43.670 434 LEU A CA 1
ATOM 2985 C C . LEU A 1 430 ? 18.692 55.268 -4.990 1.000 47.440 434 LEU A C 1
ATOM 2986 O O . LEU A 1 430 ? 18.848 56.495 -4.797 1.000 49.090 434 LEU A O 1
ATOM 2991 N N . GLN A 1 431 ? 17.501 54.699 -5.224 1.000 46.840 435 GLN A N 1
ATOM 2992 C CA . GLN A 1 431 ? 16.220 55.466 -5.250 1.000 47.460 435 GLN A CA 1
ATOM 2993 C C . GLN A 1 431 ? 15.453 55.286 -3.929 1.000 45.680 435 GLN A C 1
ATOM 2994 O O . GLN A 1 431 ? 14.219 55.170 -3.974 1.000 45.220 435 GLN A O 1
ATOM 3000 N N . ASN A 1 432 ? 16.161 55.290 -2.795 1.000 46.500 436 ASN A N 1
ATOM 3001 C CA . ASN A 1 432 ? 15.605 55.299 -1.410 1.000 46.420 436 ASN A CA 1
ATOM 3002 C C . ASN A 1 432 ? 14.880 53.981 -1.074 1.000 43.570 436 ASN A C 1
ATOM 3003 O O . ASN A 1 432 ? 14.253 53.933 0.005 1.000 44.840 436 ASN A O 1
ATOM 3008 N N . GLY A 1 433 ? 14.989 52.941 -1.910 1.000 36.060 437 GLY A N 1
ATOM 3009 C CA . GLY A 1 433 ? 14.414 51.607 -1.637 1.000 36.060 437 GLY A CA 1
ATOM 3010 C C . GLY A 1 433 ? 15.324 50.742 -0.770 1.000 35.970 437 GLY A C 1
ATOM 3011 O O . GLY A 1 433 ? 16.286 51.285 -0.187 1.000 36.420 437 GLY A O 1
ATOM 3012 N N . GLY A 1 434 ? 15.017 49.444 -0.667 1.000 34.760 438 GLY A N 1
ATOM 3013 C CA . GLY A 1 434 ? 15.786 48.461 0.127 1.000 32.480 438 GLY A CA 1
ATOM 3014 C C . GLY A 1 434 ? 16.473 47.426 -0.747 1.000 30.500 438 GLY A C 1
ATOM 3015 O O . GLY A 1 434 ? 17.126 46.504 -0.205 1.000 29.160 438 GLY A O 1
ATOM 3016 N N . ASN A 1 435 ? 16.355 47.565 -2.064 1.000 27.630 439 ASN A N 1
ATOM 3017 C CA . ASN A 1 435 ? 16.958 46.625 -3.036 1.000 26.160 439 ASN A CA 1
ATOM 3018 C C . ASN A 1 435 ? 18.461 46.924 -3.144 1.000 26.730 439 ASN A C 1
ATOM 3019 O O . ASN A 1 435 ? 18.861 47.817 -3.913 1.000 26.970 439 ASN A O 1
ATOM 3024 N N . ILE A 1 436 ? 19.282 46.208 -2.383 1.000 26.080 440 ILE A N 1
ATOM 3025 C CA . ILE A 1 436 ? 20.726 46.534 -2.223 1.000 24.960 440 ILE A CA 1
ATOM 3026 C C . ILE A 1 436 ? 21.506 46.045 -3.438 1.000 25.980 440 ILE A C 1
ATOM 3027 O O . ILE A 1 436 ? 22.603 46.581 -3.668 1.000 28.610 440 ILE A O 1
ATOM 3032 N N . SER A 1 437 ? 20.989 45.058 -4.168 1.000 27.040 441 SER A N 1
ATOM 3033 C CA . SER A 1 437 ? 21.638 44.456 -5.362 1.000 27.990 441 SER A CA 1
ATOM 3034 C C . SER A 1 437 ? 21.418 45.317 -6.617 1.000 30.680 441 SER A C 1
ATOM 3035 O O . SER A 1 437 ? 22.236 45.199 -7.550 1.000 32.150 441 SER A O 1
ATOM 3038 N N . GLY A 1 438 ? 20.335 46.101 -6.652 1.000 31.720 442 GLY A N 1
ATOM 3039 C CA . GLY A 1 438 ? 19.859 46.786 -7.872 1.000 32.510 442 GLY A CA 1
ATOM 3040 C C . GLY A 1 438 ? 19.373 45.792 -8.912 1.000 34.060 442 GLY A C 1
ATOM 3041 O O . GLY A 1 438 ? 19.324 46.158 -10.100 1.000 33.620 442 GLY A O 1
ATOM 3042 N N . ALA A 1 439 ? 19.011 44.571 -8.504 1.000 32.190 443 ALA A N 1
ATOM 3043 C CA . ALA A 1 439 ? 18.502 43.538 -9.432 1.000 32.660 443 ALA A CA 1
ATOM 3044 C C . ALA A 1 439 ? 17.116 43.968 -9.914 1.000 33.290 443 ALA A C 1
ATOM 3045 O O . ALA A 1 439 ? 16.410 44.692 -9.175 1.000 31.210 443 ALA A O 1
ATOM 3047 N N . VAL A 1 440 ? 16.761 43.552 -11.128 1.000 36.200 444 VAL A N 1
ATOM 3048 C CA . VAL A 1 440 ? 15.397 43.749 -11.693 1.000 36.350 444 VAL A CA 1
ATOM 3049 C C . VAL A 1 440 ? 14.892 42.383 -12.129 1.000 36.010 444 VAL A C 1
ATOM 3050 O O . VAL A 1 440 ? 15.354 41.868 -13.153 1.000 39.200 444 VAL A O 1
ATOM 3054 N N . SER A 1 441 ? 13.996 41.828 -11.322 1.000 36.300 445 SER A N 1
ATOM 3055 C CA . SER A 1 441 ? 13.258 40.570 -11.577 1.000 37.650 445 SER A CA 1
ATOM 3056 C C . SER A 1 441 ? 11.768 40.903 -11.555 1.000 39.490 445 SER A C 1
ATOM 3057 O O . SER A 1 441 ? 11.239 41.162 -10.446 1.000 36.540 445 SER A O 1
ATOM 3060 N N . GLU A 1 442 ? 11.141 40.977 -12.732 1.000 38.250 446 GLU A N 1
ATOM 3061 C CA . GLU A 1 442 ? 9.692 41.274 -12.851 1.000 36.810 446 GLU A CA 1
ATOM 3062 C C . GLU A 1 442 ? 8.914 40.208 -12.074 1.000 32.420 446 GLU A C 1
ATOM 3063 O O . GLU A 1 442 ? 7.950 40.575 -11.382 1.000 32.940 446 GLU A O 1
ATOM 3069 N N . THR A 1 443 ? 9.359 38.956 -12.134 1.000 30.830 447 THR A N 1
ATOM 3070 C CA . THR A 1 443 ? 8.689 37.815 -11.465 1.000 32.570 447 THR A CA 1
ATOM 3071 C C . THR A 1 443 ? 8.744 38.008 -9.946 1.000 31.520 447 THR A C 1
ATOM 3072 O O . THR A 1 443 ? 7.692 38.014 -9.289 1.000 30.670 447 THR A O 1
ATOM 3076 N N . ALA A 1 444 ? 9.942 38.170 -9.397 1.000 31.640 448 ALA A N 1
ATOM 3077 C CA . ALA A 1 444 ? 10.113 38.302 -7.936 1.000 29.970 448 ALA A CA 1
ATOM 3078 C C . ALA A 1 444 ? 9.471 39.615 -7.464 1.000 30.510 448 ALA A C 1
ATOM 3079 O O . ALA A 1 444 ? 8.865 39.620 -6.372 1.000 31.500 448 ALA A O 1
ATOM 3081 N N . ASN A 1 445 ? 9.534 40.684 -8.264 1.000 28.490 449 ASN A N 1
ATOM 3082 C CA . ASN A 1 445 ? 8.881 41.973 -7.919 1.000 31.770 449 ASN A CA 1
ATOM 3083 C C . ASN A 1 445 ? 7.384 41.735 -7.721 1.000 31.030 449 ASN A C 1
ATOM 3084 O O . ASN A 1 445 ? 6.819 42.275 -6.744 1.000 31.640 449 ASN A O 1
ATOM 3089 N N . ALA A 1 446 ? 6.758 40.988 -8.630 1.000 32.260 450 ALA A N 1
ATOM 3090 C CA . ALA A 1 446 ? 5.299 40.730 -8.623 1.000 33.210 450 ALA A CA 1
ATOM 3091 C C . ALA A 1 446 ? 4.936 39.882 -7.397 1.000 30.730 450 ALA A C 1
ATOM 3092 O O . ALA A 1 446 ? 3.931 40.196 -6.725 1.000 31.110 450 ALA A O 1
ATOM 3094 N N . LEU A 1 447 ? 5.761 38.877 -7.097 1.000 30.030 451 LEU A N 1
ATOM 3095 C CA . LEU A 1 447 ? 5.544 37.936 -5.972 1.000 29.720 451 LEU A CA 1
ATOM 3096 C C . LEU A 1 447 ? 5.740 38.662 -4.643 1.000 29.490 451 LEU A C 1
ATOM 3097 O O . LEU A 1 447 ? 5.059 38.277 -3.673 1.000 30.740 451 LEU A O 1
ATOM 3102 N N . ALA A 1 448 ? 6.585 39.691 -4.604 1.000 28.400 452 ALA A N 1
ATOM 3103 C CA . ALA A 1 448 ? 6.780 40.500 -3.380 1.000 30.810 452 ALA A CA 1
ATOM 3104 C C . ALA A 1 448 ? 5.500 41.290 -3.105 1.000 33.280 452 ALA A C 1
ATOM 3105 O O . ALA A 1 448 ? 5.077 41.367 -1.935 1.000 33.370 452 ALA A O 1
ATOM 3107 N N . GLN A 1 449 ? 4.902 41.858 -4.157 1.000 37.470 453 GLN A N 1
ATOM 3108 C CA . GLN A 1 449 ? 3.634 42.635 -4.059 1.000 38.080 453 GLN A CA 1
ATOM 3109 C C . GLN A 1 449 ? 2.489 41.713 -3.632 1.000 34.160 453 GLN A C 1
ATOM 3110 O O . GLN A 1 449 ? 1.664 42.139 -2.823 1.000 34.350 453 GLN A O 1
ATOM 3116 N N . GLN A 1 450 ? 2.469 40.488 -4.142 1.000 32.960 454 GLN A N 1
ATOM 3117 C CA . GLN A 1 450 ? 1.465 39.447 -3.810 1.000 33.910 454 GLN A CA 1
ATOM 3118 C C . GLN A 1 450 ? 1.559 39.088 -2.324 1.000 35.190 454 GLN A C 1
ATOM 3119 O O . GLN A 1 450 ? 0.503 38.983 -1.665 1.000 34.970 454 GLN A O 1
ATOM 3125 N N . ALA A 1 451 ? 2.784 38.903 -1.821 1.000 31.480 455 ALA A N 1
ATOM 3126 C CA . ALA A 1 451 ? 3.036 38.430 -0.444 1.000 31.700 455 ALA A CA 1
ATOM 3127 C C . ALA A 1 451 ? 2.509 39.461 0.547 1.000 32.430 455 ALA A C 1
ATOM 3128 O O . ALA A 1 451 ? 1.828 39.075 1.518 1.000 31.540 455 ALA A O 1
ATOM 3130 N N . ARG A 1 452 ? 2.846 40.735 0.357 1.000 35.460 456 ARG A N 1
ATOM 3131 C CA . ARG A 1 452 ? 2.578 41.731 1.426 1.000 36.940 456 ARG A CA 1
ATOM 3132 C C . ARG A 1 452 ? 1.067 41.930 1.582 1.000 35.760 456 ARG A C 1
ATOM 3133 O O . ARG A 1 452 ? 0.640 42.234 2.709 1.000 34.900 456 ARG A O 1
ATOM 3141 N N . THR A 1 453 ? 0.281 41.759 0.518 1.000 33.440 457 THR A N 1
ATOM 3142 C CA . THR A 1 453 ? -1.200 41.897 0.581 1.000 34.780 457 THR A CA 1
ATOM 3143 C C . THR A 1 453 ? -1.860 40.567 0.970 1.000 35.920 457 THR A C 1
ATOM 3144 O O . THR A 1 453 ? -3.090 40.563 1.103 1.000 36.290 457 THR A O 1
ATOM 3148 N N . ALA A 1 454 ? -1.095 39.487 1.153 1.000 37.400 458 ALA A N 1
ATOM 3149 C CA . ALA A 1 454 ? -1.643 38.117 1.294 1.000 39.300 458 ALA A CA 1
ATOM 3150 C C . ALA A 1 454 ? -2.736 38.107 2.372 1.000 42.350 458 ALA A C 1
ATOM 3151 O O . ALA A 1 454 ? -2.469 38.538 3.521 1.000 44.930 458 ALA A O 1
ATOM 3153 N N . THR A 1 455 ? -3.929 37.647 1.982 1.000 43.400 459 THR A N 1
ATOM 3154 C CA . THR A 1 455 ? -5.175 37.623 2.791 1.000 45.210 459 THR A CA 1
ATOM 3155 C C . THR A 1 455 ? -5.141 36.455 3.782 1.000 44.680 459 THR A C 1
ATOM 3156 O O . THR A 1 455 ? -5.940 36.501 4.730 1.000 43.080 459 THR A O 1
ATOM 3160 N N . THR A 1 456 ? -4.286 35.447 3.544 1.000 41.810 460 THR A N 1
ATOM 3161 C CA . THR A 1 456 ? -3.993 34.331 4.487 1.000 40.150 460 THR A CA 1
ATOM 3162 C C . THR A 1 456 ? -2.488 34.109 4.609 1.000 42.060 460 THR A C 1
ATOM 3163 O O . THR A 1 456 ? -1.732 34.339 3.667 1.000 40.510 460 THR A O 1
ATOM 3167 N N . PRO A 1 457 ? -1.998 33.665 5.786 1.000 45.570 461 PRO A N 1
ATOM 3168 C CA . PRO A 1 457 ? -0.627 33.166 5.901 1.000 45.160 461 PRO A CA 1
ATOM 3169 C C . PRO A 1 457 ? -0.205 32.145 4.833 1.000 43.500 461 PRO A C 1
ATOM 3170 O O . PRO A 1 457 ? 0.931 32.215 4.438 1.000 43.820 461 PRO A O 1
ATOM 3174 N N . GLU A 1 458 ? -1.097 31.268 4.360 1.000 41.720 462 GLU A N 1
ATOM 3175 C CA . GLU A 1 458 ? -0.739 30.195 3.384 1.000 41.530 462 GLU A CA 1
ATOM 3176 C C . GLU A 1 458 ? -0.624 30.778 1.963 1.000 40.000 462 GLU A C 1
ATOM 3177 O O . GLU A 1 458 ? 0.193 30.267 1.170 1.000 40.990 462 GLU A O 1
ATOM 3183 N N . GLN A 1 459 ? -1.406 31.814 1.653 1.000 34.050 463 GLN A N 1
ATOM 3184 C CA . GLN A 1 459 ? -1.238 32.653 0.436 1.000 35.060 463 GLN A CA 1
ATOM 3185 C C . GLN A 1 459 ? 0.111 33.384 0.539 1.000 30.330 463 GLN A C 1
ATOM 3186 O O . GLN A 1 459 ? 0.814 33.499 -0.469 1.000 29.870 463 GLN A O 1
ATOM 3192 N N . LYS A 1 460 ? 0.487 33.833 1.735 1.000 27.780 464 LYS A N 1
ATOM 3193 C CA . LYS A 1 460 ? 1.783 34.532 1.961 1.000 28.310 464 LYS A CA 1
ATOM 3194 C C . LYS A 1 460 ? 2.958 33.578 1.692 1.000 26.210 464 LYS A C 1
ATOM 3195 O O . LYS A 1 460 ? 3.892 33.986 0.980 1.000 25.480 464 LYS A O 1
ATOM 3201 N N . CYS A 1 461 ? 2.955 32.372 2.268 1.000 26.390 465 CYS A N 1
ATOM 3202 C CA . CYS A 1 461 ? 4.061 31.391 2.091 1.000 28.400 465 CYS A CA 1
ATOM 3203 C C . CYS A 1 461 ? 4.155 30.976 0.626 1.000 27.790 465 CYS A C 1
ATOM 3204 O O . CYS A 1 461 ? 5.258 30.821 0.152 1.000 22.910 465 CYS A O 1
ATOM 3207 N N . ALA A 1 462 ? 3.038 30.853 -0.092 1.000 27.850 466 ALA A N 1
ATOM 3208 C CA . ALA A 1 462 ? 3.091 30.489 -1.523 1.000 26.460 466 ALA A CA 1
ATOM 3209 C C . ALA A 1 462 ? 3.806 31.605 -2.300 1.000 26.950 466 ALA A C 1
ATOM 3210 O O . ALA A 1 462 ? 4.679 31.299 -3.143 1.000 28.330 466 ALA A O 1
ATOM 3212 N N . ALA A 1 463 ? 3.498 32.870 -2.022 1.000 27.640 467 ALA A N 1
ATOM 3213 C CA . ALA A 1 463 ? 4.113 34.000 -2.753 1.000 25.930 467 ALA A CA 1
ATOM 3214 C C . ALA A 1 463 ? 5.596 34.068 -2.374 1.000 25.230 467 ALA A C 1
ATOM 3215 O O . ALA A 1 463 ? 6.437 34.253 -3.270 1.000 25.140 467 ALA A O 1
ATOM 3217 N N . ASP A 1 464 ? 5.922 33.935 -1.090 1.000 24.110 468 ASP A N 1
ATOM 3218 C CA . ASP A 1 464 ? 7.339 34.053 -0.641 1.000 23.910 468 ASP A CA 1
ATOM 3219 C C . ASP A 1 464 ? 8.176 32.906 -1.227 1.000 22.290 468 ASP A C 1
ATOM 3220 O O . ASP A 1 464 ? 9.253 33.173 -1.789 1.000 22.320 468 ASP A O 1
ATOM 3225 N N . ALA A 1 465 ? 7.716 31.663 -1.142 1.000 23.050 469 ALA A N 1
ATOM 3226 C CA . ALA A 1 465 ? 8.484 30.512 -1.670 1.000 23.640 469 ALA A CA 1
ATOM 3227 C C . ALA A 1 465 ? 8.694 30.656 -3.186 1.000 24.870 469 ALA A C 1
ATOM 3228 O O . ALA A 1 465 ? 9.797 30.364 -3.675 1.000 25.180 469 ALA A O 1
ATOM 3230 N N . GLU A 1 466 ? 7.682 31.108 -3.924 1.000 27.390 470 GLU A N 1
ATOM 3231 C CA . GLU A 1 466 ? 7.844 31.316 -5.385 1.000 26.780 470 GLU A CA 1
ATOM 3232 C C . GLU A 1 466 ? 8.829 32.463 -5.650 1.000 26.100 470 GLU A C 1
ATOM 3233 O O . GLU A 1 466 ? 9.568 32.363 -6.626 1.000 26.590 470 GLU A O 1
ATOM 3239 N N . ALA A 1 467 ? 8.850 33.508 -4.816 1.000 25.820 471 ALA A N 1
ATOM 3240 C CA . ALA A 1 467 ? 9.770 34.657 -4.976 1.000 24.730 471 ALA A CA 1
ATOM 3241 C C . ALA A 1 467 ? 11.215 34.168 -4.814 1.000 23.730 471 ALA A C 1
ATOM 3242 O O . ALA A 1 467 ? 12.073 34.514 -5.632 1.000 22.280 471 ALA A O 1
ATOM 3244 N N . VAL A 1 468 ? 11.472 33.331 -3.807 1.000 23.250 472 VAL A N 1
ATOM 3245 C CA . VAL A 1 468 ? 12.828 32.760 -3.577 1.000 24.020 472 VAL A CA 1
ATOM 3246 C C . VAL A 1 468 ? 13.200 31.875 -4.778 1.000 25.610 472 VAL A C 1
ATOM 3247 O O . VAL A 1 468 ? 14.316 32.035 -5.291 1.000 24.500 472 VAL A O 1
ATOM 3251 N N . ALA A 1 469 ? 12.294 31.003 -5.227 1.000 26.990 473 ALA A N 1
ATOM 3252 C CA . ALA A 1 469 ? 12.510 30.109 -6.395 1.000 27.070 473 ALA A CA 1
ATOM 3253 C C . ALA A 1 469 ? 12.931 30.928 -7.633 1.000 27.600 473 ALA A C 1
ATOM 3254 O O . ALA A 1 469 ? 13.898 30.530 -8.302 1.000 27.920 473 ALA A O 1
ATOM 3256 N N . ALA A 1 470 ? 12.249 32.034 -7.945 1.000 26.880 474 ALA A N 1
ATOM 3257 C CA . ALA A 1 470 ? 12.596 32.925 -9.084 1.000 27.520 474 ALA A CA 1
ATOM 3258 C C . ALA A 1 470 ? 13.995 33.507 -8.861 1.000 28.380 474 ALA A C 1
ATOM 3259 O O . ALA A 1 470 ? 14.828 33.491 -9.780 1.000 26.730 474 ALA A O 1
ATOM 3261 N N . LEU A 1 471 ? 14.247 34.050 -7.672 1.000 26.650 475 LEU A N 1
ATOM 3262 C CA . LEU A 1 471 ? 15.534 34.733 -7.418 1.000 24.800 475 LEU A CA 1
ATOM 3263 C C . LEU A 1 471 ? 16.691 33.743 -7.584 1.000 25.960 475 LEU A C 1
ATOM 3264 O O . LEU A 1 471 ? 17.765 34.167 -8.085 1.000 28.000 475 LEU A O 1
ATOM 3269 N N . VAL A 1 472 ? 16.513 32.487 -7.168 1.000 25.400 476 VAL A N 1
ATOM 3270 C CA . VAL A 1 472 ? 17.565 31.448 -7.319 1.000 26.100 476 VAL A CA 1
ATOM 3271 C C . VAL A 1 472 ? 17.709 31.120 -8.811 1.000 28.690 476 VAL A C 1
ATOM 3272 O O . VAL A 1 472 ? 18.854 31.048 -9.286 1.000 29.480 476 VAL A O 1
ATOM 3276 N N . ALA A 1 473 ? 16.584 30.940 -9.506 1.000 32.300 477 ALA A N 1
ATOM 3277 C CA . ALA A 1 473 ? 16.556 30.565 -10.942 1.000 31.490 477 ALA A CA 1
ATOM 3278 C C . ALA A 1 473 ? 17.241 31.652 -11.786 1.000 34.810 477 ALA A C 1
ATOM 3279 O O . ALA A 1 473 ? 18.006 31.294 -12.701 1.000 35.460 477 ALA A O 1
ATOM 3281 N N . GLU A 1 474 ? 16.992 32.933 -11.500 1.000 33.320 478 GLU A N 1
ATOM 3282 C CA . GLU A 1 474 ? 17.587 34.077 -12.244 1.000 34.100 478 GLU A CA 1
ATOM 3283 C C . GLU A 1 474 ? 19.003 34.419 -11.729 1.000 34.430 478 GLU A C 1
ATOM 3284 O O . GLU A 1 474 ? 19.588 35.412 -12.227 1.000 33.640 478 GLU A O 1
ATOM 3290 N N . HIS A 1 475 ? 19.552 33.641 -10.781 1.000 33.250 479 HIS A N 1
ATOM 3291 C CA . HIS A 1 475 ? 20.940 33.775 -10.245 1.000 32.860 479 HIS A CA 1
ATOM 3292 C C . HIS A 1 475 ? 21.118 35.154 -9.613 1.000 28.240 479 HIS A C 1
ATOM 3293 O O . HIS A 1 475 ? 22.200 35.761 -9.735 1.000 27.930 479 HIS A O 1
ATOM 3300 N N . HIS A 1 476 ? 20.078 35.639 -8.955 1.000 29.320 480 HIS A N 1
ATOM 3301 C CA . HIS A 1 476 ? 20.155 36.883 -8.157 1.000 27.760 480 HIS A CA 1
ATOM 3302 C C . HIS A 1 476 ? 20.784 36.584 -6.795 1.000 26.540 480 HIS A C 1
ATOM 3303 O O . HIS A 1 476 ? 21.291 37.534 -6.172 1.000 24.650 480 HIS A O 1
ATOM 3310 N N . THR A 1 477 ? 20.687 35.338 -6.339 1.000 24.470 481 THR A N 1
ATOM 3311 C CA . THR A 1 477 ? 21.301 34.889 -5.065 1.000 24.640 481 THR A CA 1
ATOM 3312 C C . THR A 1 477 ? 21.610 33.397 -5.126 1.000 26.440 481 THR A C 1
ATOM 3313 O O . THR A 1 477 ? 21.105 32.689 -6.026 1.000 27.870 481 THR A O 1
ATOM 3317 N N . VAL A 1 478 ? 22.445 32.956 -4.191 1.000 24.690 482 VAL A N 1
ATOM 3318 C CA . VAL A 1 478 ? 22.601 31.533 -3.810 1.000 22.800 482 VAL A CA 1
ATOM 3319 C C . VAL A 1 478 ? 22.414 31.480 -2.295 1.000 24.760 482 VAL A C 1
ATOM 3320 O O . VAL A 1 478 ? 23.190 32.095 -1.566 1.000 21.590 482 VAL A O 1
ATOM 3324 N N . PRO A 1 479 ? 21.366 30.792 -1.802 1.000 25.220 483 PRO A N 1
ATOM 3325 C CA . PRO A 1 479 ? 21.234 30.511 -0.376 1.000 24.660 483 PRO A CA 1
ATOM 3326 C C . PRO A 1 479 ? 22.321 29.529 0.064 1.000 25.740 483 PRO A C 1
ATOM 3327 O O . PRO A 1 479 ? 22.600 28.565 -0.646 1.000 23.360 483 PRO A O 1
ATOM 3331 N N . LEU A 1 480 ? 22.937 29.790 1.221 1.000 22.410 484 LEU A N 1
ATOM 3332 C CA . LEU A 1 480 ? 24.140 29.036 1.635 1.000 21.220 484 LEU A CA 1
ATOM 3333 C C . LEU A 1 480 ? 23.816 28.216 2.877 1.000 21.750 484 LEU A C 1
ATOM 3334 O O . LEU A 1 480 ? 23.715 26.993 2.757 1.000 23.270 484 LEU A O 1
ATOM 3339 N N . LEU A 1 481 ? 23.634 28.849 4.042 1.000 20.270 485 LEU A N 1
ATOM 3340 C CA . LEU A 1 481 ? 23.511 28.078 5.303 1.000 18.410 485 LEU A CA 1
ATOM 3341 C C . LEU A 1 481 ? 22.903 28.927 6.408 1.000 18.940 485 LEU A C 1
ATOM 3342 O O . LEU A 1 481 ? 22.861 30.196 6.277 1.000 16.930 485 LEU A O 1
ATOM 3347 N N . VAL A 1 482 ? 22.470 28.230 7.448 1.000 17.400 486 VAL A N 1
ATOM 3348 C CA . VAL A 1 482 ? 22.061 28.828 8.746 1.000 19.520 486 VAL A CA 1
ATOM 3349 C C . VAL A 1 482 ? 23.164 28.515 9.757 1.000 18.920 486 VAL A C 1
ATOM 3350 O O . VAL A 1 482 ? 23.457 27.334 9.986 1.000 18.210 486 VAL A O 1
ATOM 3354 N N . GLU A 1 483 ? 23.773 29.556 10.314 1.000 18.150 487 GLU A N 1
ATOM 3355 C CA . GLU A 1 483 ? 24.819 29.402 11.343 1.000 20.310 487 GLU A CA 1
ATOM 3356 C C . GLU A 1 483 ? 24.119 29.005 12.639 1.000 19.370 487 GLU A C 1
ATOM 3357 O O . GLU A 1 483 ? 23.001 29.481 12.909 1.000 19.630 487 GLU A O 1
ATOM 3363 N N . SER A 1 484 ? 24.735 28.136 13.424 1.000 18.520 488 SER A N 1
ATOM 3364 C CA . SER A 1 484 ? 24.186 27.747 14.734 1.000 19.700 488 SER A CA 1
ATOM 3365 C C . SER A 1 484 ? 24.698 28.706 15.808 1.000 19.600 488 SER A C 1
ATOM 3366 O O . SER A 1 484 ? 25.879 29.029 15.798 1.000 21.160 488 SER A O 1
ATOM 3369 N N . PHE A 1 485 ? 23.828 29.142 16.703 1.000 17.200 489 PHE A N 1
ATOM 3370 C CA . PHE A 1 485 ? 24.245 29.782 17.976 1.000 16.130 489 PHE A CA 1
ATOM 3371 C C . PHE A 1 485 ? 24.442 28.643 18.981 1.000 15.700 489 PHE A C 1
ATOM 3372 O O . PHE A 1 485 ? 23.464 27.999 19.336 1.000 15.340 489 PHE A O 1
ATOM 3380 N N . ILE A 1 486 ? 25.687 28.376 19.358 1.000 15.250 490 ILE A N 1
ATOM 3381 C CA . ILE A 1 486 ? 26.016 27.309 20.342 1.000 15.850 490 ILE A CA 1
ATOM 3382 C C . ILE A 1 486 ? 26.190 27.953 21.703 1.000 16.330 490 ILE A C 1
ATOM 3383 O O . ILE A 1 486 ? 27.197 28.670 21.896 1.000 17.550 490 ILE A O 1
ATOM 3388 N N . TYR A 1 487 ? 25.258 27.668 22.599 1.000 15.550 491 TYR A N 1
ATOM 3389 C CA . TYR A 1 487 ? 25.425 27.969 24.030 1.000 16.540 491 TYR A CA 1
ATOM 3390 C C . TYR A 1 487 ? 26.152 26.786 24.643 1.000 17.500 491 TYR A C 1
ATOM 3391 O O . TYR A 1 487 ? 25.792 25.645 24.320 1.000 19.290 491 TYR A O 1
ATOM 3400 N N . ALA A 1 488 ? 27.160 27.069 25.445 1.000 19.060 492 ALA A N 1
ATOM 3401 C CA . ALA A 1 488 ? 27.736 26.089 26.386 1.000 18.510 492 ALA A CA 1
ATOM 3402 C C . ALA A 1 488 ? 27.217 26.452 27.766 1.000 20.280 492 ALA A C 1
ATOM 3403 O O . ALA A 1 488 ? 27.178 27.660 28.123 1.000 18.630 492 ALA A O 1
ATOM 3405 N N . LYS A 1 489 ? 26.801 25.445 28.531 1.000 19.720 493 LYS A N 1
ATOM 3406 C CA . LYS A 1 489 ? 26.090 25.709 29.795 1.000 20.460 493 LYS A CA 1
ATOM 3407 C C . LYS A 1 489 ? 26.614 24.743 30.862 1.000 22.180 493 LYS A C 1
ATOM 3408 O O . LYS A 1 489 ? 27.073 23.623 30.528 1.000 21.180 493 LYS A O 1
ATOM 3414 N N . ARG A 1 490 ? 26.576 25.195 32.105 1.000 21.750 494 ARG A N 1
ATOM 3415 C CA . ARG A 1 490 ? 26.936 24.331 33.253 1.000 22.340 494 ARG A CA 1
ATOM 3416 C C . ARG A 1 490 ? 25.699 23.556 33.698 1.000 23.070 494 ARG A C 1
ATOM 3417 O O . ARG A 1 490 ? 24.554 23.939 33.396 1.000 21.050 494 ARG A O 1
ATOM 3425 N N . ASP A 1 491 ? 25.938 22.468 34.409 1.000 23.900 495 ASP A N 1
ATOM 3426 C CA . ASP A 1 491 ? 24.867 21.569 34.888 1.000 26.360 495 ASP A CA 1
ATOM 3427 C C . ASP A 1 491 ? 23.899 22.377 35.765 1.000 25.250 495 ASP A C 1
ATOM 3428 O O . ASP A 1 491 ? 24.353 23.156 36.613 1.000 27.440 495 ASP A O 1
ATOM 3433 N N . GLY A 1 492 ? 22.598 22.213 35.520 1.000 23.730 496 GLY A N 1
ATOM 3434 C CA . GLY A 1 492 ? 21.533 22.829 36.328 1.000 24.240 496 GLY A CA 1
ATOM 3435 C C . GLY A 1 492 ? 21.004 24.108 35.707 1.000 23.840 496 GLY A C 1
ATOM 3436 O O . GLY A 1 492 ? 20.242 24.804 36.362 1.000 24.910 496 GLY A O 1
ATOM 3437 N N . PHE A 1 493 ? 21.414 24.394 34.477 1.000 22.980 497 PHE A N 1
ATOM 3438 C CA . PHE A 1 493 ? 20.946 25.556 33.683 1.000 22.900 497 PHE A CA 1
ATOM 3439 C C . PHE A 1 493 ? 20.511 25.028 32.329 1.000 22.600 497 PHE A C 1
ATOM 3440 O O . PHE A 1 493 ? 21.114 24.074 31.818 1.000 22.840 497 PHE A O 1
ATOM 3448 N N . SER A 1 494 ? 19.498 25.652 31.758 1.000 23.220 498 SER A N 1
ATOM 3449 C CA . SER A 1 494 ? 19.090 25.343 30.383 1.000 22.620 498 SER A CA 1
ATOM 3450 C C . SER A 1 494 ? 18.768 26.642 29.658 1.000 19.710 498 SER A C 1
ATOM 3451 O O . SER A 1 494 ? 18.565 27.693 30.298 1.000 18.520 498 SER A O 1
ATOM 3454 N N . VAL A 1 495 ? 18.764 26.544 28.345 1.000 19.060 499 VAL A N 1
ATOM 3455 C CA . VAL A 1 495 ? 18.408 27.701 27.496 1.000 19.230 499 VAL A CA 1
ATOM 3456 C C . VAL A 1 495 ? 17.645 27.138 26.316 1.000 18.330 499 VAL A C 1
ATOM 3457 O O . VAL A 1 495 ? 18.032 26.080 25.799 1.000 19.630 499 VAL A O 1
ATOM 3461 N N . THR A 1 496 ? 16.594 27.846 25.933 1.000 19.020 500 THR A N 1
ATOM 3462 C CA . THR A 1 496 ? 15.743 27.490 24.786 1.000 18.330 500 THR A CA 1
ATOM 3463 C C . THR A 1 496 ? 15.547 28.719 23.918 1.000 18.120 500 THR A C 1
ATOM 3464 O O . THR A 1 496 ? 15.310 29.802 24.431 1.000 18.880 500 THR A O 1
ATOM 3476 N N . LEU A 1 498 ? 12.746 29.370 21.014 1.000 19.410 502 LEU A N 1
ATOM 3477 C CA . LEU A 1 498 ? 11.595 28.742 20.387 1.000 20.590 502 LEU A CA 1
ATOM 3478 C C . LEU A 1 498 ? 11.337 29.338 19.004 1.000 20.690 502 LEU A C 1
ATOM 3479 O O . LEU A 1 498 ? 11.408 30.586 18.847 1.000 20.680 502 LEU A O 1
ATOM 3484 N N . GLY A 1 499 ? 10.994 28.487 18.036 1.000 20.390 503 GLY A N 1
ATOM 3485 C CA . GLY A 1 499 ? 10.359 28.931 16.776 1.000 20.530 503 GLY A CA 1
ATOM 3486 C C . GLY A 1 499 ? 11.324 29.614 15.816 1.000 18.660 503 GLY A C 1
ATOM 3487 O O . GLY A 1 499 ? 10.870 30.260 14.843 1.000 21.760 503 GLY A O 1
ATOM 3488 N N . GLY A 1 500 ? 12.625 29.465 16.033 1.000 17.150 504 GLY A N 1
ATOM 3489 C CA . GLY A 1 500 ? 13.661 30.141 15.2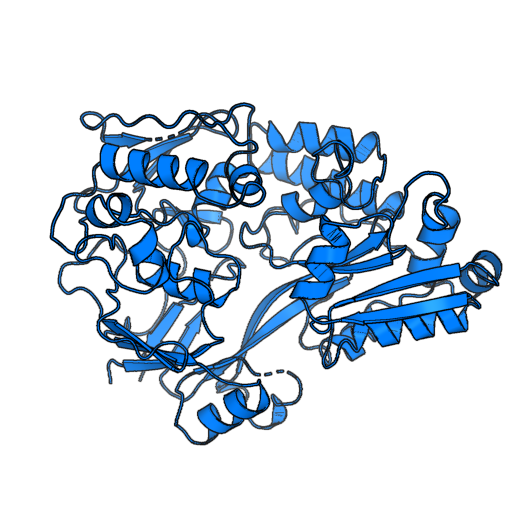36 1.000 17.420 504 GLY A CA 1
ATOM 3490 C C . GLY A 1 500 ? 13.953 31.552 15.731 1.000 16.840 504 GLY A C 1
ATOM 3491 O O . GLY A 1 500 ? 14.681 32.257 15.017 1.000 18.130 504 GLY A O 1
ATOM 3492 N N . SER A 1 501 ? 13.476 31.951 16.909 1.000 17.120 505 SER A N 1
ATOM 3493 C CA . SER A 1 501 ? 13.729 33.325 17.432 1.000 16.450 505 SER A CA 1
ATOM 3494 C C . SER A 1 501 ? 15.239 33.516 17.646 1.000 17.920 505 SER A C 1
ATOM 3495 O O . SER A 1 501 ? 15.950 32.544 17.987 1.000 16.220 505 SER A O 1
ATOM 3498 N N . LEU A 1 502 ? 15.717 34.754 17.503 1.000 16.300 506 LEU A N 1
ATOM 3499 C CA . LEU A 1 502 ? 17.133 35.095 17.774 1.000 16.370 506 LEU A CA 1
ATOM 3500 C C . LEU A 1 502 ? 17.262 35.848 19.097 1.000 15.230 506 LEU A C 1
ATOM 3501 O O . LEU A 1 502 ? 18.361 35.867 19.636 1.000 15.130 506 LEU A O 1
ATOM 3506 N N . ASP A 1 503 ? 16.201 36.500 19.541 1.000 14.240 507 ASP A N 1
ATOM 3507 C CA . ASP A 1 503 ? 16.276 37.533 20.597 1.000 15.570 507 ASP A CA 1
ATOM 3508 C C . ASP A 1 503 ? 15.306 37.194 21.726 1.000 15.200 507 ASP A C 1
ATOM 3509 O O . ASP A 1 503 ? 14.863 38.100 22.420 1.000 13.790 507 ASP A O 1
ATOM 3514 N N . ASP A 1 504 ? 15.008 35.914 21.930 1.000 15.490 508 ASP A N 1
ATOM 3515 C CA . ASP A 1 504 ? 14.106 35.470 23.004 1.000 14.990 508 ASP A CA 1
ATOM 3516 C C . ASP A 1 504 ? 14.744 34.260 23.686 1.000 15.640 508 ASP A C 1
ATOM 3517 O O . ASP A 1 504 ? 14.171 33.138 23.626 1.000 15.770 508 ASP A O 1
ATOM 3522 N N . HIS A 1 505 ? 15.929 34.438 24.259 1.000 15.460 509 HIS A N 1
ATOM 3523 C CA . HIS A 1 505 ? 16.688 33.339 24.916 1.000 15.330 509 HIS A CA 1
ATOM 3524 C C . HIS A 1 505 ? 16.009 33.044 26.254 1.000 17.660 509 HIS A C 1
ATOM 3525 O O . HIS A 1 505 ? 15.967 33.929 27.126 1.000 18.570 509 HIS A O 1
ATOM 3532 N N . LEU A 1 506 ? 15.481 31.831 26.419 1.000 17.640 510 LEU A N 1
ATOM 3533 C CA . LEU A 1 506 ? 14.721 31.468 27.631 1.000 18.900 510 LEU A CA 1
ATOM 3534 C C . LEU A 1 506 ? 15.625 30.685 28.574 1.000 17.830 510 LEU A C 1
ATOM 3535 O O . LEU A 1 506 ? 15.796 29.495 28.390 1.000 20.360 510 LEU A O 1
ATOM 3540 N N . PHE A 1 507 ? 16.178 31.386 29.558 1.000 17.830 511 PHE A N 1
ATOM 3541 C CA . PHE A 1 507 ? 17.058 30.819 30.602 1.000 18.150 511 PHE A CA 1
ATOM 3542 C C . PHE A 1 507 ? 16.188 30.207 31.689 1.000 18.430 511 PHE A C 1
ATOM 3543 O O . PHE A 1 507 ? 15.236 30.829 32.138 1.000 19.500 511 PHE A O 1
ATOM 3551 N N . ARG A 1 508 ? 16.519 28.994 32.101 1.000 21.010 512 ARG A N 1
ATOM 3552 C CA . ARG A 1 508 ? 15.800 28.322 33.200 1.000 21.220 512 ARG A CA 1
ATOM 3553 C C . ARG A 1 508 ? 16.827 27.654 34.105 1.000 21.360 512 ARG A C 1
ATOM 3554 O O . ARG A 1 508 ? 17.912 27.260 33.627 1.000 21.340 512 ARG A O 1
ATOM 3562 N N . ILE A 1 509 ? 16.497 27.589 35.386 1.000 22.430 513 ILE A N 1
ATOM 3563 C CA . ILE A 1 509 ? 17.312 26.865 36.395 1.000 23.370 513 ILE A CA 1
ATOM 3564 C C . ILE A 1 509 ? 16.591 25.562 36.757 1.000 26.690 513 ILE A C 1
ATOM 3565 O O . ILE A 1 509 ? 15.431 25.637 37.191 1.000 22.400 513 ILE A O 1
ATOM 3570 N N . THR A 1 510 ? 17.242 24.418 36.533 1.000 28.450 514 THR A N 1
ATOM 3571 C CA . THR A 1 510 ? 16.626 23.066 36.661 1.000 37.050 514 THR A CA 1
ATOM 3572 C C . THR A 1 510 ? 17.121 22.384 37.930 1.000 43.400 514 THR A C 1
ATOM 3573 O O . THR A 1 510 ? 16.341 21.674 38.589 1.000 52.250 514 THR A O 1
ATOM 3577 N N . LYS A 1 511 ? 18.406 22.566 38.201 1.000 48.370 515 LYS A N 1
ATOM 3578 C CA . LYS A 1 511 ? 19.081 22.183 39.460 1.000 53.170 515 LYS A CA 1
ATOM 3579 C C . LYS A 1 511 ? 19.579 23.455 40.158 1.000 51.110 515 LYS A C 1
ATOM 3580 O O . LYS A 1 511 ? 19.098 23.779 41.243 1.000 51.720 515 LYS A O 1
#

Radius of gyration: 22.51 Å; Cα contacts (8 Å, |Δi|>4): 1173; chains: 1; bounding box: 54×44×63 Å

B-factor: mean 27.71, std 9.51, range [12.83, 68.84]

Secondary structure (DSSP, 8-state):
--EEEEEEPPPS-S-GGG--SHHHHHHHHHHS--SEEEETTEEEESSEEEEEEETTEEEEEEPTT-B-TTS-B--HHHHHHHHHHHHHHS-HHHHHHHHSSS--B---BTTTTB--B-SS--TTHHHHTTSGGGPPPPHHHHT-HHHHTTS--TT---SSEEEEEEETTTEEEEEE-TT-------SS---SBPPSEEEEEE-SSHHHHHHHHHHTS-SEEE--TTGGGS-GGGEEEEEEEEEEEEE--STTSGGGSHHHHHHHHHH--HHHHHHHHHTT-SEE-SSSS-TTSTTTTSSPPP-PPPP-HHHHHHHHTT-EEEEEEETTSSGGGHHHHHHHHHHHHTT-EEEEEEE-HHHHHHHHHH-GGG-SEEEEEE--TT-SSHHHHHTTSSSBGGGTSSBSS----HHHHHHHHHHHT-SSHHHHHHHHHHHHHHHHHTTS--EEEEEEEEEEE-TTEEE--TT-SS---EEE--

Sequence (478 aa):
TSTVRVGFDTPQQSLSPFNALALPDYQTARLSYDTLVRRDAGGVVPGLAASWTGDAAQLTFTIRDGATCSDGTEITPTVVADSLSAFAKNAGPSSTVVDTFGGLNPAITADDAAGTVITPEAPWADLLAALSVASTGIVCPAGLANLDGLNTGSVEGAESGPYVLSSEVEEPGVRYTYELRDDYDSWPEWETTLEGEIPKTIEYTVVKDPSASANQILSGQQLDLGRIPDSRSRFSDSQLVSNPFGNFYLVFNEREGAVFADEKNREAVAQVLDRDAFDQTTTDGTGELTDTFGSKATQCATAAPRPALTALDESAAAETLAGVKIRLLGAQVVGAAGAGNTYLEAALREAGADVTLENVDIGTWAGRVFGQPESYDLTVFPDLNFTGTLTSGISRFTGPDLLQNGGNISGAVSETANALAQQARTATTPEQKCAADAEAVAALVAEHHTVPLLVESFIYAKRDGFSVTLGGSLDDHLFRITK

InterPro domains:
  IPR000914 Solute-binding protein family 5 domain [PF00496] (53-372)
  IPR030678 Peptide/nickel binding protein, MppA-type [PIRSF002741] (12-468)
  IPR039424 Solute-binding protein family 5 [PTHR30290] (9-471)